Protein AF-A0A2L2YH23-F1 (afdb_monomer_lite)

Organism: Parasteatoda tepidariorum (NCBI:txid114398)

InterPro domains:
  IPR054751 NBAS subunit of NRZ tethering complex, C-terminal [PF22913] (303-422)

Secondary structure (DSSP, 8-state):
-HHHHHHHTT--HHHHHHHHHHHHHH-TTS-HHHHHHHHHHTTHHHHHGGGHHHHHHHIIIIIGGGS-TT-HHHHHHHHHHHHHTT----TTS--HHHHHHHHHHHHHH-TT--HHHHT-TTTHHHHHHHH--TTTHHHHHHHHTTS-SSSS----HHHHHHHHHHHHHHH-SSTTPPPP-SHHHHHHHHHHTHHHHTT--HHHHHHHHHHHHSSHHHHHH--HHHHHHHHHHHHHHHHHHHHHTTTSHHHHHHHHHHHHHHHHHHHHHHHTT-HHHHHHHH-S-HHHHHHHHHHHHTTT-HHHHHHHHHHHHHTS--HHHHHHHHHTS-GGG---HHHHHHHHHHHHHHHHHHHHHTT----HHHHHHHHHHHHHHHHTHHHH--HHHHHHHHHHHHH-TTS-HHHHHHHHHHHHHHHHHTT-

Structure (mmCIF, N/CA/C/O backbone):
data_AF-A0A2L2YH23-F1
#
_entry.id   AF-A0A2L2YH23-F1
#
loop_
_atom_site.group_PDB
_atom_site.id
_atom_site.type_symbol
_atom_site.label_atom_id
_atom_site.label_alt_id
_atom_site.label_comp_id
_atom_site.label_asym_id
_atom_site.label_entity_id
_atom_site.label_seq_id
_atom_site.pdbx_PDB_ins_code
_atom_site.Cartn_x
_atom_site.Cartn_y
_atom_site.Cartn_z
_atom_site.occupancy
_atom_site.B_iso_or_equiv
_atom_site.auth_seq_id
_atom_site.auth_comp_id
_atom_site.auth_asym_id
_atom_site.auth_atom_id
_atom_site.pdbx_PDB_model_num
ATOM 1 N N . SER A 1 1 ? 19.815 -26.575 -50.412 1.00 55.75 1 SER A N 1
ATOM 2 C CA . SER A 1 1 ? 19.886 -25.574 -49.323 1.00 55.75 1 SER A CA 1
ATOM 3 C C . SER A 1 1 ? 18.560 -25.583 -48.559 1.00 55.75 1 SER A C 1
ATOM 5 O O . SER A 1 1 ? 17.618 -26.185 -49.071 1.00 55.75 1 SER A O 1
ATOM 7 N N . PRO A 1 2 ? 18.435 -24.942 -47.380 1.00 59.66 2 PRO A N 1
ATOM 8 C CA . PRO A 1 2 ? 17.155 -24.827 -46.663 1.00 59.66 2 PRO A CA 1
ATOM 9 C C . PRO A 1 2 ? 16.022 -24.259 -47.536 1.00 59.66 2 PRO A C 1
ATOM 11 O O . PRO A 1 2 ? 14.883 -24.690 -47.435 1.00 59.66 2 PRO A O 1
ATOM 14 N N . ILE A 1 3 ? 16.367 -23.374 -48.477 1.00 62.69 3 ILE A N 1
ATOM 15 C CA . ILE A 1 3 ? 15.453 -22.778 -49.466 1.00 62.69 3 ILE A CA 1
ATOM 16 C C . ILE A 1 3 ? 14.919 -23.838 -50.447 1.00 62.69 3 ILE A C 1
ATOM 18 O O . ILE A 1 3 ? 13.737 -23.856 -50.770 1.00 62.69 3 ILE A O 1
ATOM 22 N N . THR A 1 4 ? 15.774 -24.763 -50.895 1.00 63.06 4 THR A N 1
ATOM 23 C CA . THR A 1 4 ? 15.372 -25.875 -51.776 1.00 63.06 4 THR A CA 1
ATOM 24 C C . THR A 1 4 ? 14.424 -26.847 -51.067 1.00 63.06 4 THR A C 1
ATOM 26 O O . THR A 1 4 ? 13.533 -27.400 -51.700 1.00 63.06 4 THR A O 1
ATOM 29 N N . LEU A 1 5 ? 14.605 -27.032 -49.755 1.00 59.19 5 LEU A N 1
ATOM 30 C CA . LEU A 1 5 ? 13.769 -27.903 -48.930 1.00 59.19 5 LEU A CA 1
ATOM 31 C C . LEU A 1 5 ? 12.417 -27.246 -48.604 1.00 59.19 5 LEU A C 1
ATOM 33 O O . LEU A 1 5 ? 11.388 -27.898 -48.715 1.00 59.19 5 LEU A O 1
ATOM 37 N N . ALA A 1 6 ? 12.393 -25.947 -48.287 1.00 61.84 6 ALA A N 1
ATOM 38 C CA . ALA A 1 6 ? 11.156 -25.195 -48.051 1.00 61.84 6 ALA A CA 1
ATOM 39 C C . ALA A 1 6 ? 10.236 -25.183 -49.284 1.00 61.84 6 ALA A C 1
ATOM 41 O O . ALA A 1 6 ? 9.039 -25.434 -49.158 1.00 61.84 6 ALA A O 1
ATOM 42 N N . ASN A 1 7 ? 10.812 -25.013 -50.481 1.00 61.38 7 ASN A N 1
ATOM 43 C CA . ASN A 1 7 ? 10.075 -25.111 -51.744 1.00 61.38 7 ASN A CA 1
ATOM 44 C C . ASN A 1 7 ? 9.488 -26.512 -51.985 1.00 61.38 7 ASN A C 1
ATOM 46 O O . ASN A 1 7 ? 8.429 -26.630 -52.592 1.00 61.38 7 ASN A O 1
ATOM 50 N N . HIS A 1 8 ? 10.155 -27.563 -51.500 1.00 64.19 8 HIS A N 1
ATOM 51 C CA . HIS A 1 8 ? 9.689 -28.947 -51.609 1.00 64.19 8 HIS A CA 1
ATOM 52 C C . HIS A 1 8 ? 8.526 -29.264 -50.648 1.00 64.19 8 HIS A C 1
ATOM 54 O O . HIS A 1 8 ? 7.735 -30.158 -50.929 1.00 64.19 8 HIS A O 1
ATOM 60 N N . TYR A 1 9 ? 8.394 -28.523 -49.541 1.00 66.19 9 TYR A N 1
ATOM 61 C CA . TYR A 1 9 ? 7.322 -28.687 -48.545 1.00 66.19 9 TYR A CA 1
ATOM 62 C C . TYR A 1 9 ? 6.260 -27.573 -48.579 1.00 66.19 9 TYR A C 1
ATOM 64 O O . TYR A 1 9 ? 5.443 -27.490 -47.667 1.00 66.19 9 TYR A O 1
ATOM 72 N N . HIS A 1 10 ? 6.258 -26.716 -49.607 1.00 72.00 10 HIS A N 1
ATOM 73 C CA . HIS A 1 10 ? 5.342 -25.570 -49.740 1.00 72.00 10 HIS A CA 1
ATOM 74 C C . HIS A 1 10 ? 5.349 -24.595 -48.544 1.00 72.00 10 HIS A C 1
ATOM 76 O O . HIS A 1 10 ? 4.360 -23.908 -48.293 1.00 72.00 10 HIS A O 1
ATOM 82 N N . ILE A 1 11 ? 6.462 -24.507 -47.809 1.00 73.50 11 ILE A N 1
ATOM 83 C CA . ILE A 1 11 ? 6.613 -23.556 -46.701 1.00 73.50 11 ILE A CA 1
ATOM 84 C C . ILE A 1 11 ? 6.900 -22.179 -47.293 1.00 73.50 11 ILE A C 1
ATOM 86 O O . ILE A 1 11 ? 7.760 -22.049 -48.170 1.00 73.50 11 ILE A O 1
ATOM 90 N N . SER A 1 12 ? 6.202 -21.145 -46.815 1.00 85.06 12 SER A N 1
ATOM 91 C CA . SER A 1 12 ? 6.453 -19.790 -47.295 1.00 85.06 12 SER A CA 1
ATOM 92 C C . SER A 1 12 ? 7.895 -19.385 -46.972 1.00 85.06 12 SER A C 1
ATOM 94 O O . SER A 1 12 ? 8.425 -19.638 -45.887 1.00 85.06 12 SER A O 1
ATOM 96 N N . LEU A 1 13 ? 8.565 -18.754 -47.936 1.00 87.25 13 LEU A N 1
ATOM 97 C CA . LEU A 1 13 ? 9.939 -18.300 -47.736 1.00 87.25 13 LEU A CA 1
ATOM 98 C C . LEU A 1 13 ? 10.022 -17.268 -46.592 1.00 87.25 13 LEU A C 1
ATOM 100 O O . LEU A 1 13 ? 11.030 -17.207 -45.889 1.00 87.25 13 LEU A O 1
ATOM 104 N N . TRP A 1 14 ? 8.940 -16.513 -46.376 1.00 92.88 14 TRP A N 1
ATOM 105 C CA . TRP A 1 14 ? 8.784 -15.595 -45.252 1.00 92.88 14 TRP A CA 1
ATOM 106 C C . TRP A 1 14 ? 8.813 -16.336 -43.906 1.00 92.88 14 TRP A C 1
ATOM 108 O O . TRP A 1 14 ? 9.613 -15.980 -43.041 1.00 92.88 14 TRP A O 1
ATOM 118 N N . ASP A 1 15 ? 8.048 -17.423 -43.756 1.00 90.75 15 ASP A N 1
ATOM 119 C CA . ASP A 1 15 ? 8.022 -18.229 -42.524 1.00 90.75 15 ASP A CA 1
ATOM 120 C C . ASP A 1 15 ? 9.380 -18.861 -42.228 1.00 90.75 15 ASP A C 1
ATOM 122 O O . ASP A 1 15 ? 9.801 -18.923 -41.070 1.00 90.75 15 ASP A O 1
ATOM 126 N N . LEU A 1 16 ? 10.104 -19.286 -43.268 1.00 90.94 16 LEU A N 1
ATOM 127 C CA . LEU A 1 16 ? 11.467 -19.793 -43.124 1.00 90.94 16 LEU A CA 1
ATOM 128 C C . LEU A 1 16 ? 12.409 -18.710 -42.573 1.00 90.94 16 LEU A C 1
ATOM 130 O O . LEU A 1 16 ? 13.179 -18.984 -41.650 1.00 90.94 16 LEU A O 1
ATOM 134 N N . TYR A 1 17 ? 12.353 -17.485 -43.110 1.00 92.19 17 TYR A N 1
ATOM 135 C CA . TYR A 1 17 ? 13.161 -16.368 -42.609 1.00 92.19 17 TYR A CA 1
ATOM 136 C C . TYR A 1 17 ? 12.769 -15.958 -41.190 1.00 92.19 17 TYR A C 1
ATOM 138 O O . TYR A 1 17 ? 13.654 -15.697 -40.375 1.00 92.19 17 TYR A O 1
ATOM 146 N N . MET A 1 18 ? 11.474 -15.953 -40.875 1.00 94.81 18 MET A N 1
ATOM 147 C CA . MET A 1 18 ? 10.975 -15.590 -39.552 1.00 94.81 18 MET A CA 1
ATOM 148 C C . MET A 1 18 ? 11.397 -16.627 -38.509 1.00 94.81 18 MET A C 1
ATOM 150 O O . MET A 1 18 ? 11.926 -16.272 -37.463 1.00 94.81 18 MET A O 1
ATOM 154 N N . THR A 1 19 ? 11.247 -17.916 -38.822 1.00 92.38 19 THR A N 1
ATOM 155 C CA . THR A 1 19 ? 11.686 -19.019 -37.950 1.00 92.38 19 THR A CA 1
ATOM 156 C C . THR A 1 19 ? 13.202 -19.008 -37.762 1.00 92.38 19 THR A C 1
ATOM 158 O O . THR A 1 19 ? 13.698 -19.259 -36.666 1.00 92.38 19 THR A O 1
ATOM 161 N N . HIS A 1 20 ? 13.965 -18.674 -38.810 1.00 91.81 20 HIS A N 1
ATOM 162 C CA . HIS A 1 20 ? 15.407 -18.498 -38.674 1.00 91.81 20 HIS A CA 1
ATOM 163 C C . HIS A 1 20 ? 15.746 -17.354 -37.713 1.00 91.81 20 HIS A C 1
ATOM 165 O O . HIS A 1 20 ? 16.605 -17.530 -36.854 1.00 91.81 20 HIS A O 1
ATOM 171 N N . LEU A 1 21 ? 15.067 -16.209 -37.822 1.00 94.06 21 LEU A N 1
ATOM 172 C CA . LEU A 1 21 ? 15.267 -15.085 -36.911 1.00 94.06 21 LEU A CA 1
ATOM 173 C C . LEU A 1 21 ? 14.927 -15.460 -35.461 1.00 94.06 21 LEU A C 1
ATOM 175 O O . LEU A 1 21 ? 15.723 -15.178 -34.572 1.00 94.06 21 LEU A O 1
ATOM 179 N N . GLU A 1 22 ? 13.802 -16.141 -35.228 1.00 94.38 22 GLU A N 1
ATOM 180 C CA . GLU A 1 22 ? 13.420 -16.654 -33.902 1.00 94.38 22 GLU A CA 1
ATOM 181 C C . GLU A 1 22 ? 14.516 -17.533 -33.299 1.00 94.38 22 GLU A C 1
ATOM 183 O O . GLU A 1 22 ? 14.941 -17.303 -32.167 1.00 94.38 22 GLU A O 1
ATOM 188 N N . TYR A 1 23 ? 15.041 -18.466 -34.096 1.00 91.62 23 TYR A N 1
ATOM 189 C CA . TYR A 1 23 ? 16.148 -19.327 -33.696 1.00 91.62 23 TYR A CA 1
ATOM 190 C C . TYR A 1 23 ? 17.410 -18.533 -33.321 1.00 91.62 23 TYR A C 1
ATOM 192 O O . TYR A 1 23 ? 18.059 -18.823 -32.316 1.00 91.62 23 TYR A O 1
ATOM 200 N N . LEU A 1 24 ? 17.763 -17.495 -34.092 1.00 91.81 24 LEU A N 1
ATOM 201 C CA . LEU A 1 24 ? 18.929 -16.657 -33.787 1.00 91.81 24 LEU A CA 1
ATOM 202 C C . LEU A 1 24 ? 18.802 -15.929 -32.441 1.00 91.81 24 LEU A C 1
ATOM 204 O O . LEU A 1 24 ? 19.815 -15.709 -31.778 1.00 91.81 24 LEU A O 1
ATOM 208 N N . PHE A 1 25 ? 17.585 -15.557 -32.039 1.00 92.44 25 PHE A N 1
ATOM 209 C CA . PHE A 1 25 ? 17.337 -14.933 -30.741 1.00 92.44 25 PHE A CA 1
ATOM 210 C C . PHE A 1 25 ? 17.337 -15.947 -29.591 1.00 92.44 25 PHE A C 1
ATOM 212 O O . PHE A 1 25 ? 17.934 -15.656 -28.549 1.00 92.44 25 PHE A O 1
ATOM 219 N N . SER A 1 26 ? 16.720 -17.121 -29.781 1.00 87.56 26 SER A N 1
ATOM 220 C CA . SER A 1 26 ? 16.581 -18.154 -28.742 1.00 87.56 26 SER A CA 1
ATOM 221 C C . SER A 1 26 ? 17.892 -18.854 -28.385 1.00 87.56 26 SER A C 1
ATOM 223 O O . SER A 1 26 ? 18.057 -19.328 -27.264 1.00 87.56 26 SER A O 1
ATOM 225 N N . GLU A 1 27 ? 18.838 -18.929 -29.320 1.00 86.69 27 GLU A N 1
ATOM 226 C CA . GLU A 1 27 ? 20.134 -19.557 -29.076 1.00 86.69 27 GLU A CA 1
ATOM 227 C C . GLU A 1 27 ? 21.010 -18.700 -28.150 1.00 86.69 27 GLU A C 1
ATOM 229 O O . GLU A 1 27 ? 21.469 -17.605 -28.498 1.00 86.69 27 GLU A O 1
ATOM 234 N N . SER A 1 28 ? 21.289 -19.223 -26.955 1.00 70.12 28 SER A N 1
ATOM 235 C CA . SER A 1 28 ? 22.122 -18.562 -25.943 1.00 70.12 28 SER A CA 1
ATOM 236 C C . SER A 1 28 ? 23.587 -18.426 -26.370 1.00 70.12 28 SER A C 1
ATOM 238 O O . SER A 1 28 ? 24.256 -17.481 -25.960 1.00 70.12 28 SER A O 1
ATOM 240 N N . SER A 1 29 ? 24.083 -19.313 -27.242 1.00 77.00 29 SER A N 1
ATOM 241 C CA . SER A 1 29 ? 25.444 -19.237 -27.792 1.00 77.00 29 SER A CA 1
ATOM 242 C C . SER A 1 29 ? 25.615 -18.182 -28.887 1.00 77.00 29 SER A C 1
ATOM 244 O O . SER A 1 29 ? 26.744 -17.859 -29.258 1.00 77.00 29 SER A O 1
ATOM 246 N N . VAL A 1 30 ? 24.520 -17.659 -29.449 1.00 80.44 30 VAL A N 1
ATOM 247 C CA . VAL A 1 30 ? 24.585 -16.601 -30.462 1.00 80.44 30 VAL A CA 1
ATOM 248 C C . VAL A 1 30 ? 24.743 -15.262 -29.750 1.00 80.44 30 VAL A C 1
ATOM 250 O O . VAL A 1 30 ? 23.816 -14.773 -29.102 1.00 80.44 30 VAL A O 1
ATOM 253 N N . SER A 1 31 ? 25.929 -14.664 -29.882 1.00 85.88 31 SER A N 1
ATOM 254 C CA . SER A 1 31 ? 26.184 -13.310 -29.391 1.00 85.88 31 SER A CA 1
ATOM 255 C C . SER A 1 31 ? 25.384 -12.280 -30.188 1.00 85.88 31 SER A C 1
ATOM 257 O O . SER A 1 31 ? 25.049 -12.493 -31.356 1.00 85.88 31 SER A O 1
ATOM 259 N N . SER A 1 32 ? 25.120 -11.124 -29.582 1.00 84.81 32 SER A N 1
ATOM 260 C CA . SER A 1 32 ? 24.430 -10.016 -30.251 1.00 84.81 32 SER A CA 1
ATOM 261 C C . SER A 1 32 ? 25.140 -9.545 -31.524 1.00 84.81 32 SER A C 1
ATOM 263 O O . SER A 1 32 ? 24.483 -9.230 -32.510 1.00 84.81 32 SER A O 1
ATOM 265 N N . ALA A 1 33 ? 26.476 -9.568 -31.552 1.00 86.50 33 ALA A N 1
ATOM 266 C CA . ALA A 1 33 ? 27.253 -9.226 -32.743 1.00 86.50 33 ALA A CA 1
ATOM 267 C C . ALA A 1 33 ? 26.988 -10.202 -33.903 1.00 86.50 33 ALA A C 1
ATOM 269 O O . ALA A 1 33 ? 26.757 -9.771 -35.030 1.00 86.50 33 ALA A O 1
ATOM 270 N N . VAL A 1 34 ? 26.960 -11.510 -33.619 1.00 89.44 34 VAL A N 1
ATOM 271 C CA . VAL A 1 34 ? 26.659 -12.546 -34.622 1.00 89.44 34 VAL A CA 1
ATOM 272 C C . VAL A 1 34 ? 25.198 -12.470 -35.065 1.00 89.44 34 VAL A C 1
ATOM 274 O O . VAL A 1 34 ? 24.899 -12.684 -36.239 1.00 89.44 34 VAL A O 1
ATOM 277 N N . LEU A 1 35 ? 24.281 -12.155 -34.147 1.00 91.44 35 LEU A N 1
ATOM 278 C CA . LEU A 1 35 ? 22.876 -11.911 -34.464 1.00 91.44 35 LEU A CA 1
ATOM 279 C C . LEU A 1 35 ? 22.739 -10.772 -35.486 1.00 91.44 35 LEU A C 1
ATOM 281 O O . LEU A 1 35 ? 22.145 -10.981 -36.543 1.00 91.44 35 LEU A O 1
ATOM 285 N N . THR A 1 36 ? 23.326 -9.605 -35.207 1.00 89.31 36 THR A N 1
ATOM 286 C CA . THR A 1 36 ? 23.268 -8.434 -36.096 1.00 89.31 36 THR A CA 1
ATOM 287 C C . THR A 1 36 ? 23.934 -8.714 -37.444 1.00 89.31 36 THR A C 1
ATOM 289 O O . THR A 1 36 ? 23.322 -8.467 -38.482 1.00 89.31 36 THR A O 1
ATOM 292 N N . GLU A 1 37 ? 25.118 -9.342 -37.453 1.00 92.31 37 GLU A N 1
ATOM 293 C CA . GLU A 1 37 ? 25.806 -9.750 -38.689 1.00 92.31 37 GLU A CA 1
ATOM 294 C C . GLU A 1 37 ? 24.915 -10.649 -39.560 1.00 92.31 37 GLU A C 1
ATOM 296 O O . GLU A 1 37 ? 24.815 -10.460 -40.772 1.00 92.31 37 GLU A O 1
ATOM 301 N N . ARG A 1 38 ? 24.232 -11.633 -38.960 1.00 90.31 38 ARG A N 1
ATOM 302 C CA . ARG A 1 38 ? 23.352 -12.550 -39.699 1.00 90.31 38 ARG A CA 1
ATOM 303 C C . ARG A 1 38 ? 22.094 -11.856 -40.212 1.00 90.31 38 ARG A C 1
ATOM 305 O O . ARG A 1 38 ? 21.685 -12.141 -41.340 1.00 90.31 38 ARG A O 1
ATOM 312 N N . ILE A 1 39 ? 21.503 -10.946 -39.435 1.00 91.62 39 ILE A N 1
ATOM 313 C CA . ILE A 1 39 ? 20.358 -10.135 -39.875 1.00 91.62 39 ILE A CA 1
ATOM 314 C C . ILE A 1 39 ? 20.728 -9.336 -41.130 1.00 91.62 39 ILE A C 1
ATOM 316 O O . ILE A 1 39 ? 19.986 -9.381 -42.116 1.00 91.62 39 ILE A O 1
ATOM 320 N N . GLU A 1 40 ? 21.889 -8.679 -41.126 1.00 91.19 40 GLU A N 1
ATOM 321 C CA . GLU A 1 40 ? 22.391 -7.892 -42.256 1.00 91.19 40 GLU A CA 1
ATOM 322 C C . GLU A 1 40 ? 22.765 -8.775 -43.452 1.00 91.19 40 GLU A C 1
ATOM 324 O O . GLU A 1 40 ? 22.262 -8.578 -44.561 1.00 91.19 40 GLU A O 1
ATOM 329 N N . ARG A 1 41 ? 23.589 -9.809 -43.234 1.00 91.25 41 ARG A N 1
ATOM 330 C CA . ARG A 1 41 ? 24.086 -10.710 -44.286 1.00 91.25 41 ARG A CA 1
ATOM 331 C C . ARG A 1 41 ? 22.960 -11.380 -45.067 1.00 91.25 41 ARG A C 1
ATOM 333 O O . ARG A 1 41 ? 23.071 -11.551 -46.281 1.00 91.25 41 ARG A O 1
ATOM 340 N N . PHE A 1 42 ? 21.891 -11.792 -44.386 1.00 89.38 42 PHE A N 1
ATOM 341 C CA . PHE A 1 42 ? 20.746 -12.437 -45.029 1.00 89.38 42 PHE A CA 1
ATOM 342 C C . PHE A 1 42 ? 19.636 -11.464 -45.435 1.00 89.38 42 PHE A C 1
ATOM 344 O O . PHE A 1 42 ? 18.666 -11.912 -46.063 1.00 89.38 42 PHE A O 1
ATOM 351 N N . LYS A 1 43 ? 19.792 -10.164 -45.133 1.00 90.38 43 LYS A N 1
ATOM 352 C CA . LYS A 1 43 ? 18.793 -9.109 -45.350 1.00 90.38 43 LYS A CA 1
ATOM 353 C C . LYS A 1 43 ? 17.439 -9.483 -44.740 1.00 90.38 43 LYS A C 1
ATOM 355 O O . LYS A 1 43 ? 16.404 -9.366 -45.393 1.00 90.38 43 LYS A O 1
ATOM 360 N N . LEU A 1 44 ? 17.456 -10.020 -43.514 1.00 91.06 44 LEU A N 1
ATOM 361 C CA . LEU A 1 44 ? 16.251 -10.567 -42.876 1.00 91.06 44 LEU A CA 1
ATOM 362 C C . LEU A 1 44 ? 15.192 -9.483 -42.668 1.00 91.06 44 LEU A C 1
ATOM 364 O O . LEU A 1 44 ? 14.037 -9.731 -42.990 1.00 91.06 44 LEU A O 1
ATOM 368 N N . SER A 1 45 ? 15.585 -8.284 -42.221 1.00 88.69 45 SER A N 1
ATOM 369 C CA . SER A 1 45 ? 14.647 -7.164 -42.038 1.00 88.69 45 SER A CA 1
ATOM 370 C C . SER A 1 45 ? 13.948 -6.796 -43.357 1.00 88.69 45 SER A C 1
ATOM 372 O O . SER A 1 45 ? 12.725 -6.868 -43.434 1.00 88.69 45 SER A O 1
ATOM 374 N N . GLU A 1 46 ? 14.704 -6.555 -44.441 1.00 91.88 46 GLU A N 1
ATOM 375 C CA . GLU A 1 46 ? 14.141 -6.229 -45.768 1.00 91.88 46 GLU A CA 1
ATOM 376 C C . GLU A 1 46 ? 13.103 -7.264 -46.239 1.00 91.88 46 GLU A C 1
ATOM 378 O O . GLU A 1 46 ? 12.057 -6.908 -46.775 1.00 91.88 46 GLU A O 1
ATOM 383 N N . LYS A 1 47 ? 13.387 -8.554 -46.028 1.00 92.00 47 LYS A N 1
ATOM 384 C CA . LYS A 1 47 ? 12.531 -9.662 -46.477 1.00 92.00 47 LYS A CA 1
ATOM 385 C C . LYS A 1 47 ? 11.301 -9.868 -45.600 1.00 92.00 47 LYS A C 1
ATOM 387 O O . LYS A 1 47 ? 10.255 -10.257 -46.109 1.00 92.00 47 LYS A O 1
ATOM 392 N N . LEU A 1 48 ? 11.425 -9.648 -44.292 1.00 94.50 48 LEU A N 1
ATOM 393 C CA . LEU A 1 48 ? 10.327 -9.845 -43.346 1.00 94.50 48 LEU A CA 1
ATOM 394 C C . LEU A 1 48 ? 9.322 -8.689 -43.378 1.00 94.50 48 LEU A C 1
ATOM 396 O O . LEU A 1 48 ? 8.136 -8.907 -43.126 1.00 94.50 48 LEU A O 1
ATOM 400 N N . MET A 1 49 ? 9.762 -7.494 -43.782 1.00 93.12 49 MET A N 1
ATOM 401 C CA . MET A 1 49 ? 8.910 -6.310 -43.916 1.00 93.12 49 MET A CA 1
ATOM 402 C C . MET A 1 49 ? 7.799 -6.437 -44.971 1.00 93.12 49 MET A C 1
ATOM 404 O O . MET A 1 49 ? 6.818 -5.697 -44.887 1.00 93.12 49 MET A O 1
ATOM 408 N N . ASP A 1 50 ? 7.883 -7.403 -45.895 1.00 91.94 50 ASP A N 1
ATOM 409 C CA . ASP A 1 50 ? 6.801 -7.732 -46.842 1.00 91.94 50 ASP A CA 1
ATOM 410 C C . ASP A 1 50 ? 5.478 -8.061 -46.119 1.00 91.94 50 ASP A C 1
ATOM 412 O O . ASP A 1 50 ? 4.398 -7.672 -46.560 1.00 91.94 50 ASP A O 1
ATOM 416 N N . GLN A 1 51 ? 5.562 -8.679 -44.932 1.00 93.38 51 GLN A N 1
ATOM 417 C CA . GLN A 1 51 ? 4.422 -8.914 -44.038 1.00 93.38 51 GLN A CA 1
ATOM 418 C C . GLN A 1 51 ? 4.611 -8.207 -42.692 1.00 93.38 51 GLN A C 1
ATOM 420 O O . GLN A 1 51 ? 4.558 -8.820 -41.625 1.00 93.38 51 GLN A O 1
ATOM 425 N N . LYS A 1 52 ? 4.792 -6.883 -42.743 1.00 93.50 52 LYS A N 1
ATOM 426 C CA . LYS A 1 52 ? 5.033 -5.991 -41.594 1.00 93.50 52 LYS A CA 1
ATOM 427 C C . LYS A 1 52 ? 4.231 -6.324 -40.321 1.00 93.50 52 LYS A C 1
ATOM 429 O O . LYS A 1 52 ? 4.812 -6.453 -39.250 1.00 93.50 52 LYS A O 1
ATOM 434 N N . LYS A 1 53 ? 2.906 -6.500 -40.421 1.00 93.62 53 LYS A N 1
ATOM 435 C CA . LYS A 1 53 ? 2.052 -6.805 -39.252 1.00 93.62 53 LYS A CA 1
ATOM 436 C C . LYS A 1 53 ? 2.344 -8.181 -38.646 1.00 93.62 53 LYS A C 1
ATOM 438 O O . LYS A 1 53 ? 2.400 -8.313 -37.430 1.00 93.62 53 LYS A O 1
ATOM 443 N N . ALA A 1 54 ? 2.528 -9.203 -39.483 1.00 94.44 54 ALA A N 1
ATOM 444 C CA . ALA A 1 54 ? 2.859 -10.549 -39.015 1.00 94.44 54 ALA A CA 1
ATOM 445 C C . ALA A 1 54 ? 4.257 -10.583 -38.382 1.00 94.44 54 ALA A C 1
ATOM 447 O O . ALA A 1 54 ? 4.463 -11.259 -37.374 1.00 94.44 54 ALA A O 1
ATOM 448 N N . PHE A 1 55 ? 5.195 -9.807 -38.938 1.00 95.69 55 PHE A N 1
ATOM 449 C CA . PHE A 1 55 ? 6.535 -9.651 -38.387 1.00 95.69 55 PHE A CA 1
ATOM 450 C C . PHE A 1 55 ? 6.497 -9.029 -36.986 1.00 95.69 55 PHE A C 1
ATOM 452 O O . PHE A 1 55 ? 7.051 -9.605 -36.051 1.00 95.69 55 PHE A O 1
ATOM 459 N N . GLU A 1 56 ? 5.771 -7.918 -36.821 1.00 95.69 56 GLU A N 1
ATOM 460 C CA . GLU A 1 56 ? 5.581 -7.264 -35.523 1.00 95.69 56 GLU A CA 1
ATOM 461 C C . GLU A 1 56 ? 5.005 -8.231 -34.476 1.00 95.69 56 GLU A C 1
ATOM 463 O O . GLU A 1 56 ? 5.552 -8.366 -33.382 1.00 95.69 56 GLU A O 1
ATOM 468 N N . VAL A 1 57 ? 3.934 -8.954 -34.821 1.00 95.06 57 VAL A N 1
ATOM 469 C CA . VAL A 1 57 ? 3.288 -9.915 -33.912 1.00 95.06 57 VAL A CA 1
ATOM 470 C C . VAL A 1 57 ? 4.261 -11.011 -33.473 1.00 95.06 57 VAL A C 1
ATOM 472 O O . VAL A 1 57 ? 4.328 -11.338 -32.289 1.00 95.06 57 VAL A O 1
ATOM 475 N N . ARG A 1 58 ? 5.053 -11.569 -34.396 1.00 95.69 58 ARG A N 1
ATOM 476 C CA . ARG A 1 58 ? 6.029 -12.624 -34.072 1.00 95.69 58 ARG A CA 1
ATOM 477 C C . ARG A 1 58 ? 7.192 -12.081 -33.233 1.00 95.69 58 ARG A C 1
ATOM 479 O O . ARG A 1 58 ? 7.635 -12.756 -32.305 1.00 95.69 58 ARG A O 1
ATOM 486 N N . LEU A 1 59 ? 7.641 -10.847 -33.482 1.00 96.38 59 LEU A N 1
ATOM 487 C CA . LEU A 1 59 ? 8.630 -10.176 -32.630 1.00 96.38 59 LEU A CA 1
ATOM 488 C C . LEU A 1 59 ? 8.127 -10.036 -31.185 1.00 96.38 59 LEU A C 1
ATOM 490 O O . LEU A 1 59 ? 8.862 -10.368 -30.257 1.00 96.38 59 LEU A O 1
ATOM 494 N N . ARG A 1 60 ? 6.875 -9.601 -30.990 1.00 95.12 60 ARG A N 1
ATOM 495 C CA . ARG A 1 60 ? 6.283 -9.402 -29.654 1.00 95.12 60 ARG A CA 1
ATOM 496 C C . ARG A 1 60 ? 5.981 -10.707 -28.922 1.00 95.12 60 ARG A C 1
ATOM 498 O O . ARG A 1 60 ? 6.249 -10.795 -27.730 1.00 95.12 60 ARG A O 1
ATOM 505 N N . ASN A 1 61 ? 5.459 -11.713 -29.620 1.00 95.25 61 ASN A N 1
ATOM 506 C CA . ASN A 1 61 ? 4.925 -12.915 -28.970 1.00 95.25 61 ASN A CA 1
ATOM 507 C C . ASN A 1 61 ? 5.941 -14.053 -28.856 1.00 95.25 61 ASN A C 1
ATOM 509 O O . ASN A 1 61 ? 5.838 -14.868 -27.943 1.00 95.25 61 ASN A O 1
ATOM 513 N N . ASN A 1 62 ? 6.925 -14.115 -29.758 1.00 94.56 62 ASN A N 1
ATOM 514 C CA . ASN A 1 62 ? 7.826 -15.264 -29.843 1.00 94.56 62 ASN A CA 1
ATOM 515 C C . ASN A 1 62 ? 9.280 -14.898 -29.549 1.00 94.56 62 ASN A C 1
ATOM 517 O O . ASN A 1 62 ? 9.986 -15.674 -28.911 1.00 94.56 62 ASN A O 1
ATOM 521 N N . ILE A 1 63 ? 9.735 -13.723 -29.999 1.00 95.50 63 ILE A N 1
ATOM 522 C CA . ILE A 1 63 ? 11.122 -13.285 -29.796 1.00 95.50 63 ILE A CA 1
ATOM 523 C C . ILE A 1 63 ? 11.270 -12.578 -28.454 1.00 95.50 63 ILE A C 1
ATOM 525 O O . ILE A 1 63 ? 12.009 -13.061 -27.596 1.00 95.50 63 ILE A O 1
ATOM 529 N N . TYR A 1 64 ? 10.561 -11.463 -28.250 1.00 95.31 64 TYR A N 1
ATOM 530 C CA . TYR A 1 64 ? 10.716 -10.629 -27.061 1.00 95.31 64 TYR A CA 1
ATOM 531 C C . TYR A 1 64 ? 10.628 -11.432 -25.757 1.00 95.31 64 TYR A C 1
ATOM 533 O O . TYR A 1 64 ? 11.550 -11.281 -24.955 1.00 95.31 64 TYR A O 1
ATOM 541 N N . PRO A 1 65 ? 9.648 -12.335 -25.527 1.00 94.56 65 PRO A N 1
ATOM 542 C CA . PRO A 1 65 ? 9.519 -13.057 -24.261 1.00 94.56 65 PRO A CA 1
ATOM 543 C C . PRO A 1 65 ? 10.726 -13.949 -23.947 1.00 94.56 65 PRO A C 1
ATOM 545 O O . PRO A 1 65 ? 11.104 -14.047 -22.782 1.00 94.56 65 PRO A O 1
ATOM 548 N N . GLY A 1 66 ? 11.388 -14.501 -24.970 1.00 92.62 66 GLY A N 1
ATOM 549 C CA . GLY A 1 66 ? 12.548 -15.385 -24.825 1.00 92.62 66 GLY A CA 1
ATOM 550 C C . GLY A 1 66 ? 13.887 -14.686 -24.557 1.00 92.62 66 GLY A C 1
ATOM 551 O O . GLY A 1 66 ? 14.850 -15.353 -24.192 1.00 92.62 66 GLY A O 1
ATOM 552 N N . ILE A 1 67 ? 13.980 -13.361 -24.721 1.00 94.62 67 ILE A N 1
ATOM 553 C CA . ILE A 1 67 ? 15.230 -12.620 -24.475 1.00 94.62 67 ILE A CA 1
ATOM 554 C C . ILE A 1 67 ? 15.466 -12.458 -22.964 1.00 94.62 67 ILE A C 1
ATOM 556 O O . ILE A 1 67 ? 14.569 -12.015 -22.245 1.00 94.62 67 ILE A O 1
ATOM 560 N N . ASP A 1 68 ? 16.668 -12.758 -22.468 1.00 92.81 68 ASP A N 1
ATOM 561 C CA . ASP A 1 68 ? 17.046 -12.453 -21.079 1.00 92.81 68 ASP A CA 1
ATOM 562 C C . ASP A 1 68 ? 16.979 -10.932 -20.838 1.00 92.81 68 ASP A C 1
ATOM 564 O O . ASP A 1 68 ? 17.509 -10.143 -21.620 1.00 92.81 68 ASP A O 1
ATOM 568 N N . GLY A 1 69 ? 16.344 -10.500 -19.746 1.00 93.88 69 GLY A N 1
ATOM 569 C CA . GLY A 1 69 ? 16.214 -9.082 -19.406 1.00 93.88 69 GLY A CA 1
ATOM 570 C C . GLY A 1 69 ? 17.550 -8.352 -19.197 1.00 93.88 69 GLY A C 1
ATOM 571 O O . GLY A 1 69 ? 17.594 -7.124 -19.288 1.00 93.88 69 GLY A O 1
ATOM 572 N N . LYS A 1 70 ? 18.641 -9.084 -18.948 1.00 93.56 70 LYS A N 1
ATOM 573 C CA . LYS A 1 70 ? 20.009 -8.555 -18.838 1.00 93.56 70 LYS A CA 1
ATOM 574 C C . LYS A 1 70 ? 20.742 -8.476 -20.176 1.00 93.56 70 LYS A C 1
ATOM 576 O O . LYS A 1 70 ? 21.751 -7.780 -20.267 1.00 93.56 70 LYS A O 1
ATOM 581 N N . ASP A 1 71 ? 20.257 -9.150 -21.219 1.00 92.56 71 ASP A N 1
ATOM 582 C CA . ASP A 1 71 ? 20.844 -9.079 -22.560 1.00 92.56 71 ASP A CA 1
ATOM 583 C C . ASP A 1 71 ? 20.359 -7.813 -23.281 1.00 92.56 71 ASP A C 1
ATOM 585 O O . ASP A 1 71 ? 19.502 -7.828 -24.170 1.00 92.56 71 ASP A O 1
ATOM 589 N N . HIS A 1 72 ? 20.902 -6.670 -22.855 1.00 93.06 72 HIS A N 1
ATOM 590 C CA . HIS A 1 72 ? 20.522 -5.356 -23.383 1.00 93.06 72 HIS A CA 1
ATOM 591 C C . HIS A 1 72 ? 20.788 -5.224 -24.878 1.00 93.06 72 HIS A C 1
ATOM 593 O O . HIS A 1 72 ? 20.097 -4.460 -25.549 1.00 93.06 72 HIS A O 1
ATOM 599 N N . GLU A 1 73 ? 21.768 -5.953 -25.407 1.00 92.31 73 GLU A N 1
ATOM 600 C CA . GLU A 1 73 ? 22.093 -5.920 -26.829 1.00 92.31 73 GLU A CA 1
ATOM 601 C C . GLU A 1 73 ? 21.011 -6.626 -27.649 1.00 92.31 73 GLU A C 1
ATOM 603 O O . GLU A 1 73 ? 20.461 -6.017 -28.567 1.00 92.31 73 GLU A O 1
ATOM 608 N N . LYS A 1 74 ? 20.620 -7.859 -27.285 1.00 94.12 74 LYS A N 1
ATOM 609 C CA . LYS A 1 74 ? 19.503 -8.545 -27.956 1.00 94.12 74 LYS A CA 1
ATOM 610 C C . LYS A 1 74 ? 18.195 -7.771 -27.803 1.00 94.12 74 LYS A C 1
ATOM 612 O O . LYS A 1 74 ? 17.461 -7.638 -28.781 1.00 94.12 74 LYS A O 1
ATOM 617 N N . LEU A 1 75 ? 17.916 -7.209 -26.623 1.00 95.62 75 LEU A N 1
ATOM 618 C CA . LEU A 1 75 ? 16.744 -6.347 -26.427 1.00 95.62 75 LEU A CA 1
ATOM 619 C C . LEU A 1 75 ? 16.776 -5.128 -27.360 1.00 95.62 75 LEU A C 1
ATOM 621 O O . LEU A 1 75 ? 15.780 -4.838 -28.018 1.00 95.62 75 LEU A O 1
ATOM 625 N N . THR A 1 76 ? 17.921 -4.450 -27.481 1.00 95.44 76 THR A N 1
ATOM 626 C CA . THR A 1 76 ? 18.083 -3.290 -28.376 1.00 95.44 76 THR A CA 1
ATOM 627 C C . THR A 1 76 ? 17.868 -3.670 -29.843 1.00 95.44 76 THR A C 1
ATOM 629 O O . THR A 1 76 ? 17.198 -2.933 -30.573 1.00 95.44 76 THR A O 1
ATOM 632 N N . THR A 1 77 ? 18.379 -4.824 -30.283 1.00 95.44 77 THR A N 1
ATOM 633 C CA . THR A 1 77 ? 18.137 -5.339 -31.639 1.00 95.44 77 THR A CA 1
ATOM 634 C C . THR A 1 77 ? 16.656 -5.652 -31.855 1.00 95.44 77 THR A C 1
ATOM 636 O O . THR A 1 77 ? 16.088 -5.222 -32.855 1.00 95.44 77 THR A O 1
ATOM 639 N N . CYS A 1 78 ? 15.998 -6.325 -30.905 1.00 96.50 78 CYS A N 1
ATOM 640 C CA . CYS A 1 78 ? 14.566 -6.629 -30.981 1.00 96.50 78 CYS A CA 1
ATOM 641 C C . CYS A 1 78 ? 13.713 -5.358 -31.097 1.00 96.50 78 CYS A C 1
ATOM 643 O O . CYS A 1 78 ? 12.860 -5.268 -31.978 1.00 96.50 78 CYS A O 1
ATOM 645 N N . PHE A 1 79 ? 13.966 -4.352 -30.255 1.00 97.00 79 PHE A N 1
ATOM 646 C CA . PHE A 1 79 ? 13.244 -3.082 -30.331 1.00 97.00 79 PHE A CA 1
ATOM 647 C C . PHE A 1 79 ? 13.552 -2.299 -31.609 1.00 97.00 79 PHE A C 1
ATOM 649 O O . PHE A 1 79 ? 12.673 -1.610 -32.102 1.00 97.00 79 PHE A O 1
ATOM 656 N N . SER A 1 80 ? 14.747 -2.431 -32.191 1.00 96.00 80 SER A N 1
ATOM 657 C CA . SER A 1 80 ? 15.045 -1.803 -33.489 1.00 96.00 80 SER A CA 1
ATOM 658 C C . SER A 1 80 ? 14.219 -2.424 -34.619 1.00 96.00 80 SER A C 1
ATOM 660 O O . SER A 1 80 ? 13.676 -1.702 -35.441 1.00 96.00 80 SER A O 1
ATOM 662 N N . LEU A 1 81 ? 14.038 -3.749 -34.614 1.00 95.62 81 LEU A N 1
ATOM 663 C CA . LEU A 1 81 ? 13.170 -4.423 -35.586 1.00 95.62 81 LEU A CA 1
ATOM 664 C C . LEU A 1 81 ? 11.684 -4.068 -35.390 1.00 95.62 81 LEU A C 1
ATOM 666 O O . LEU A 1 81 ? 10.942 -3.945 -36.362 1.00 95.62 81 LEU A O 1
ATOM 670 N N . LEU A 1 82 ? 11.239 -3.887 -34.141 1.00 96.50 82 LEU A N 1
ATOM 671 C CA . LEU A 1 82 ? 9.885 -3.403 -33.837 1.00 96.50 82 LEU A CA 1
ATOM 672 C C . LEU A 1 82 ? 9.686 -1.935 -34.255 1.00 96.50 82 LEU A C 1
ATOM 674 O O . LEU A 1 82 ? 8.621 -1.581 -34.756 1.00 96.50 82 LEU A O 1
ATOM 678 N N . GLU A 1 83 ? 10.708 -1.094 -34.089 1.00 95.62 83 GLU A N 1
ATOM 679 C CA . GLU A 1 83 ? 10.725 0.295 -34.565 1.00 95.62 83 GLU A CA 1
ATOM 680 C C . GLU A 1 83 ? 10.585 0.344 -36.096 1.00 95.62 83 GLU A C 1
ATOM 682 O O . GLU A 1 83 ? 9.716 1.052 -36.605 1.00 95.62 83 GLU A O 1
ATOM 687 N N . ASP A 1 84 ? 11.322 -0.502 -36.829 1.00 93.81 84 ASP A N 1
ATOM 688 C CA . ASP A 1 84 ? 11.186 -0.658 -38.289 1.00 93.81 84 ASP A CA 1
ATOM 689 C C . ASP A 1 84 ? 9.747 -1.059 -38.695 1.00 93.81 84 ASP A C 1
ATOM 691 O O . ASP A 1 84 ? 9.223 -0.632 -39.731 1.00 93.81 84 ASP A O 1
ATOM 695 N N . CYS A 1 85 ? 9.054 -1.823 -37.839 1.00 93.12 85 CYS A N 1
ATOM 696 C CA . CYS A 1 85 ? 7.644 -2.186 -37.997 1.00 93.12 85 CYS A CA 1
ATOM 697 C C . CYS A 1 85 ? 6.658 -1.038 -37.692 1.00 93.12 85 CYS A C 1
ATOM 699 O O . CYS A 1 85 ? 5.448 -1.245 -37.756 1.00 93.12 85 CYS A O 1
ATOM 701 N N . GLY A 1 86 ? 7.115 0.195 -37.476 1.00 89.62 86 GLY A N 1
ATOM 702 C CA . GLY A 1 86 ? 6.260 1.381 -37.350 1.00 89.62 86 GLY A CA 1
ATOM 703 C C . GLY A 1 86 ? 6.204 2.005 -35.961 1.00 89.62 86 GLY A C 1
ATOM 704 O O . GLY A 1 86 ? 5.376 2.888 -35.769 1.00 89.62 86 GLY A O 1
ATOM 705 N N . ASP A 1 87 ? 7.068 1.576 -35.037 1.00 89.69 87 ASP A N 1
ATOM 706 C CA . ASP A 1 87 ? 7.219 2.162 -33.695 1.00 89.69 87 ASP A CA 1
ATOM 707 C C . ASP A 1 87 ? 5.895 2.250 -32.906 1.00 89.69 87 ASP A C 1
ATOM 709 O O . ASP A 1 87 ? 5.623 3.213 -32.185 1.00 89.69 87 ASP A O 1
ATOM 713 N N . ASN A 1 88 ? 5.045 1.232 -33.075 1.00 90.38 88 ASN A N 1
ATOM 714 C CA . ASN A 1 88 ? 3.743 1.146 -32.419 1.00 90.38 88 ASN A CA 1
ATOM 715 C C . ASN A 1 88 ? 3.911 0.883 -30.917 1.00 90.38 88 ASN A C 1
ATOM 717 O O . ASN A 1 88 ? 4.740 0.059 -30.514 1.00 90.38 88 ASN A O 1
ATOM 721 N N . GLU A 1 89 ? 3.078 1.533 -30.106 1.00 90.06 89 GLU A N 1
ATOM 722 C CA . GLU A 1 89 ? 3.029 1.321 -28.658 1.00 90.06 89 GLU A CA 1
ATOM 723 C C . GLU A 1 89 ? 2.792 -0.151 -28.294 1.00 90.06 89 GLU A C 1
ATOM 725 O O . GLU A 1 89 ? 2.062 -0.875 -28.975 1.00 90.06 89 GLU A O 1
ATOM 730 N N . ASP A 1 90 ? 3.431 -0.593 -27.217 1.00 87.12 90 ASP A N 1
ATOM 731 C CA . ASP A 1 90 ? 3.176 -1.879 -26.582 1.00 87.12 90 ASP A CA 1
ATOM 732 C C . ASP A 1 90 ? 2.028 -1.805 -25.553 1.00 87.12 90 ASP A C 1
ATOM 734 O O . ASP A 1 90 ? 1.327 -0.795 -25.418 1.00 87.12 90 ASP A O 1
ATOM 738 N N . ASP A 1 91 ? 1.836 -2.892 -24.804 1.00 83.62 91 ASP A N 1
ATOM 739 C CA . ASP A 1 91 ? 0.823 -2.965 -23.747 1.00 83.62 91 ASP A CA 1
ATOM 740 C C . ASP A 1 91 ? 1.087 -1.960 -22.610 1.00 83.62 91 ASP A C 1
ATOM 742 O O . ASP A 1 91 ? 0.147 -1.510 -21.955 1.00 83.62 91 ASP A O 1
ATOM 746 N N . LEU A 1 92 ? 2.344 -1.533 -22.434 1.00 79.88 92 LEU A N 1
ATOM 747 C CA . LEU A 1 92 ? 2.768 -0.517 -21.467 1.00 79.88 92 LEU A CA 1
ATOM 748 C C . LEU A 1 92 ? 2.623 0.917 -22.008 1.00 79.88 92 LEU A C 1
ATOM 750 O O . LEU A 1 92 ? 3.014 1.863 -21.324 1.00 79.88 92 LEU A O 1
ATOM 754 N N . LYS A 1 93 ? 2.066 1.094 -23.216 1.00 85.94 93 LYS A N 1
ATOM 755 C CA . LYS A 1 93 ? 1.962 2.386 -23.922 1.00 85.94 93 LYS A CA 1
ATOM 756 C C . LYS A 1 93 ? 3.322 3.006 -24.245 1.00 85.94 93 LYS A C 1
ATOM 758 O O . LYS A 1 93 ? 3.477 4.226 -24.289 1.00 85.94 93 LYS A O 1
ATOM 763 N N . LEU A 1 94 ? 4.325 2.162 -24.478 1.00 87.19 94 LEU A N 1
ATOM 764 C CA . LEU A 1 94 ? 5.678 2.570 -24.822 1.00 87.19 94 LEU A CA 1
ATOM 765 C C . LEU A 1 94 ? 6.021 2.190 -26.256 1.00 87.19 94 LEU A C 1
ATOM 767 O O . LEU A 1 94 ? 5.781 1.075 -26.716 1.00 87.19 94 LEU A O 1
ATOM 771 N N . GLN A 1 95 ? 6.637 3.132 -26.964 1.00 91.88 95 GLN A N 1
ATOM 772 C CA . GLN A 1 95 ? 7.173 2.877 -28.293 1.00 91.88 95 GLN A CA 1
ATOM 773 C C . GLN A 1 95 ? 8.530 2.147 -28.205 1.00 91.88 95 GLN A C 1
ATOM 775 O O . GLN A 1 95 ? 9.327 2.430 -27.299 1.00 91.88 95 GLN A O 1
ATOM 780 N N . PRO A 1 96 ? 8.851 1.243 -29.146 1.00 94.31 96 PRO A N 1
ATOM 781 C CA . PRO A 1 96 ? 10.169 0.613 -29.258 1.00 94.31 96 PRO A CA 1
ATOM 782 C C . PRO A 1 96 ? 11.356 1.594 -29.198 1.00 94.31 96 PRO A C 1
ATOM 784 O O . PRO A 1 96 ? 12.354 1.321 -28.520 1.00 94.31 96 PRO A O 1
ATOM 787 N N . SER A 1 97 ? 11.244 2.766 -29.825 1.00 93.00 97 SER A N 1
ATOM 788 C CA . SER A 1 97 ? 12.247 3.838 -29.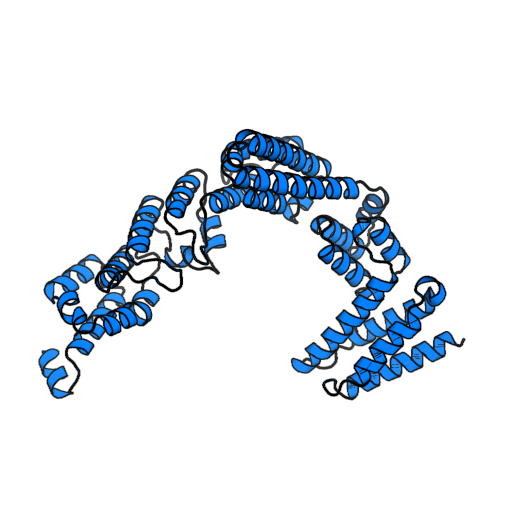771 1.00 93.00 97 SER A CA 1
ATOM 789 C C . SER A 1 97 ? 12.488 4.357 -28.341 1.00 93.00 97 SER A C 1
ATOM 791 O O . SER A 1 97 ? 13.636 4.583 -27.927 1.00 93.00 97 SER A O 1
ATOM 793 N N . VAL A 1 98 ? 11.426 4.464 -27.535 1.00 90.25 98 VAL A N 1
ATOM 794 C CA . VAL A 1 98 ? 11.490 4.829 -26.111 1.00 90.25 98 VAL A CA 1
ATOM 795 C C . VAL A 1 98 ? 12.178 3.726 -25.309 1.00 90.25 98 VAL A C 1
ATOM 797 O O . VAL A 1 98 ? 13.087 4.028 -24.529 1.00 90.25 98 VAL A O 1
ATOM 800 N N . HIS A 1 99 ? 11.843 2.452 -25.544 1.00 92.00 99 HIS A N 1
ATOM 801 C CA . HIS A 1 99 ? 12.522 1.325 -24.895 1.00 92.00 99 HIS A CA 1
ATOM 802 C C . HIS A 1 99 ? 14.029 1.315 -25.163 1.00 92.00 99 HIS A C 1
ATOM 804 O O . HIS A 1 99 ? 14.817 1.161 -24.228 1.00 92.00 99 HIS A O 1
ATOM 810 N N . LYS A 1 100 ? 14.459 1.551 -26.409 1.00 92.50 100 LYS A N 1
ATOM 811 C CA . LYS A 1 100 ? 15.887 1.652 -26.765 1.00 92.50 100 LYS A CA 1
ATOM 812 C C . LYS A 1 100 ? 16.594 2.759 -25.989 1.00 92.50 100 LYS A C 1
ATOM 814 O O . LYS A 1 100 ? 17.704 2.567 -25.486 1.00 92.50 100 LYS A O 1
ATOM 819 N N . ASN A 1 101 ? 15.957 3.922 -25.870 1.00 90.31 101 ASN A N 1
ATOM 820 C CA . ASN A 1 101 ? 16.513 5.044 -25.118 1.00 90.31 101 ASN A CA 1
ATOM 821 C C . ASN A 1 101 ? 16.623 4.719 -23.617 1.00 90.31 101 ASN A C 1
ATOM 823 O O . ASN A 1 101 ? 17.656 4.986 -22.999 1.00 90.31 101 ASN A O 1
ATOM 827 N N . LEU A 1 102 ? 15.590 4.099 -23.039 1.00 89.50 102 LEU A N 1
ATOM 828 C CA . LEU A 1 102 ? 15.587 3.655 -21.644 1.00 89.50 102 LEU A CA 1
ATOM 829 C C . LEU A 1 102 ? 16.677 2.612 -21.381 1.00 89.50 102 LEU A C 1
ATOM 831 O O . LEU A 1 102 ? 17.465 2.796 -20.456 1.00 89.50 102 LEU A O 1
ATOM 835 N N . LEU A 1 103 ? 16.790 1.580 -22.222 1.00 91.44 103 LEU A N 1
ATOM 836 C CA . LEU A 1 103 ? 17.850 0.569 -22.149 1.00 91.44 103 LEU A CA 1
ATOM 837 C C . LEU A 1 103 ? 19.235 1.210 -22.133 1.00 91.44 103 LEU A C 1
ATOM 839 O O . LEU A 1 103 ? 20.034 0.930 -21.244 1.00 91.44 103 LEU A O 1
ATOM 843 N N . LYS A 1 104 ? 19.505 2.137 -23.059 1.00 89.19 104 LYS A N 1
ATOM 844 C CA . LYS A 1 104 ? 20.785 2.854 -23.112 1.00 89.19 104 LYS A CA 1
ATOM 845 C C . LYS A 1 104 ? 21.065 3.631 -21.821 1.00 89.19 104 LYS A C 1
ATOM 847 O O . LYS A 1 104 ? 22.195 3.614 -21.332 1.00 89.19 104 LYS A O 1
ATOM 852 N N . LYS A 1 105 ? 20.056 4.310 -21.266 1.00 87.00 105 LYS A N 1
ATOM 853 C CA . LYS A 1 105 ? 20.187 5.091 -20.024 1.00 87.00 105 LYS A CA 1
ATOM 854 C C . LYS A 1 105 ? 20.413 4.200 -18.805 1.00 87.00 105 LYS A C 1
ATOM 856 O O . LYS A 1 105 ? 21.313 4.486 -18.021 1.00 87.00 105 LYS A O 1
ATOM 861 N N . PHE A 1 106 ? 19.649 3.120 -18.664 1.00 85.94 106 PHE A N 1
ATOM 862 C CA . PHE A 1 106 ? 19.799 2.185 -17.551 1.00 85.94 106 PHE A CA 1
ATOM 863 C C . PHE A 1 106 ? 21.110 1.406 -17.639 1.00 85.94 106 PHE A C 1
ATOM 865 O O . PHE A 1 106 ? 21.819 1.326 -16.643 1.00 85.94 106 PHE A O 1
ATOM 872 N N . LYS A 1 107 ? 21.512 0.945 -18.828 1.00 86.50 107 LYS A N 1
ATOM 873 C CA . LYS A 1 107 ? 22.816 0.301 -19.043 1.00 86.50 107 LYS A CA 1
ATOM 874 C C . LYS A 1 107 ? 23.982 1.197 -18.625 1.00 86.50 107 LYS A C 1
ATOM 876 O O . LYS A 1 107 ? 24.932 0.723 -18.009 1.00 86.50 107 LYS A O 1
ATOM 881 N N . ALA A 1 108 ? 23.904 2.492 -18.943 1.00 83.88 108 ALA A N 1
ATOM 882 C CA . ALA A 1 108 ? 24.904 3.474 -18.527 1.00 83.88 108 ALA A CA 1
ATOM 883 C C . ALA A 1 108 ? 24.908 3.713 -17.006 1.00 83.88 108 ALA A C 1
ATOM 885 O O . ALA A 1 108 ? 25.955 4.024 -16.447 1.00 83.88 108 ALA A O 1
ATOM 886 N N . ALA A 1 109 ? 23.757 3.561 -16.343 1.00 78.00 109 ALA A N 1
ATOM 887 C CA . ALA A 1 109 ? 23.638 3.639 -14.889 1.00 78.00 109 ALA A CA 1
ATOM 888 C C . ALA A 1 109 ? 24.240 2.408 -14.199 1.00 78.00 109 ALA A C 1
ATOM 890 O O . ALA A 1 109 ? 24.935 2.530 -13.193 1.00 78.00 109 ALA A O 1
ATOM 891 N N . MET A 1 110 ? 23.945 1.219 -14.730 1.00 83.94 110 MET A N 1
ATOM 892 C CA . MET A 1 110 ? 24.386 -0.060 -14.192 1.00 83.94 110 MET A CA 1
ATOM 893 C C . MET A 1 110 ? 24.273 -1.148 -15.269 1.00 83.94 110 MET A C 1
ATOM 895 O O . MET A 1 110 ? 23.194 -1.451 -15.778 1.00 83.94 110 MET A O 1
ATOM 899 N N . ALA A 1 111 ? 25.409 -1.768 -15.593 1.00 82.75 111 ALA A N 1
ATOM 900 C CA . ALA A 1 111 ? 25.546 -2.634 -16.766 1.00 82.75 111 ALA A CA 1
ATOM 901 C C . ALA A 1 111 ? 24.699 -3.922 -16.726 1.00 82.75 111 ALA A C 1
ATOM 903 O O . ALA A 1 111 ? 24.327 -4.423 -17.779 1.00 82.75 111 ALA A O 1
ATOM 904 N N . ASN A 1 112 ? 24.380 -4.441 -15.535 1.00 85.88 112 ASN A N 1
ATOM 905 C CA . ASN A 1 112 ? 23.742 -5.754 -15.350 1.00 85.88 112 ASN A CA 1
ATOM 906 C C . ASN A 1 112 ? 22.289 -5.670 -14.838 1.00 85.88 112 ASN A C 1
ATOM 908 O O . ASN A 1 112 ? 21.811 -6.603 -14.185 1.00 85.88 112 ASN A O 1
ATOM 912 N N . ILE A 1 113 ? 21.597 -4.553 -15.090 1.00 91.25 113 ILE A N 1
ATOM 913 C CA . ILE A 1 113 ? 20.170 -4.414 -14.760 1.00 91.25 113 ILE A CA 1
ATOM 914 C C . ILE A 1 113 ? 19.352 -5.395 -15.602 1.00 91.25 113 ILE A C 1
ATOM 916 O O . ILE A 1 113 ? 19.541 -5.502 -16.808 1.00 91.25 113 ILE A O 1
ATOM 920 N N . ASP A 1 114 ? 18.391 -6.063 -14.983 1.00 93.88 114 ASP A N 1
ATOM 921 C CA . ASP A 1 114 ? 17.344 -6.805 -15.673 1.00 93.88 114 ASP A CA 1
ATOM 922 C C . ASP A 1 114 ? 16.245 -5.826 -16.120 1.00 93.88 114 ASP A C 1
ATOM 924 O O . ASP A 1 114 ? 15.410 -5.384 -15.327 1.00 93.88 114 ASP A O 1
ATOM 928 N N . TYR A 1 115 ? 16.283 -5.428 -17.394 1.00 92.50 115 TYR A N 1
ATOM 929 C CA . TYR A 1 115 ? 15.359 -4.439 -17.945 1.00 92.50 115 TYR A CA 1
ATOM 930 C C . TYR A 1 115 ? 13.909 -4.924 -17.899 1.00 92.50 115 TYR A C 1
ATOM 932 O O . TYR A 1 115 ? 13.009 -4.143 -17.610 1.00 92.50 115 TYR A O 1
ATOM 940 N N . LYS A 1 116 ? 13.667 -6.218 -18.123 1.00 92.25 116 LYS A N 1
ATOM 941 C CA . LYS A 1 116 ? 12.311 -6.772 -18.095 1.00 92.25 116 LYS A CA 1
ATOM 942 C C . LYS A 1 116 ? 11.707 -6.716 -16.700 1.00 92.25 116 LYS A C 1
ATOM 944 O O . LYS A 1 116 ? 10.564 -6.296 -16.566 1.00 92.25 116 LYS A O 1
ATOM 949 N N . LYS A 1 117 ? 12.476 -7.057 -15.659 1.00 91.62 117 LYS A N 1
ATOM 950 C CA . LYS A 1 117 ? 12.014 -6.896 -14.268 1.00 91.62 117 LYS A CA 1
ATOM 951 C C . LYS A 1 117 ? 11.710 -5.447 -13.925 1.00 91.62 117 LYS A C 1
ATOM 953 O O . LYS A 1 117 ? 10.745 -5.190 -13.214 1.00 91.62 117 LYS A O 1
ATOM 958 N N . LEU A 1 118 ? 12.517 -4.516 -14.436 1.00 88.19 118 LEU A N 1
ATOM 959 C CA . LEU A 1 118 ? 12.311 -3.084 -14.239 1.00 88.19 118 LEU A CA 1
ATOM 960 C C . LEU A 1 118 ? 11.035 -2.569 -14.923 1.00 88.19 118 LEU A C 1
ATOM 962 O O . LEU A 1 118 ? 10.402 -1.663 -14.400 1.00 88.19 118 LEU A O 1
ATOM 966 N N . MET A 1 119 ? 10.648 -3.150 -16.058 1.00 86.12 119 MET A N 1
ATOM 967 C CA . MET A 1 119 ? 9.441 -2.764 -16.800 1.00 86.12 119 MET A CA 1
ATOM 968 C C . MET A 1 119 ? 8.197 -3.598 -16.435 1.00 86.12 119 MET A C 1
ATOM 970 O O . MET A 1 119 ? 7.153 -3.423 -17.053 1.00 86.12 119 MET A O 1
ATOM 974 N N . CYS A 1 120 ? 8.288 -4.506 -15.457 1.00 85.69 120 CYS A N 1
ATOM 975 C CA . CYS A 1 120 ? 7.195 -5.397 -15.059 1.00 85.69 120 CYS A CA 1
ATOM 976 C C . CYS A 1 120 ? 6.444 -4.860 -13.832 1.00 85.69 120 CYS A C 1
ATOM 978 O O . CYS A 1 120 ? 7.036 -4.714 -12.762 1.00 85.69 120 CYS A O 1
ATOM 980 N N . SER A 1 121 ? 5.138 -4.625 -13.958 1.00 79.38 121 SER A N 1
ATOM 981 C CA . SER A 1 121 ? 4.273 -4.081 -12.897 1.00 79.38 121 SER A CA 1
ATOM 982 C C . SER A 1 121 ? 4.431 -4.774 -11.540 1.00 79.38 121 SER A C 1
ATOM 984 O O . SER A 1 121 ? 4.541 -4.113 -10.511 1.00 79.38 121 SER A O 1
ATOM 986 N N . GLU A 1 122 ? 4.520 -6.102 -11.546 1.00 82.38 122 GLU A N 1
ATOM 987 C CA . GLU A 1 122 ? 4.542 -6.934 -10.341 1.00 82.38 122 GLU A CA 1
ATOM 988 C C . GLU A 1 122 ? 5.903 -6.939 -9.630 1.00 82.38 122 GLU A C 1
ATOM 990 O O . GLU A 1 122 ? 5.975 -7.003 -8.403 1.00 82.38 122 GLU A O 1
ATOM 995 N N . THR A 1 123 ? 7.008 -6.885 -10.383 1.00 84.69 123 THR A N 1
ATOM 996 C CA . THR A 1 123 ? 8.362 -7.080 -9.826 1.00 84.69 123 T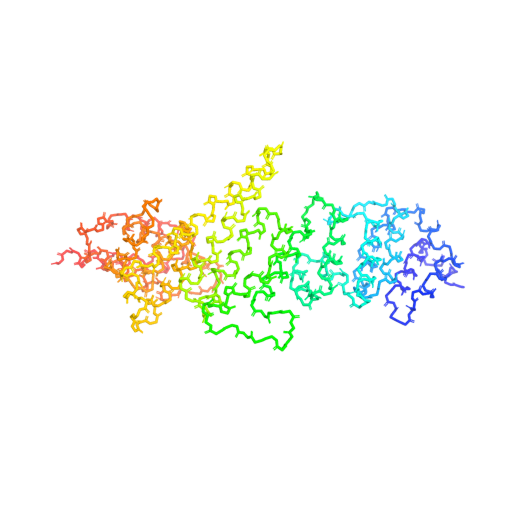HR A CA 1
ATOM 997 C C . THR A 1 123 ? 9.183 -5.810 -9.733 1.00 84.69 123 THR A C 1
ATOM 999 O O . THR A 1 123 ? 10.237 -5.791 -9.098 1.00 84.69 123 THR A O 1
ATOM 1002 N N . SER A 1 124 ? 8.757 -4.759 -10.416 1.00 84.56 124 SER A N 1
ATOM 1003 C CA . SER A 1 124 ? 9.596 -3.600 -10.656 1.00 84.56 124 SER A CA 1
ATOM 1004 C C . SER A 1 124 ? 9.954 -2.884 -9.348 1.00 84.56 124 SER A C 1
ATOM 1006 O O . SER A 1 124 ? 11.125 -2.579 -9.129 1.00 84.56 124 SER A O 1
ATOM 1008 N N . SER A 1 125 ? 8.986 -2.630 -8.453 1.00 82.81 125 SER A N 1
ATOM 1009 C CA . SER A 1 125 ? 9.210 -1.835 -7.229 1.00 82.81 125 SER A CA 1
ATOM 1010 C C . SER A 1 125 ? 10.227 -2.493 -6.291 1.00 82.81 125 SER A C 1
ATOM 1012 O O . SER A 1 125 ? 11.206 -1.868 -5.871 1.00 82.81 125 SER A O 1
ATOM 1014 N N . SER A 1 126 ? 10.057 -3.794 -6.039 1.00 86.69 126 SER A N 1
ATOM 1015 C CA . SER A 1 126 ? 10.984 -4.583 -5.223 1.00 86.69 126 SER A CA 1
ATOM 1016 C C . SER A 1 126 ? 12.358 -4.693 -5.884 1.00 86.69 126 SER A C 1
ATOM 1018 O O . SER A 1 126 ? 13.386 -4.591 -5.207 1.00 86.69 126 SER A O 1
ATOM 1020 N N . TYR A 1 127 ? 12.399 -4.823 -7.213 1.00 90.19 127 TYR A N 1
ATOM 1021 C CA . TYR A 1 127 ? 13.653 -4.845 -7.948 1.00 90.19 127 TYR A CA 1
ATOM 1022 C C . TYR A 1 127 ? 14.384 -3.501 -7.862 1.00 90.19 127 TYR A C 1
ATOM 1024 O O . TYR A 1 127 ? 15.555 -3.483 -7.489 1.00 90.19 127 TYR A O 1
ATOM 1032 N N . LEU A 1 128 ? 13.708 -2.372 -8.091 1.00 88.25 128 LEU A N 1
ATOM 1033 C CA . LEU A 1 128 ? 14.290 -1.038 -7.922 1.00 88.25 128 LEU A CA 1
ATOM 1034 C C . LEU A 1 128 ? 14.839 -0.822 -6.515 1.00 88.25 128 LEU A C 1
ATOM 1036 O O . LEU A 1 128 ? 15.975 -0.373 -6.382 1.00 88.25 128 LEU A O 1
ATOM 1040 N N . MET A 1 129 ? 14.095 -1.191 -5.471 1.00 87.44 129 MET A N 1
ATOM 1041 C CA . MET A 1 129 ? 14.550 -1.038 -4.084 1.00 87.44 129 MET A CA 1
ATOM 1042 C C . MET A 1 129 ? 15.902 -1.736 -3.831 1.00 87.44 129 MET A C 1
ATOM 1044 O O . MET A 1 129 ? 16.752 -1.225 -3.093 1.00 87.44 129 MET A O 1
ATOM 1048 N N . SER A 1 130 ? 16.142 -2.873 -4.498 1.00 89.56 130 SER A N 1
ATOM 1049 C CA . SER A 1 130 ? 17.418 -3.600 -4.427 1.00 89.56 130 SER A CA 1
ATOM 1050 C C . SER A 1 130 ? 18.577 -2.896 -5.151 1.00 89.56 130 SER A C 1
ATOM 1052 O O . SER A 1 130 ? 19.732 -3.062 -4.764 1.00 89.56 130 SER A O 1
ATOM 1054 N N . LEU A 1 131 ? 18.283 -2.082 -6.172 1.00 89.19 131 LEU A N 1
ATOM 1055 C CA . LEU A 1 131 ? 19.275 -1.389 -7.005 1.00 89.19 131 LEU A CA 1
ATOM 1056 C C . LEU A 1 131 ? 19.598 0.030 -6.512 1.00 89.19 131 LEU A C 1
ATOM 1058 O O . LEU A 1 131 ? 20.684 0.556 -6.788 1.00 89.19 131 LEU A O 1
ATOM 1062 N N . LEU A 1 132 ? 18.649 0.672 -5.827 1.00 90.38 132 LEU A N 1
ATOM 1063 C CA . LEU A 1 132 ? 18.773 2.055 -5.380 1.00 90.38 132 LEU A CA 1
ATOM 1064 C C . LEU A 1 132 ? 19.805 2.191 -4.254 1.00 90.38 132 LEU A C 1
ATOM 1066 O O . LEU A 1 132 ? 19.768 1.486 -3.237 1.00 90.38 132 LEU A O 1
ATOM 1070 N N . ASN A 1 133 ? 20.724 3.127 -4.474 1.00 88.81 133 ASN A N 1
ATOM 1071 C CA . ASN A 1 133 ? 21.723 3.616 -3.536 1.00 88.81 133 ASN A CA 1
ATOM 1072 C C . ASN A 1 133 ? 21.997 5.108 -3.809 1.00 88.81 133 ASN A C 1
ATOM 1074 O O . ASN A 1 133 ? 21.533 5.655 -4.814 1.00 88.81 133 ASN A O 1
ATOM 1078 N N . GLU A 1 134 ? 22.794 5.745 -2.950 1.00 88.19 134 GLU A N 1
ATOM 1079 C CA . GLU A 1 134 ? 23.133 7.173 -3.043 1.00 88.19 134 GLU A CA 1
ATOM 1080 C C . GLU A 1 134 ? 23.709 7.566 -4.420 1.00 88.19 134 GLU A C 1
ATOM 1082 O O . GLU A 1 134 ? 23.399 8.630 -4.954 1.00 88.19 134 GLU A O 1
ATOM 1087 N N . SER A 1 135 ? 24.485 6.678 -5.055 1.00 86.31 135 SER A N 1
ATOM 1088 C CA . SER A 1 135 ? 25.087 6.932 -6.372 1.00 86.31 135 SER A CA 1
ATOM 1089 C C . SER A 1 135 ? 24.147 6.670 -7.556 1.00 86.31 135 SER A C 1
ATOM 1091 O O . SER A 1 135 ? 24.318 7.267 -8.621 1.00 86.31 135 SER A O 1
ATOM 1093 N N . SER A 1 136 ? 23.144 5.799 -7.397 1.00 88.69 136 SER A N 1
ATOM 1094 C CA . SER A 1 136 ? 22.278 5.357 -8.498 1.00 88.69 136 SER A CA 1
ATOM 1095 C C . SER A 1 136 ? 20.936 6.093 -8.554 1.00 88.69 136 SER A C 1
ATOM 1097 O O . SER A 1 136 ? 20.399 6.280 -9.650 1.00 88.69 136 SER A O 1
ATOM 1099 N N . VAL A 1 137 ? 20.410 6.574 -7.420 1.00 91.75 137 VAL A N 1
ATOM 1100 C CA . VAL A 1 137 ? 19.050 7.139 -7.310 1.00 91.75 137 VAL A CA 1
ATOM 1101 C C . VAL A 1 137 ? 18.764 8.247 -8.325 1.00 91.75 137 VAL A C 1
ATOM 1103 O O . VAL A 1 137 ? 17.745 8.216 -9.016 1.00 91.75 137 VAL A O 1
ATOM 1106 N N . HIS A 1 138 ? 19.685 9.197 -8.504 1.00 91.69 138 HIS A N 1
ATOM 1107 C CA . HIS A 1 138 ? 19.497 10.293 -9.457 1.00 91.69 138 HIS A CA 1
ATOM 1108 C C . HIS A 1 138 ? 19.513 9.828 -10.913 1.00 91.69 138 HIS A C 1
ATOM 1110 O O . HIS A 1 138 ? 18.846 10.430 -11.755 1.00 91.69 138 HIS A O 1
ATOM 1116 N N . VAL A 1 139 ? 20.263 8.769 -11.221 1.00 88.50 139 VAL A N 1
ATOM 1117 C CA . VAL A 1 139 ? 20.342 8.230 -12.580 1.00 88.50 139 VAL A CA 1
ATOM 1118 C C . VAL A 1 139 ? 19.031 7.542 -12.941 1.00 88.50 139 VAL A C 1
ATOM 1120 O O . VAL A 1 139 ? 18.475 7.820 -14.004 1.00 88.50 139 VAL A O 1
ATOM 1123 N N . PHE A 1 140 ? 18.490 6.730 -12.029 1.00 89.25 140 PHE A N 1
ATOM 1124 C CA . PHE A 1 140 ? 17.175 6.109 -12.192 1.00 89.25 140 PHE A CA 1
ATOM 1125 C C . PHE A 1 140 ? 16.062 7.160 -12.283 1.00 89.25 140 PHE A C 1
ATOM 1127 O O . PHE A 1 140 ? 15.268 7.122 -13.221 1.00 89.25 140 PHE A O 1
ATOM 1134 N N . ALA A 1 141 ? 16.057 8.159 -11.396 1.00 91.69 141 ALA A N 1
ATOM 1135 C CA . ALA A 1 141 ? 15.084 9.250 -11.439 1.00 91.69 141 ALA A CA 1
ATOM 1136 C C . ALA A 1 141 ? 15.140 10.030 -12.766 1.00 91.69 141 ALA A C 1
ATOM 1138 O O . ALA A 1 141 ? 14.108 10.358 -13.345 1.00 91.69 141 ALA A O 1
ATOM 1139 N N . LYS A 1 142 ? 16.339 10.282 -13.309 1.00 90.19 142 LYS A N 1
ATOM 1140 C CA . LYS A 1 142 ? 16.511 10.930 -14.620 1.00 90.19 142 LYS A CA 1
ATOM 1141 C C . LYS A 1 142 ? 16.081 10.036 -15.787 1.00 90.19 142 LYS A C 1
ATOM 1143 O O . LYS A 1 142 ? 15.632 10.541 -16.813 1.00 90.19 142 LYS A O 1
ATOM 1148 N N . ALA A 1 143 ? 16.239 8.720 -15.676 1.00 85.12 143 ALA A N 1
ATOM 1149 C CA . ALA A 1 143 ? 15.759 7.794 -16.694 1.00 85.12 143 ALA A CA 1
ATOM 1150 C C . ALA A 1 143 ? 14.222 7.757 -16.726 1.00 85.12 143 ALA A C 1
ATOM 1152 O O . ALA A 1 143 ? 13.647 7.822 -17.816 1.00 85.12 143 ALA A O 1
ATOM 1153 N N . ALA A 1 144 ? 13.578 7.786 -15.555 1.00 86.81 144 ALA A N 1
ATOM 1154 C CA . ALA A 1 144 ? 12.123 7.789 -15.410 1.00 86.81 144 ALA A CA 1
ATOM 1155 C C . ALA A 1 144 ? 11.428 8.989 -16.075 1.00 86.81 144 ALA A C 1
ATOM 1157 O O . ALA A 1 144 ? 10.290 8.867 -16.503 1.00 86.81 144 ALA A O 1
ATOM 1158 N N . THR A 1 145 ? 12.112 10.123 -16.285 1.00 87.44 145 THR A N 1
ATOM 1159 C CA . THR A 1 145 ? 11.521 11.270 -17.010 1.00 87.44 145 THR A CA 1
ATOM 1160 C C . THR A 1 145 ? 11.149 10.965 -18.465 1.00 87.44 145 THR A C 1
ATOM 1162 O O . THR A 1 145 ? 10.499 11.786 -19.100 1.00 87.44 145 THR A O 1
ATOM 1165 N N . ASN A 1 146 ? 11.647 9.861 -19.031 1.00 79.50 146 ASN A N 1
ATOM 1166 C CA . ASN A 1 146 ? 11.385 9.464 -20.421 1.00 79.50 146 ASN A CA 1
ATOM 1167 C C . ASN A 1 146 ? 10.288 8.411 -20.526 1.00 79.50 146 ASN A C 1
ATOM 1169 O O . ASN A 1 146 ? 9.984 7.973 -21.630 1.00 79.50 146 ASN A O 1
ATOM 1173 N N . ILE A 1 147 ? 9.741 7.984 -19.390 1.00 79.19 147 ILE A N 1
ATOM 1174 C CA . ILE A 1 147 ? 8.580 7.117 -19.361 1.00 79.19 147 ILE A CA 1
ATOM 1175 C C . ILE A 1 147 ? 7.366 8.061 -19.457 1.00 79.19 147 ILE A C 1
ATOM 1177 O O . ILE A 1 147 ? 7.256 8.978 -18.636 1.00 79.19 147 ILE A O 1
ATOM 1181 N N . PRO A 1 148 ? 6.525 7.953 -20.503 1.00 69.00 148 PRO A N 1
ATOM 1182 C CA . PRO A 1 148 ? 5.349 8.798 -20.682 1.00 69.00 148 PRO A CA 1
ATOM 1183 C C . PRO A 1 148 ? 4.454 8.753 -19.448 1.00 69.00 148 PRO A C 1
ATOM 1185 O O . PRO A 1 148 ? 4.373 7.737 -18.784 1.00 69.00 148 PRO A O 1
ATOM 1188 N N . LYS A 1 149 ? 3.745 9.840 -19.146 1.00 67.25 149 LYS A N 1
ATOM 1189 C CA . LYS A 1 149 ? 2.790 9.875 -18.022 1.00 67.25 149 LYS A CA 1
ATOM 1190 C C . LYS A 1 149 ? 1.415 9.295 -18.373 1.00 67.25 149 LYS A C 1
ATOM 1192 O O . LYS A 1 149 ? 0.535 9.240 -17.524 1.00 67.25 149 LYS A O 1
ATOM 1197 N N . GLN A 1 150 ? 1.203 8.960 -19.645 1.00 52.22 150 GLN A N 1
ATOM 1198 C CA . GLN A 1 150 ? -0.060 8.464 -20.184 1.00 52.22 150 GLN A CA 1
ATOM 1199 C C . GLN A 1 150 ? 0.079 6.956 -20.394 1.00 52.22 150 GLN A C 1
ATOM 1201 O O . GLN A 1 150 ? 0.805 6.516 -21.276 1.00 52.22 150 GLN A O 1
ATOM 1206 N N . GLY A 1 151 ? -0.564 6.185 -19.522 1.00 51.69 151 GLY A N 1
ATOM 1207 C CA . GLY A 1 151 ? -0.419 4.734 -19.400 1.00 51.69 151 GLY A CA 1
ATOM 1208 C C . GLY A 1 151 ? -0.455 4.333 -17.925 1.00 51.69 151 GLY A C 1
ATOM 1209 O O . GLY A 1 151 ? -0.406 5.202 -17.053 1.00 51.69 151 GLY A O 1
ATOM 1210 N N . GLU A 1 152 ? -0.518 3.036 -17.627 1.00 53.19 152 GLU A N 1
ATOM 1211 C CA . GLU A 1 152 ? -0.306 2.493 -16.271 1.00 53.19 152 GLU A CA 1
ATOM 1212 C C . GLU A 1 152 ? 1.182 2.593 -15.886 1.00 53.19 152 GLU A C 1
ATOM 1214 O O . GLU A 1 152 ? 1.852 1.610 -15.594 1.00 53.19 152 GLU A O 1
ATOM 1219 N N . VAL A 1 153 ? 1.764 3.783 -16.005 1.00 51.56 153 VAL A N 1
ATOM 1220 C CA . VAL A 1 153 ? 3.210 3.971 -15.954 1.00 51.56 153 VAL A CA 1
ATOM 1221 C C . VAL A 1 153 ? 3.737 3.797 -14.533 1.00 51.56 153 VAL A C 1
ATOM 1223 O O . VAL A 1 153 ? 3.267 4.426 -13.590 1.00 51.56 153 VAL A O 1
ATOM 1226 N N . PHE A 1 154 ? 4.764 2.953 -14.419 1.00 63.25 154 PHE A N 1
ATOM 1227 C CA . PHE A 1 154 ? 5.248 2.376 -13.164 1.00 63.25 154 PHE A CA 1
ATOM 1228 C C . PHE A 1 154 ? 6.155 3.290 -12.328 1.00 63.25 154 PHE A C 1
ATOM 1230 O O . PHE A 1 154 ? 6.265 3.064 -11.125 1.00 63.25 154 PHE A O 1
ATOM 1237 N N . TYR A 1 155 ? 6.793 4.314 -12.926 1.00 75.19 155 TYR A N 1
ATOM 1238 C CA . TYR A 1 155 ? 7.746 5.193 -12.228 1.00 75.19 155 TYR A CA 1
ATOM 1239 C C . TYR A 1 155 ? 7.766 6.631 -12.718 1.00 75.19 155 TYR A C 1
ATOM 1241 O O . TYR A 1 155 ? 8.162 6.911 -13.849 1.00 75.19 155 TYR A O 1
ATOM 1249 N N . GLU A 1 156 ? 7.520 7.557 -11.801 1.00 86.19 156 GLU A N 1
ATOM 1250 C CA . GLU A 1 156 ? 7.961 8.938 -11.920 1.00 86.19 156 GLU A CA 1
ATOM 1251 C C . GLU A 1 156 ? 9.261 9.173 -11.128 1.00 86.19 156 GLU A C 1
ATOM 1253 O O . GLU A 1 156 ? 9.563 8.451 -10.170 1.00 86.19 156 GLU A O 1
ATOM 1258 N N . PRO A 1 157 ? 10.037 10.225 -11.467 1.00 91.88 157 PRO A N 1
ATOM 1259 C CA . PRO A 1 157 ? 11.217 10.605 -10.689 1.00 91.88 157 PRO A CA 1
ATOM 1260 C C . PRO A 1 157 ? 10.923 10.743 -9.189 1.00 91.88 157 PRO A C 1
ATOM 1262 O O . PRO A 1 157 ? 11.736 10.343 -8.360 1.00 91.88 157 PRO A O 1
ATOM 1265 N N . SER A 1 158 ? 9.748 11.278 -8.849 1.00 93.94 158 SER A N 1
ATOM 1266 C CA . SER A 1 158 ? 9.302 11.462 -7.469 1.00 93.94 158 SER A CA 1
ATOM 1267 C C . SER A 1 158 ? 9.108 10.129 -6.732 1.00 93.94 158 SER A C 1
ATOM 1269 O O . SER A 1 158 ? 9.606 9.990 -5.615 1.00 93.94 158 SER A O 1
ATOM 1271 N N . ASN A 1 159 ? 8.524 9.107 -7.371 1.00 91.12 159 ASN A N 1
ATOM 1272 C CA . ASN A 1 159 ? 8.366 7.786 -6.751 1.00 91.12 159 ASN A CA 1
ATOM 1273 C C . ASN A 1 159 ? 9.729 7.139 -6.453 1.00 91.12 159 ASN A C 1
ATOM 1275 O O . ASN A 1 159 ? 9.921 6.545 -5.395 1.00 91.12 159 ASN A O 1
ATOM 1279 N N . ILE A 1 160 ? 10.705 7.294 -7.358 1.00 93.00 160 ILE A N 1
ATOM 1280 C CA . ILE A 1 160 ? 12.068 6.765 -7.173 1.00 93.00 160 ILE A CA 1
ATOM 1281 C C . ILE A 1 160 ? 12.757 7.433 -5.982 1.00 93.00 160 ILE A C 1
ATOM 1283 O O . ILE A 1 160 ? 13.366 6.749 -5.157 1.00 93.00 160 ILE A O 1
ATOM 1287 N N . TYR A 1 161 ? 12.642 8.760 -5.869 1.00 95.62 161 TYR A N 1
ATOM 1288 C CA . TYR A 1 161 ? 13.143 9.469 -4.696 1.00 95.62 161 TYR A CA 1
ATOM 1289 C C . TYR A 1 161 ? 12.421 9.020 -3.427 1.00 95.62 161 TYR A C 1
ATOM 1291 O O . TYR A 1 161 ? 13.085 8.823 -2.417 1.00 95.62 161 TYR A O 1
ATOM 1299 N N . CYS A 1 162 ? 11.106 8.798 -3.467 1.00 95.50 162 CYS A N 1
ATOM 1300 C CA . CYS A 1 162 ? 10.337 8.340 -2.312 1.00 95.50 162 CYS A CA 1
ATOM 1301 C C . CYS A 1 162 ? 10.834 6.977 -1.808 1.00 95.50 162 CYS A C 1
ATOM 1303 O O . CYS A 1 162 ? 11.215 6.868 -0.643 1.00 95.50 162 CYS A O 1
ATOM 1305 N N . LEU A 1 163 ? 10.946 5.982 -2.698 1.00 92.94 163 LEU A N 1
ATOM 1306 C CA . LEU A 1 163 ? 11.457 4.645 -2.367 1.00 92.94 163 LEU A CA 1
ATOM 1307 C C . LEU A 1 163 ? 12.862 4.701 -1.757 1.00 92.94 163 LEU A C 1
ATOM 1309 O O . LEU A 1 163 ? 13.112 4.104 -0.710 1.00 92.94 163 LEU A O 1
ATOM 1313 N N . TRP A 1 164 ? 13.775 5.459 -2.376 1.00 94.38 164 TRP A N 1
ATOM 1314 C CA . TRP A 1 164 ? 15.119 5.634 -1.827 1.00 94.38 164 TRP A CA 1
ATOM 1315 C C . TRP A 1 164 ? 15.096 6.327 -0.460 1.00 94.38 164 TRP A C 1
ATOM 1317 O O . TRP A 1 164 ? 15.783 5.881 0.449 1.00 94.38 164 TRP A O 1
ATOM 1327 N N . THR A 1 165 ? 14.283 7.370 -0.283 1.00 95.56 165 THR A N 1
ATOM 1328 C CA . THR A 1 165 ? 14.213 8.119 0.984 1.00 95.56 165 THR A CA 1
ATOM 1329 C C . THR A 1 165 ? 13.682 7.246 2.122 1.00 95.56 165 THR A C 1
ATOM 1331 O O . THR A 1 165 ? 14.184 7.321 3.239 1.00 95.56 165 THR A O 1
ATOM 1334 N N . GLN A 1 166 ? 12.694 6.385 1.853 1.00 95.12 166 GLN A N 1
ATOM 1335 C CA . GLN A 1 166 ? 12.192 5.412 2.831 1.00 95.12 166 GLN A CA 1
ATOM 1336 C C . GLN A 1 166 ? 13.294 4.429 3.254 1.00 95.12 166 GLN A C 1
ATOM 1338 O O . GLN A 1 166 ? 13.481 4.173 4.446 1.00 95.12 166 GLN A O 1
ATOM 1343 N N . LYS A 1 167 ? 14.057 3.915 2.281 1.00 92.62 167 LYS A N 1
ATOM 1344 C CA . LYS A 1 167 ? 15.201 3.033 2.529 1.00 92.62 167 LYS A CA 1
ATOM 1345 C C . LYS A 1 167 ? 16.290 3.739 3.332 1.00 92.62 167 LYS A C 1
ATOM 1347 O O . LYS A 1 167 ? 16.702 3.232 4.369 1.00 92.62 167 LYS A O 1
ATOM 1352 N N . GLU A 1 168 ? 16.704 4.928 2.903 1.00 93.06 168 GLU A N 1
ATOM 1353 C CA . GLU A 1 168 ? 17.723 5.740 3.570 1.00 93.06 168 GLU A CA 1
ATOM 1354 C C . GLU A 1 168 ? 17.321 6.068 5.013 1.00 93.06 168 GLU A C 1
ATOM 1356 O O . GLU A 1 168 ? 18.147 5.976 5.921 1.00 93.06 168 GLU A O 1
ATOM 1361 N N . PHE A 1 169 ? 16.047 6.390 5.251 1.00 95.38 169 PHE A N 1
ATOM 1362 C CA . PHE A 1 169 ? 15.545 6.680 6.588 1.00 95.38 169 PHE A CA 1
ATOM 1363 C C . PHE A 1 169 ? 15.785 5.503 7.543 1.00 95.38 169 PHE A C 1
ATOM 1365 O O . PHE A 1 169 ? 16.415 5.673 8.588 1.00 95.38 169 PHE A O 1
ATOM 1372 N N . PHE A 1 170 ? 15.364 4.293 7.177 1.00 93.69 170 PHE A N 1
ATOM 1373 C CA . PHE A 1 170 ? 15.490 3.141 8.068 1.00 93.69 170 PHE A CA 1
ATOM 1374 C C . PHE A 1 170 ? 16.879 2.486 8.062 1.00 93.69 170 PHE A C 1
ATOM 1376 O O . PHE A 1 170 ? 17.386 2.118 9.120 1.00 93.69 170 PHE A O 1
ATOM 1383 N N . GLU A 1 171 ? 17.491 2.318 6.892 1.00 90.75 171 GLU A N 1
ATOM 1384 C CA . GLU A 1 171 ? 18.724 1.537 6.702 1.00 90.75 171 GLU A CA 1
ATOM 1385 C C . GLU A 1 171 ? 19.985 2.412 6.692 1.00 90.75 171 GLU A C 1
ATOM 1387 O O . GLU A 1 171 ? 21.079 1.930 6.977 1.00 90.75 171 GLU A O 1
ATOM 1392 N N . GLY A 1 172 ? 19.844 3.709 6.416 1.00 87.88 172 GLY A N 1
ATOM 1393 C CA . GLY A 1 172 ? 20.965 4.609 6.167 1.00 87.88 172 GLY A CA 1
ATOM 1394 C C . GLY A 1 172 ? 21.476 4.550 4.726 1.00 87.88 172 GLY A C 1
ATOM 1395 O O . GLY A 1 172 ? 20.930 3.863 3.865 1.00 87.88 172 GLY A O 1
ATOM 1396 N N . ASN A 1 173 ? 22.548 5.294 4.455 1.00 80.62 173 ASN A N 1
ATOM 1397 C CA . ASN A 1 173 ? 23.153 5.395 3.122 1.00 80.62 173 ASN A CA 1
ATOM 1398 C C . ASN A 1 173 ? 24.253 4.350 2.860 1.00 80.62 173 ASN A C 1
ATOM 1400 O O . ASN A 1 173 ? 24.728 4.205 1.735 1.00 80.62 173 ASN A O 1
ATOM 1404 N N . SER A 1 174 ? 24.658 3.609 3.891 1.00 76.94 174 SER A N 1
ATOM 1405 C CA . SER A 1 174 ? 25.667 2.552 3.808 1.00 76.94 174 SER A CA 1
ATOM 1406 C C . SER A 1 174 ? 25.312 1.372 4.711 1.00 76.94 174 SER A C 1
ATOM 1408 O O . SER A 1 174 ? 24.654 1.544 5.736 1.00 76.94 174 SER A O 1
ATOM 1410 N N . SER A 1 175 ? 25.814 0.181 4.383 1.00 69.69 175 SER A N 1
ATOM 1411 C CA . SER A 1 175 ? 25.591 -1.045 5.167 1.00 69.69 175 SER A CA 1
ATOM 1412 C C . SER A 1 175 ? 26.198 -1.012 6.575 1.00 69.69 175 SER A C 1
ATOM 1414 O O . SER A 1 175 ? 25.931 -1.901 7.376 1.00 69.69 175 SER A O 1
ATOM 1416 N N . THR A 1 176 ? 27.039 -0.021 6.880 1.00 73.88 176 THR A N 1
ATOM 1417 C CA . THR A 1 176 ? 27.641 0.193 8.204 1.00 73.88 176 THR A CA 1
ATOM 1418 C C . THR A 1 176 ? 26.926 1.280 9.005 1.00 73.88 176 THR A C 1
ATOM 1420 O O . THR A 1 176 ? 27.328 1.574 10.133 1.00 73.88 176 THR A O 1
ATOM 1423 N N . THR A 1 177 ? 25.874 1.891 8.449 1.00 83.19 177 THR A N 1
ATOM 1424 C CA . THR A 1 177 ? 25.127 2.940 9.142 1.00 83.19 177 THR A CA 1
ATOM 1425 C C . THR A 1 177 ? 24.418 2.343 10.351 1.00 83.19 177 THR A C 1
ATOM 1427 O O . THR A 1 177 ? 23.599 1.436 10.227 1.00 83.19 177 THR A O 1
ATOM 1430 N N . LYS A 1 178 ? 24.712 2.868 11.543 1.00 87.50 178 LYS A N 1
ATOM 1431 C CA . LYS A 1 178 ? 24.043 2.443 12.775 1.00 87.50 178 LYS A CA 1
ATOM 1432 C C . LYS A 1 178 ? 22.546 2.776 12.698 1.00 87.50 178 LYS A C 1
ATOM 1434 O O . LYS A 1 178 ? 22.176 3.892 12.315 1.00 87.50 178 LYS A O 1
ATOM 1439 N N . VAL A 1 179 ? 21.693 1.835 13.100 1.00 88.69 179 VAL A N 1
ATOM 1440 C CA . VAL A 1 179 ? 20.262 2.102 13.307 1.00 88.69 179 VAL A CA 1
ATOM 1441 C C . VAL A 1 179 ? 20.114 3.087 14.476 1.00 88.69 179 VAL A C 1
ATOM 1443 O O . VAL A 1 179 ? 20.729 2.862 15.526 1.00 88.69 179 VAL A O 1
ATOM 1446 N N . PRO A 1 180 ? 19.368 4.193 14.311 1.00 93.31 180 PRO A N 1
ATOM 1447 C CA . PRO A 1 180 ? 19.139 5.138 15.394 1.00 93.31 180 PRO A CA 1
ATOM 1448 C C . PRO A 1 180 ? 18.497 4.459 16.611 1.00 93.31 180 PRO A C 1
ATOM 1450 O O . PRO A 1 180 ? 17.655 3.579 16.479 1.00 93.31 180 PRO A O 1
ATOM 1453 N N . SER A 1 181 ? 18.911 4.876 17.802 1.00 91.00 181 SER A N 1
ATOM 1454 C CA . SER A 1 181 ? 18.558 4.245 19.081 1.00 91.00 181 SER A CA 1
ATOM 1455 C C . SER A 1 181 ? 17.735 5.140 20.009 1.00 91.00 181 SER A C 1
ATOM 1457 O O . SER A 1 181 ? 17.278 4.696 21.056 1.00 91.00 181 SER A O 1
ATOM 1459 N N . ASN A 1 182 ? 17.566 6.413 19.657 1.00 93.19 182 ASN A N 1
ATOM 1460 C CA . ASN A 1 182 ? 16.798 7.383 20.430 1.00 93.19 182 ASN A CA 1
ATOM 1461 C C . ASN A 1 182 ? 16.198 8.454 19.508 1.00 93.19 182 ASN A C 1
ATOM 1463 O O . ASN A 1 182 ? 16.622 8.603 18.356 1.00 93.19 182 ASN A O 1
ATOM 1467 N N . LYS A 1 183 ? 15.248 9.235 20.038 1.00 94.38 183 LYS A N 1
ATOM 1468 C CA . LYS A 1 183 ? 14.562 10.320 19.319 1.00 94.38 183 LYS A CA 1
ATOM 1469 C C . LYS A 1 183 ? 15.530 11.259 18.591 1.00 94.38 183 LYS A C 1
ATOM 1471 O O . LYS A 1 183 ? 15.332 11.559 17.418 1.00 94.38 183 LYS A O 1
ATOM 1476 N N . THR A 1 184 ? 16.602 11.712 19.242 1.00 95.31 184 THR A N 1
ATOM 1477 C CA . THR A 1 184 ? 17.555 12.662 18.640 1.00 95.31 184 THR A CA 1
ATOM 1478 C C . THR A 1 184 ? 18.247 12.078 17.408 1.00 95.31 184 THR A C 1
ATOM 1480 O O . THR A 1 184 ? 18.368 12.764 16.391 1.00 95.31 184 THR A O 1
ATOM 1483 N N . GLU A 1 185 ? 18.674 10.814 17.473 1.00 95.69 185 GLU A N 1
ATOM 1484 C CA . GLU A 1 185 ? 19.294 10.118 16.340 1.00 95.69 185 GLU A CA 1
ATOM 1485 C C . GLU A 1 185 ? 18.294 9.916 15.186 1.00 95.69 185 GLU A C 1
ATOM 1487 O O . GLU A 1 185 ? 18.654 10.134 14.028 1.00 95.69 185 GLU A O 1
ATOM 1492 N N . TRP A 1 186 ? 17.030 9.582 15.479 1.00 96.44 186 TRP A N 1
ATOM 1493 C CA . TRP A 1 186 ? 15.970 9.462 14.466 1.00 96.44 186 TRP A CA 1
ATOM 1494 C C . TRP A 1 186 ? 15.640 10.797 13.794 1.00 96.44 186 TRP A C 1
ATOM 1496 O O . TRP A 1 186 ? 15.518 10.870 12.572 1.00 96.44 186 TRP A O 1
ATOM 1506 N N . ILE A 1 187 ? 15.574 11.889 14.557 1.00 96.44 187 ILE A N 1
ATOM 1507 C CA . ILE A 1 187 ? 15.371 13.231 13.999 1.00 96.44 187 ILE A CA 1
ATOM 1508 C C . ILE A 1 187 ? 16.572 13.665 13.147 1.00 96.44 187 ILE A C 1
ATOM 1510 O O . ILE A 1 187 ? 16.393 14.316 12.116 1.00 96.44 187 ILE A O 1
ATOM 1514 N N . LEU A 1 188 ? 17.801 13.308 13.534 1.00 94.75 188 LEU A N 1
ATOM 1515 C CA . LEU A 1 188 ? 18.986 13.557 12.710 1.00 94.75 188 LEU A CA 1
ATOM 1516 C C . LEU A 1 188 ? 18.939 12.753 11.402 1.00 94.75 188 LEU A C 1
ATOM 1518 O O . LEU A 1 188 ? 19.241 13.301 10.343 1.00 94.75 188 LEU A O 1
ATOM 1522 N N . ARG A 1 189 ? 18.504 11.490 11.465 1.00 95.00 189 ARG A N 1
ATOM 1523 C CA . ARG A 1 189 ? 18.282 10.638 10.291 1.00 95.00 189 ARG A CA 1
ATOM 1524 C C . ARG A 1 189 ? 17.216 11.207 9.357 1.00 95.00 189 ARG A C 1
ATOM 1526 O O . ARG A 1 189 ? 17.435 11.294 8.156 1.00 95.00 189 ARG A O 1
ATOM 1533 N N . PHE A 1 190 ? 16.096 11.679 9.895 1.00 96.69 190 PHE A N 1
ATOM 1534 C CA . PHE A 1 190 ? 15.088 12.380 9.100 1.00 96.69 190 PHE A CA 1
ATOM 1535 C C . PHE A 1 190 ? 15.676 13.614 8.394 1.00 96.69 190 PHE A C 1
ATOM 1537 O O . PHE A 1 190 ? 15.392 13.865 7.225 1.00 96.69 190 PHE A O 1
ATOM 1544 N N . LYS A 1 191 ? 16.541 14.380 9.071 1.00 94.75 191 LYS A N 1
ATOM 1545 C CA . LYS A 1 191 ? 17.187 15.555 8.469 1.00 94.75 191 LYS A CA 1
ATOM 1546 C C . LYS A 1 191 ? 18.141 15.200 7.325 1.00 94.75 191 LYS A C 1
ATOM 1548 O O . LYS A 1 191 ? 18.238 16.000 6.395 1.00 94.75 191 LYS A O 1
ATOM 1553 N N . SER A 1 192 ? 18.810 14.042 7.349 1.00 92.75 192 SER A N 1
ATOM 1554 C CA . SER A 1 192 ? 19.670 13.622 6.225 1.00 92.75 192 SER A CA 1
ATOM 1555 C C . SER A 1 192 ? 18.866 13.393 4.944 1.00 92.75 192 SER A C 1
ATOM 1557 O O . SER A 1 192 ? 19.323 13.751 3.864 1.00 92.75 192 SER A O 1
ATOM 1559 N N . CYS A 1 193 ? 17.611 12.957 5.080 1.00 94.94 193 CYS A N 1
ATOM 1560 C CA . CYS A 1 193 ? 16.680 12.738 3.973 1.00 94.94 193 CYS A CA 1
ATOM 1561 C C . CYS A 1 193 ? 16.235 14.039 3.266 1.00 94.94 193 CYS A C 1
ATOM 1563 O O . CYS A 1 193 ? 15.515 13.992 2.266 1.00 94.94 193 CYS A O 1
ATOM 1565 N N . SER A 1 194 ? 16.617 15.221 3.772 1.00 91.94 194 SER A N 1
ATOM 1566 C CA . SER A 1 194 ? 16.077 16.502 3.308 1.00 91.94 194 SER A CA 1
ATOM 1567 C C . SER A 1 194 ? 16.298 16.766 1.816 1.00 91.94 194 SER A C 1
ATOM 1569 O O . SER A 1 194 ? 15.416 17.372 1.213 1.00 91.94 194 SER A O 1
ATOM 1571 N N . ASP A 1 195 ? 17.424 16.375 1.203 1.00 92.31 195 ASP A N 1
ATOM 1572 C CA . ASP A 1 195 ? 17.628 16.631 -0.239 1.00 92.31 195 ASP A CA 1
ATOM 1573 C C . ASP A 1 195 ? 16.603 15.868 -1.087 1.00 92.31 195 ASP A C 1
ATOM 1575 O O . ASP A 1 195 ? 15.969 16.450 -1.969 1.00 92.31 195 ASP A O 1
ATOM 1579 N N . MET A 1 196 ? 16.379 14.592 -0.770 1.00 94.00 196 MET A N 1
ATOM 1580 C CA . MET A 1 196 ? 15.440 13.744 -1.504 1.00 94.00 196 MET A CA 1
ATOM 1581 C C . MET A 1 196 ? 13.992 14.162 -1.255 1.00 94.00 196 MET A C 1
ATOM 1583 O O . MET A 1 196 ? 13.222 14.290 -2.206 1.00 94.00 196 MET A O 1
ATOM 1587 N N . LEU A 1 197 ? 13.641 14.507 -0.009 1.00 94.81 197 LEU A N 1
ATOM 1588 C CA . LEU A 1 197 ? 12.314 15.028 0.339 1.00 94.81 197 LEU A CA 1
ATOM 1589 C C . LEU A 1 197 ? 11.952 16.298 -0.443 1.00 94.81 197 LEU A C 1
ATOM 1591 O O . LEU A 1 197 ? 10.797 16.497 -0.816 1.00 94.81 197 LEU A O 1
ATOM 1595 N N . GLN A 1 198 ? 12.929 17.158 -0.751 1.00 95.25 198 GLN A N 1
ATOM 1596 C CA . GLN A 1 198 ? 12.691 18.351 -1.571 1.00 95.25 198 GLN A CA 1
ATOM 1597 C C . GLN A 1 198 ? 12.360 18.028 -3.037 1.00 95.25 198 GLN A C 1
ATOM 1599 O O . GLN A 1 198 ? 11.926 18.932 -3.756 1.00 95.25 198 GLN A O 1
ATOM 1604 N N . ARG A 1 199 ? 12.547 16.789 -3.497 1.00 95.81 199 ARG A N 1
ATOM 1605 C CA . ARG A 1 199 ? 12.308 16.357 -4.885 1.00 95.81 199 ARG A CA 1
ATOM 1606 C C . ARG A 1 199 ? 10.976 15.632 -5.070 1.00 95.81 199 ARG A C 1
ATOM 1608 O O . ARG A 1 199 ? 10.617 15.345 -6.210 1.00 95.81 199 ARG A O 1
ATOM 1615 N N . LEU A 1 200 ? 10.261 15.365 -3.980 1.00 96.50 200 LEU A N 1
ATOM 1616 C CA . LEU A 1 200 ? 8.976 14.678 -4.009 1.00 96.50 200 LEU A CA 1
ATOM 1617 C C . LEU A 1 200 ? 7.842 15.607 -4.464 1.00 96.50 200 LEU A C 1
ATOM 1619 O O . LEU A 1 200 ? 7.859 16.817 -4.209 1.00 96.50 200 LEU A O 1
ATOM 1623 N N . ASN A 1 201 ? 6.857 15.019 -5.136 1.00 95.00 201 ASN A N 1
ATOM 1624 C CA . ASN A 1 201 ? 5.542 15.596 -5.389 1.00 95.00 201 ASN A CA 1
ATOM 1625 C C . ASN A 1 201 ? 4.648 15.449 -4.128 1.00 95.00 201 ASN A C 1
ATOM 1627 O O . ASN A 1 201 ? 5.023 14.743 -3.187 1.00 95.00 201 ASN A O 1
ATOM 1631 N N . PRO A 1 202 ? 3.480 16.114 -4.073 1.00 96.81 202 PRO A N 1
ATOM 1632 C CA . PRO A 1 202 ? 2.610 16.083 -2.896 1.00 96.81 202 PRO A CA 1
ATOM 1633 C C . PRO A 1 202 ? 2.189 14.668 -2.470 1.00 96.81 202 PRO A C 1
ATOM 1635 O O . PRO A 1 202 ? 2.292 14.329 -1.292 1.00 96.81 202 PRO A O 1
ATOM 1638 N N . SER A 1 203 ? 1.771 13.825 -3.419 1.00 95.62 203 SER A N 1
ATOM 1639 C CA . SER A 1 203 ? 1.324 12.452 -3.147 1.00 95.62 203 SER A CA 1
ATOM 1640 C C . SER A 1 203 ? 2.442 11.565 -2.597 1.00 95.62 203 SER A C 1
ATOM 1642 O O . SER A 1 203 ? 2.232 10.834 -1.632 1.00 95.62 203 SER A O 1
ATOM 1644 N N . ASP A 1 204 ? 3.652 11.665 -3.144 1.00 95.94 204 ASP A N 1
ATOM 1645 C CA . ASP A 1 204 ? 4.799 10.873 -2.701 1.00 95.94 204 ASP A CA 1
ATOM 1646 C C . ASP A 1 204 ? 5.316 11.312 -1.329 1.00 95.94 204 ASP A C 1
ATOM 1648 O O . ASP A 1 204 ? 5.859 10.488 -0.598 1.00 95.94 204 ASP A O 1
ATOM 1652 N N . VAL A 1 205 ? 5.123 12.577 -0.933 1.00 98.12 205 VAL A N 1
ATOM 1653 C CA . VAL A 1 205 ? 5.397 13.006 0.449 1.00 98.12 205 VAL A CA 1
ATOM 1654 C C . VAL A 1 205 ? 4.449 12.321 1.433 1.00 98.12 205 VAL A C 1
ATOM 1656 O O . VAL A 1 205 ? 4.894 11.894 2.499 1.00 98.12 205 VAL A O 1
ATOM 1659 N N . ILE A 1 206 ? 3.165 12.185 1.088 1.00 98.06 206 ILE A N 1
ATOM 1660 C CA . ILE A 1 206 ? 2.197 11.461 1.926 1.00 98.06 206 ILE A CA 1
ATOM 1661 C C . ILE A 1 206 ? 2.604 9.987 2.028 1.00 98.06 206 ILE A C 1
ATOM 1663 O O . ILE A 1 206 ? 2.664 9.461 3.136 1.00 98.06 206 ILE A O 1
ATOM 1667 N N . LEU A 1 207 ? 2.959 9.347 0.904 1.00 96.44 207 LEU A N 1
ATOM 1668 C CA . LEU A 1 207 ? 3.442 7.959 0.884 1.00 96.44 207 LEU A CA 1
ATOM 1669 C C . LEU A 1 207 ? 4.728 7.768 1.697 1.00 96.44 207 LEU A C 1
ATOM 1671 O O . LEU A 1 207 ? 4.875 6.766 2.393 1.00 96.44 207 LEU A O 1
ATOM 1675 N N . PHE A 1 208 ? 5.656 8.727 1.643 1.00 97.81 208 PHE A N 1
ATOM 1676 C CA . PHE A 1 208 ? 6.846 8.718 2.489 1.00 97.81 208 PHE A CA 1
ATOM 1677 C C . PHE A 1 208 ? 6.465 8.726 3.971 1.00 97.81 208 PHE A C 1
ATOM 1679 O O . PHE A 1 208 ? 6.932 7.866 4.714 1.00 97.81 208 PHE A O 1
ATOM 1686 N N . VAL A 1 209 ? 5.606 9.663 4.395 1.00 98.25 209 VAL A N 1
ATOM 1687 C CA . VAL A 1 209 ? 5.162 9.754 5.794 1.00 98.25 209 VAL A CA 1
ATOM 1688 C C . VAL A 1 209 ? 4.454 8.477 6.222 1.00 98.25 209 VAL A C 1
ATOM 1690 O O . VAL A 1 209 ? 4.743 7.972 7.300 1.00 98.25 209 VAL A O 1
ATOM 1693 N N . ASP A 1 210 ? 3.587 7.926 5.377 1.00 96.94 210 ASP A N 1
ATOM 1694 C CA . ASP A 1 210 ? 2.898 6.669 5.654 1.00 96.94 210 ASP A CA 1
ATOM 1695 C C . ASP A 1 210 ? 3.885 5.536 5.963 1.00 96.94 210 ASP A C 1
ATOM 1697 O O . ASP A 1 210 ? 3.845 4.931 7.033 1.00 96.94 210 ASP A O 1
ATOM 1701 N N . ALA A 1 211 ? 4.861 5.332 5.076 1.00 96.44 211 ALA A N 1
ATOM 1702 C CA . ALA A 1 211 ? 5.850 4.271 5.213 1.00 96.44 211 ALA A CA 1
ATOM 1703 C C . ALA A 1 211 ? 6.772 4.440 6.433 1.00 96.44 211 ALA A C 1
ATOM 1705 O O . ALA A 1 211 ? 7.163 3.444 7.047 1.00 96.44 211 ALA A O 1
ATOM 1706 N N . VAL A 1 212 ? 7.149 5.674 6.789 1.00 96.94 212 VAL A N 1
ATOM 1707 C CA . VAL A 1 212 ? 8.123 5.914 7.871 1.00 96.94 212 VAL A CA 1
ATOM 1708 C C . VAL A 1 212 ? 7.497 6.190 9.236 1.00 96.94 212 VAL A C 1
ATOM 1710 O O . VAL A 1 212 ? 8.207 6.092 10.230 1.00 96.94 212 VAL A O 1
ATOM 1713 N N . ILE A 1 213 ? 6.204 6.521 9.309 1.00 98.06 213 ILE A N 1
ATOM 1714 C CA . ILE A 1 213 ? 5.505 6.854 10.564 1.00 98.06 213 ILE A CA 1
ATOM 1715 C C . ILE A 1 213 ? 4.468 5.801 10.956 1.00 98.06 213 ILE A C 1
ATOM 1717 O O . ILE A 1 213 ? 4.318 5.521 12.147 1.00 98.06 213 ILE A O 1
ATOM 1721 N N . PHE A 1 214 ? 3.781 5.207 9.980 1.00 97.38 214 PHE A N 1
ATOM 1722 C CA . PHE A 1 214 ? 2.646 4.304 10.187 1.00 97.38 214 PHE A CA 1
ATOM 1723 C C . PHE A 1 214 ? 2.921 2.914 9.605 1.00 97.38 214 PHE A C 1
ATOM 1725 O O . PHE A 1 214 ? 2.077 2.305 8.951 1.00 97.38 214 PHE A O 1
ATOM 1732 N N . SER A 1 215 ? 4.129 2.409 9.850 1.00 96.44 215 SER A N 1
ATOM 1733 C CA . SER A 1 215 ? 4.525 1.031 9.562 1.00 96.44 215 SER A CA 1
ATOM 1734 C C . SER A 1 215 ? 4.921 0.313 10.844 1.00 96.44 215 SER A C 1
ATOM 1736 O O . SER A 1 215 ? 5.335 0.944 11.816 1.00 96.44 215 SER A O 1
ATOM 1738 N N . GLU A 1 216 ? 4.862 -1.018 10.845 1.00 95.38 216 GLU A N 1
ATOM 1739 C CA . GLU A 1 216 ? 5.320 -1.823 11.988 1.00 95.38 216 GLU A CA 1
ATOM 1740 C C . GLU A 1 216 ? 6.759 -1.470 12.380 1.00 95.38 216 GLU A C 1
ATOM 1742 O O . GLU A 1 216 ? 7.055 -1.234 13.548 1.00 95.38 216 GLU A O 1
ATOM 1747 N N . LYS A 1 217 ? 7.625 -1.297 11.374 1.00 94.75 217 LYS A N 1
ATOM 1748 C CA . LYS A 1 217 ? 9.011 -0.872 11.567 1.00 94.75 217 LYS A CA 1
ATOM 1749 C C . LYS A 1 217 ? 9.105 0.485 12.268 1.00 94.75 217 LYS A C 1
ATOM 1751 O O . LYS A 1 217 ? 10.003 0.679 13.081 1.00 94.75 217 LYS A O 1
ATOM 1756 N N . ALA A 1 218 ? 8.205 1.427 11.985 1.00 96.25 218 ALA A N 1
ATOM 1757 C CA . ALA A 1 218 ? 8.164 2.705 12.689 1.00 96.25 218 ALA A CA 1
ATOM 1758 C C . ALA A 1 218 ? 7.766 2.530 14.163 1.00 96.25 218 ALA A C 1
ATOM 1760 O O . ALA A 1 218 ? 8.438 3.082 15.031 1.00 96.25 218 ALA A O 1
ATOM 1761 N N . LEU A 1 219 ? 6.728 1.733 14.441 1.00 94.69 219 LEU A N 1
ATOM 1762 C CA . LEU A 1 219 ? 6.235 1.458 15.798 1.00 94.69 219 LEU A CA 1
ATOM 1763 C C . LEU A 1 219 ? 7.278 0.742 16.670 1.00 94.69 219 LEU A C 1
ATOM 1765 O O . LEU A 1 219 ? 7.386 1.024 17.858 1.00 94.69 219 LEU A O 1
ATOM 1769 N N . GLU A 1 220 ? 8.067 -0.158 16.085 1.00 93.12 220 GLU A N 1
ATOM 1770 C CA . GLU A 1 220 ? 9.127 -0.889 16.791 1.00 93.12 220 GLU A CA 1
ATOM 1771 C C . GLU A 1 220 ? 10.337 -0.016 17.141 1.00 93.12 220 GLU A C 1
ATOM 1773 O O . GLU A 1 220 ? 11.044 -0.289 18.110 1.00 93.12 220 GLU A O 1
ATOM 1778 N N . ASN A 1 221 ? 10.612 1.012 16.333 1.00 93.88 221 ASN A N 1
ATOM 1779 C CA . ASN A 1 221 ? 11.868 1.758 16.404 1.00 93.88 221 ASN A CA 1
ATOM 1780 C C . ASN A 1 221 ? 11.723 3.184 16.951 1.00 93.88 221 ASN A C 1
ATOM 1782 O O . ASN A 1 221 ? 12.725 3.771 17.369 1.00 93.88 221 ASN A O 1
ATOM 1786 N N . MET A 1 222 ? 10.521 3.766 16.924 1.00 95.62 222 MET A N 1
ATOM 1787 C CA . MET A 1 222 ? 10.277 5.158 17.299 1.00 95.62 222 MET A CA 1
ATOM 1788 C C . MET A 1 222 ? 9.088 5.304 18.244 1.00 95.62 222 MET A C 1
ATOM 1790 O O . MET A 1 222 ? 8.000 4.786 17.999 1.00 95.62 222 MET A O 1
ATOM 1794 N N . ASP A 1 223 ? 9.279 6.113 19.283 1.00 94.25 223 ASP A N 1
ATOM 1795 C CA . ASP A 1 223 ? 8.190 6.546 20.151 1.00 94.25 223 ASP A CA 1
ATOM 1796 C C . ASP A 1 223 ? 7.237 7.534 19.444 1.00 94.25 223 ASP A C 1
ATOM 1798 O O . ASP A 1 223 ? 7.493 8.053 18.349 1.00 94.25 223 ASP A O 1
ATOM 1802 N N . LEU A 1 224 ? 6.086 7.765 20.078 1.00 95.25 224 LEU A N 1
ATOM 1803 C CA . LEU A 1 224 ? 5.023 8.618 19.549 1.00 95.25 224 LEU A CA 1
ATOM 1804 C C . LEU A 1 224 ? 5.475 10.076 19.360 1.00 95.25 224 LEU A C 1
ATOM 1806 O O . LEU A 1 224 ? 5.132 10.714 18.365 1.00 95.25 224 LEU A O 1
ATOM 1810 N N . ASP A 1 225 ? 6.291 10.579 20.281 1.00 95.94 225 ASP A N 1
ATOM 1811 C CA . ASP A 1 225 ? 6.801 11.949 20.282 1.00 95.94 225 ASP A CA 1
ATOM 1812 C C . ASP A 1 225 ? 7.778 12.193 19.113 1.00 95.94 225 ASP A C 1
ATOM 1814 O O . ASP A 1 225 ? 7.668 13.177 18.377 1.00 95.94 225 ASP A O 1
ATOM 1818 N N . CYS A 1 226 ? 8.682 11.248 18.846 1.00 97.62 226 CYS A N 1
ATOM 1819 C CA . CYS A 1 226 ? 9.552 11.257 17.673 1.00 97.62 226 CYS A CA 1
ATOM 1820 C C . CYS A 1 226 ? 8.748 11.260 16.368 1.00 97.62 226 CYS A C 1
ATOM 1822 O O . CYS A 1 226 ? 8.995 12.088 15.485 1.00 97.62 226 CYS A O 1
ATOM 1824 N N . ARG A 1 227 ? 7.755 10.370 16.255 1.00 98.06 227 ARG A N 1
ATOM 1825 C CA . ARG A 1 227 ? 6.869 10.286 15.084 1.00 98.06 227 ARG A CA 1
ATOM 1826 C C . ARG A 1 227 ? 6.107 11.595 14.848 1.00 98.06 227 ARG A C 1
ATOM 1828 O O . ARG A 1 227 ? 6.102 12.117 13.732 1.00 98.06 227 ARG A O 1
ATOM 1835 N N . SER A 1 228 ? 5.550 12.170 15.912 1.00 98.19 228 SER A N 1
ATOM 1836 C CA . SER A 1 228 ? 4.850 13.462 15.926 1.00 98.19 228 SER A CA 1
ATOM 1837 C C . SER A 1 228 ? 5.747 14.608 15.435 1.00 98.19 228 SER A C 1
ATOM 1839 O O . SER A 1 228 ? 5.356 15.409 14.582 1.00 98.19 228 SER A O 1
ATOM 1841 N N . ASP A 1 229 ? 6.997 14.666 15.892 1.00 98.25 229 ASP A N 1
ATOM 1842 C CA . ASP A 1 229 ? 7.940 15.709 15.481 1.00 98.25 229 ASP A CA 1
ATOM 1843 C C . ASP A 1 229 ? 8.378 15.609 14.016 1.00 98.25 229 ASP A C 1
ATOM 1845 O O . ASP A 1 229 ? 8.613 16.640 13.371 1.00 98.25 229 ASP A O 1
ATOM 1849 N N . ILE A 1 230 ? 8.476 14.397 13.465 1.00 98.38 230 ILE A N 1
ATOM 1850 C CA . ILE A 1 230 ? 8.746 14.202 12.036 1.00 98.38 230 ILE A CA 1
ATOM 1851 C C . ILE A 1 230 ? 7.558 14.705 11.209 1.00 98.38 230 ILE A C 1
ATOM 1853 O O . ILE A 1 230 ? 7.752 15.523 10.305 1.00 98.38 230 ILE A O 1
ATOM 1857 N N . VAL A 1 231 ? 6.325 14.307 11.546 1.00 98.56 231 VAL A N 1
ATOM 1858 C CA . VAL A 1 231 ? 5.118 14.742 10.816 1.00 98.56 231 VAL A CA 1
ATOM 1859 C C . VAL A 1 231 ? 4.982 16.268 10.828 1.00 98.56 231 VAL A C 1
ATOM 1861 O O . VAL A 1 231 ? 4.802 16.875 9.768 1.00 98.56 231 VAL A O 1
ATOM 1864 N N . LYS A 1 232 ? 5.180 16.932 11.977 1.00 98.62 232 LYS A N 1
ATOM 1865 C CA . LYS A 1 232 ? 5.186 18.408 12.068 1.00 98.62 232 LYS A CA 1
ATOM 1866 C C . LYS A 1 232 ? 6.216 19.056 11.135 1.00 98.62 232 LYS A C 1
ATOM 1868 O O . LYS A 1 232 ? 5.927 20.084 10.510 1.00 98.62 232 LYS A O 1
ATOM 1873 N N . GLN A 1 233 ? 7.415 18.481 11.021 1.00 98.31 233 GLN A N 1
ATOM 1874 C CA . GLN A 1 233 ? 8.449 18.987 10.112 1.00 98.31 233 GLN A CA 1
ATOM 1875 C C . GLN A 1 233 ? 8.057 18.811 8.640 1.00 98.31 233 GLN A C 1
ATOM 1877 O O . GLN A 1 233 ? 8.250 19.740 7.850 1.00 98.31 233 GLN A O 1
ATOM 1882 N N . VAL A 1 234 ? 7.450 17.680 8.273 1.00 98.44 234 VAL A N 1
ATOM 1883 C CA . VAL A 1 234 ? 6.958 17.450 6.905 1.00 98.44 234 VAL A CA 1
ATOM 1884 C C . VAL A 1 234 ? 5.796 18.391 6.563 1.00 98.44 234 VAL A C 1
ATOM 1886 O O . VAL A 1 234 ? 5.792 18.985 5.483 1.00 98.44 234 VAL A O 1
ATOM 1889 N N . ILE A 1 235 ? 4.864 18.638 7.491 1.00 98.69 235 ILE A N 1
ATOM 1890 C CA . ILE A 1 235 ? 3.800 19.646 7.322 1.00 98.69 235 ILE A CA 1
ATOM 1891 C C . ILE A 1 235 ? 4.408 21.023 7.025 1.00 98.69 235 ILE A C 1
ATOM 1893 O O . ILE A 1 235 ? 3.964 21.726 6.112 1.00 98.69 235 ILE A O 1
ATOM 1897 N N . LYS A 1 236 ? 5.451 21.423 7.767 1.00 98.25 236 LYS A N 1
ATOM 1898 C CA . LYS A 1 236 ? 6.153 22.695 7.537 1.00 98.25 236 LYS A CA 1
ATOM 1899 C C . LYS A 1 236 ? 6.794 22.749 6.146 1.00 98.25 236 LYS A C 1
ATOM 1901 O O . LYS A 1 236 ? 6.697 23.785 5.484 1.00 98.25 236 LYS A O 1
ATOM 1906 N N . LEU A 1 237 ? 7.404 21.652 5.690 1.00 97.56 237 LEU A N 1
ATOM 1907 C CA . LEU A 1 237 ? 7.948 21.528 4.334 1.00 97.56 237 LEU A CA 1
ATOM 1908 C C . LEU A 1 237 ? 6.850 21.718 3.278 1.00 97.56 237 LEU A C 1
ATOM 1910 O O . LEU A 1 237 ? 7.023 22.531 2.368 1.00 97.56 237 LEU A O 1
ATOM 1914 N N . CYS A 1 238 ? 5.705 21.047 3.423 1.00 97.94 238 CYS A N 1
ATOM 1915 C CA . CYS A 1 238 ? 4.593 21.139 2.470 1.00 97.94 238 CYS A CA 1
ATOM 1916 C C . CYS A 1 238 ? 3.996 22.553 2.409 1.00 97.94 238 CYS A C 1
ATOM 1918 O O . CYS A 1 238 ? 3.762 23.085 1.324 1.00 97.94 238 CYS A O 1
ATOM 1920 N N . ARG A 1 239 ? 3.845 23.232 3.556 1.00 97.81 239 ARG A N 1
ATOM 1921 C CA . ARG A 1 239 ? 3.407 24.642 3.607 1.00 97.81 239 ARG A CA 1
ATOM 1922 C C . ARG A 1 239 ? 4.378 25.579 2.884 1.00 97.81 239 ARG A C 1
ATOM 1924 O O . ARG A 1 239 ? 3.949 26.495 2.175 1.00 97.81 239 ARG A O 1
ATOM 1931 N N . ALA A 1 240 ? 5.684 25.349 3.036 1.00 96.81 240 ALA A N 1
ATOM 1932 C CA . ALA A 1 240 ? 6.706 26.111 2.322 1.00 96.81 240 ALA A CA 1
ATOM 1933 C C . ALA A 1 240 ? 6.652 25.854 0.804 1.00 96.81 240 ALA A C 1
ATOM 1935 O O . ALA A 1 240 ? 6.765 26.799 0.021 1.00 96.81 240 ALA A O 1
ATOM 1936 N N . LYS A 1 241 ? 6.418 24.603 0.382 1.00 95.94 241 LYS A N 1
ATOM 1937 C CA . LYS A 1 241 ? 6.231 24.221 -1.027 1.00 95.94 241 LYS A CA 1
ATOM 1938 C C . LYS A 1 241 ? 4.993 24.867 -1.644 1.00 95.94 241 LYS A C 1
ATOM 1940 O O . LYS A 1 241 ? 5.130 25.532 -2.668 1.00 95.94 241 LYS A O 1
ATOM 1945 N N . SER A 1 242 ? 3.838 24.770 -0.988 1.00 94.81 242 SER A N 1
ATOM 1946 C CA . SER A 1 242 ? 2.607 25.462 -1.398 1.00 94.81 242 SER A CA 1
ATOM 1947 C C . SER A 1 242 ? 2.862 26.963 -1.590 1.00 94.81 242 SER A C 1
ATOM 1949 O O . SER A 1 242 ? 2.634 27.519 -2.664 1.00 94.81 242 SER A O 1
ATOM 1951 N N . SER A 1 243 ? 3.501 27.607 -0.606 1.00 94.75 243 SER A N 1
ATOM 1952 C CA . SER A 1 243 ? 3.826 29.038 -0.675 1.00 94.75 243 SER A CA 1
ATOM 1953 C C . SER A 1 243 ? 4.770 29.408 -1.825 1.00 94.75 243 SER A C 1
ATOM 1955 O O . SER A 1 243 ? 4.651 30.499 -2.383 1.00 94.75 243 SER A O 1
ATOM 1957 N N . LYS A 1 244 ? 5.699 28.518 -2.193 1.00 94.50 244 LYS A N 1
ATOM 1958 C CA . LYS A 1 244 ? 6.625 28.706 -3.319 1.00 94.50 244 LYS A CA 1
ATOM 1959 C C . LYS A 1 244 ? 5.928 28.571 -4.678 1.00 94.50 244 LYS A C 1
ATOM 1961 O O . LYS A 1 244 ? 6.364 29.194 -5.641 1.00 94.50 244 LYS A O 1
ATOM 1966 N N . HIS A 1 245 ? 4.855 27.785 -4.753 1.00 91.56 245 HIS A N 1
ATOM 1967 C CA . HIS A 1 245 ? 4.128 27.480 -5.985 1.00 91.56 245 HIS A CA 1
ATOM 1968 C C . HIS A 1 245 ? 2.822 28.272 -6.154 1.00 91.56 245 HIS A C 1
ATOM 1970 O O . HIS A 1 245 ? 2.029 27.922 -7.016 1.00 91.56 245 HIS A O 1
ATOM 1976 N N . LYS A 1 246 ? 2.625 29.385 -5.429 1.00 88.06 246 LYS A N 1
ATOM 1977 C CA . LYS A 1 246 ? 1.413 30.233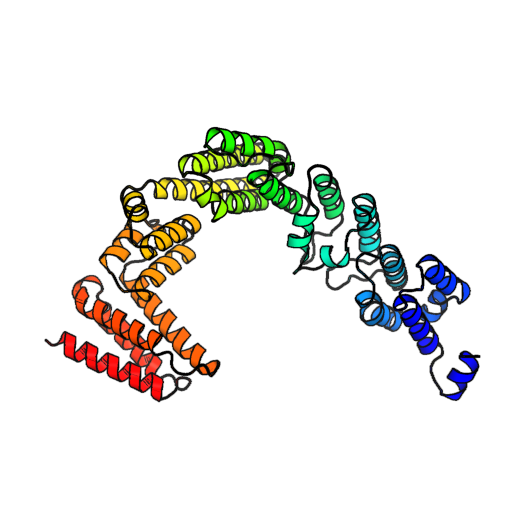 -5.510 1.00 88.06 246 LYS A CA 1
ATOM 1978 C C . LYS A 1 246 ? 0.992 30.649 -6.928 1.00 88.06 246 LYS A C 1
ATOM 1980 O O . LYS A 1 246 ? -0.185 30.898 -7.155 1.00 88.06 246 LYS A O 1
ATOM 1985 N N . SER A 1 247 ? 1.932 30.758 -7.869 1.00 91.75 247 SER A N 1
ATOM 1986 C CA . SER A 1 247 ? 1.637 31.078 -9.274 1.00 91.75 247 SER A CA 1
ATOM 1987 C C . SER A 1 247 ? 1.064 29.897 -10.068 1.00 91.75 247 SER A C 1
ATOM 1989 O O . SER A 1 247 ? 0.361 30.114 -11.049 1.00 91.75 247 SER A O 1
ATOM 1991 N N . ASN A 1 248 ? 1.338 28.658 -9.653 1.00 94.25 248 ASN A N 1
ATOM 1992 C CA . ASN A 1 248 ? 0.727 27.448 -10.190 1.00 94.25 248 ASN A CA 1
ATOM 1993 C C . ASN A 1 248 ? -0.365 26.981 -9.220 1.00 94.25 248 ASN A C 1
ATOM 1995 O O . ASN A 1 248 ? -0.103 26.204 -8.305 1.00 94.25 248 ASN A O 1
ATOM 1999 N N . VAL A 1 249 ? -1.584 27.483 -9.427 1.00 92.62 249 VAL A N 1
ATOM 2000 C CA . VAL A 1 249 ? -2.730 27.251 -8.532 1.00 92.62 249 VAL A CA 1
ATOM 2001 C C . VAL A 1 249 ? -3.002 25.761 -8.325 1.00 92.62 249 VAL A C 1
ATOM 2003 O O . VAL A 1 249 ? -3.205 25.347 -7.190 1.00 92.62 249 VAL A O 1
ATOM 2006 N N . LEU A 1 250 ? -2.944 24.951 -9.389 1.00 94.19 250 LEU A N 1
ATOM 2007 C CA . LEU A 1 250 ? -3.189 23.508 -9.305 1.00 94.19 250 LEU A CA 1
ATOM 2008 C C . LEU A 1 250 ? -2.174 22.829 -8.381 1.00 94.19 250 LEU A C 1
ATOM 2010 O O 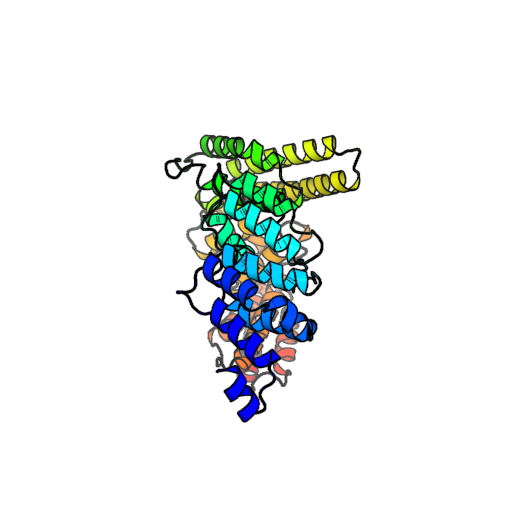. LEU A 1 250 ? -2.558 22.244 -7.376 1.00 94.19 250 LEU A O 1
ATOM 2014 N N . LEU A 1 251 ? -0.880 23.001 -8.655 1.00 93.81 251 LEU A N 1
ATOM 2015 C CA . LEU A 1 251 ? 0.177 22.398 -7.840 1.00 93.81 251 LEU A CA 1
ATOM 2016 C C . LEU A 1 251 ? 0.182 22.950 -6.404 1.00 93.81 251 LEU A C 1
ATOM 2018 O O . LEU A 1 251 ? 0.461 22.227 -5.452 1.00 93.81 251 LEU A O 1
ATOM 2022 N N . SER A 1 252 ? -0.119 24.240 -6.224 1.00 95.25 252 SER A N 1
ATOM 2023 C CA . SER A 1 252 ? -0.255 24.841 -4.894 1.00 95.25 252 SER A CA 1
ATOM 2024 C C . SER A 1 252 ? -1.395 24.206 -4.097 1.00 95.25 252 SER A C 1
ATOM 2026 O O . SER A 1 252 ? -1.234 24.010 -2.892 1.00 95.25 252 SER A O 1
ATOM 2028 N N . ASN A 1 253 ? -2.519 23.895 -4.748 1.00 96.06 253 ASN A N 1
ATOM 2029 C CA . ASN A 1 253 ? -3.651 23.219 -4.123 1.00 96.06 253 ASN A CA 1
ATOM 2030 C C . ASN A 1 253 ? -3.294 21.779 -3.753 1.00 96.06 253 ASN A C 1
ATOM 2032 O O . ASN A 1 253 ? -3.508 21.410 -2.608 1.00 96.06 253 ASN A O 1
ATOM 2036 N N . GLU A 1 254 ? -2.624 21.027 -4.630 1.00 97.31 254 GLU A N 1
ATOM 2037 C CA . GLU A 1 254 ? -2.162 19.667 -4.305 1.00 97.31 254 GLU A CA 1
ATOM 2038 C C . GLU A 1 254 ? -1.240 19.650 -3.067 1.00 97.31 254 GLU A C 1
ATOM 2040 O O . GLU A 1 254 ? -1.354 18.785 -2.198 1.00 97.31 254 GLU A O 1
ATOM 2045 N N . TRP A 1 255 ? -0.348 20.641 -2.923 1.00 98.06 255 TRP A N 1
ATOM 2046 C CA . TRP A 1 255 ? 0.458 20.795 -1.703 1.00 98.06 255 TRP A CA 1
ATOM 2047 C C . TRP A 1 255 ? -0.379 21.156 -0.470 1.00 98.06 255 TRP A C 1
ATOM 2049 O O . TRP A 1 255 ? -0.031 20.741 0.636 1.00 98.06 255 TRP A O 1
ATOM 2059 N N . ASN A 1 256 ? -1.451 21.937 -0.624 1.00 97.75 256 ASN A N 1
ATOM 2060 C CA . ASN A 1 256 ? -2.372 22.237 0.473 1.00 97.75 256 ASN A CA 1
ATOM 2061 C C . ASN A 1 256 ? -3.170 20.994 0.889 1.00 97.75 256 ASN A C 1
ATOM 2063 O O . ASN A 1 256 ? -3.299 20.747 2.085 1.00 97.75 256 ASN A O 1
ATOM 2067 N N . ASP A 1 257 ? -3.619 20.178 -0.061 1.00 98.19 257 ASP A N 1
ATOM 2068 C CA . ASP A 1 257 ? -4.322 18.920 0.208 1.00 98.19 257 ASP A CA 1
ATOM 2069 C C . ASP A 1 257 ? -3.411 17.929 0.949 1.00 98.19 257 ASP A C 1
ATOM 2071 O O . ASP A 1 257 ? -3.823 17.282 1.919 1.00 98.19 257 ASP A O 1
ATOM 2075 N N . ALA A 1 258 ? -2.124 17.887 0.585 1.00 98.31 258 ALA A N 1
ATOM 2076 C CA . ALA A 1 258 ? -1.121 17.147 1.346 1.00 98.31 258 ALA A CA 1
ATOM 2077 C C . ALA A 1 258 ? -0.953 17.690 2.774 1.00 98.31 258 ALA A C 1
ATOM 2079 O O . ALA A 1 258 ? -0.861 16.909 3.718 1.00 98.31 258 ALA A O 1
ATOM 2080 N N . VAL A 1 259 ? -0.971 19.014 2.977 1.00 98.62 259 VAL A N 1
ATOM 2081 C CA . VAL A 1 259 ? -0.959 19.609 4.328 1.00 98.62 259 VAL A CA 1
ATOM 2082 C C . VAL A 1 259 ? -2.192 19.196 5.130 1.00 98.62 259 VAL A C 1
ATOM 2084 O O . VAL A 1 259 ? -2.042 18.880 6.310 1.00 98.62 259 VAL A O 1
ATOM 2087 N N . VAL A 1 260 ? -3.383 19.187 4.527 1.00 98.38 260 VAL A N 1
ATOM 2088 C CA . VAL A 1 260 ? -4.626 18.756 5.189 1.00 98.38 260 VAL A CA 1
ATOM 2089 C C . VAL A 1 260 ? -4.512 17.296 5.628 1.00 98.38 260 VAL A C 1
ATOM 2091 O O . VAL A 1 260 ? -4.707 16.997 6.805 1.00 98.38 260 VAL A O 1
ATOM 2094 N N . THR A 1 261 ? -4.086 16.415 4.721 1.00 98.06 261 THR A N 1
ATOM 2095 C CA . THR A 1 261 ? -3.890 14.982 4.999 1.00 98.06 261 THR A CA 1
ATOM 2096 C C . THR A 1 261 ? -2.853 14.747 6.098 1.00 98.06 261 THR A C 1
ATOM 2098 O O . THR A 1 261 ? -3.085 14.018 7.053 1.00 98.06 261 THR A O 1
ATOM 2101 N N . LEU A 1 262 ? -1.698 15.406 6.032 1.00 98.50 262 LEU A N 1
ATOM 2102 C CA . LEU A 1 262 ? -0.674 15.256 7.066 1.00 98.50 262 LEU A CA 1
ATOM 2103 C C . LEU A 1 262 ? -1.106 15.849 8.413 1.00 98.50 262 LEU A C 1
ATOM 2105 O O . LEU A 1 262 ? -0.673 15.383 9.464 1.00 98.50 262 LEU A O 1
ATOM 2109 N N . THR A 1 263 ? -1.967 16.869 8.402 1.00 98.50 263 THR A N 1
ATOM 2110 C CA . THR A 1 263 ? -2.539 17.421 9.635 1.00 98.50 263 THR A CA 1
ATOM 2111 C C . THR A 1 263 ? -3.493 16.418 10.282 1.00 98.50 263 THR A C 1
ATOM 2113 O O . THR A 1 263 ? -3.457 16.280 11.500 1.00 98.50 263 THR A O 1
ATOM 2116 N N . SER A 1 264 ? -4.274 15.660 9.503 1.00 97.50 264 SER A N 1
ATOM 2117 C CA . SER A 1 264 ? -5.103 14.586 10.065 1.00 97.50 264 SER A CA 1
ATOM 2118 C C . SER A 1 264 ? -4.249 13.456 10.653 1.00 97.50 264 SER A C 1
ATOM 2120 O O . SER A 1 264 ? -4.554 12.970 11.742 1.00 97.50 264 SER A O 1
ATOM 2122 N N . TYR A 1 265 ? -3.117 13.118 10.022 1.00 98.25 265 TYR A N 1
ATOM 2123 C CA . TYR A 1 265 ? -2.132 12.185 10.589 1.00 98.25 265 TYR A CA 1
ATOM 2124 C C . TYR A 1 265 ? -1.553 12.707 11.907 1.00 98.25 265 TYR A C 1
ATOM 2126 O O . TYR A 1 265 ? -1.438 11.961 12.877 1.00 98.25 265 TYR A O 1
ATOM 2134 N N . GLN A 1 266 ? -1.244 14.002 11.983 1.00 98.38 266 GLN A N 1
ATOM 2135 C CA . GLN A 1 266 ? -0.787 14.626 13.221 1.00 98.38 266 GLN A CA 1
ATOM 2136 C C . GLN A 1 266 ? -1.852 14.570 14.326 1.00 98.38 266 GLN A C 1
ATOM 2138 O O . GLN A 1 266 ? -1.519 14.274 15.472 1.00 98.38 266 GLN A O 1
ATOM 2143 N N . SER A 1 267 ? -3.118 14.840 13.998 1.00 97.38 267 SER A N 1
ATOM 2144 C CA . SER A 1 267 ? -4.233 14.725 14.946 1.00 97.38 267 SER A CA 1
ATOM 2145 C C . SER A 1 267 ? -4.448 13.286 15.409 1.00 97.38 267 SER A C 1
ATOM 2147 O O . SER A 1 267 ? -4.780 13.066 16.569 1.00 97.38 267 SER A O 1
ATOM 2149 N N . HIS A 1 268 ? -4.215 12.300 14.541 1.00 97.81 268 HIS A N 1
ATOM 2150 C CA . HIS A 1 268 ? -4.225 10.898 14.940 1.00 97.81 268 HIS A CA 1
ATOM 2151 C C . HIS A 1 268 ? -3.122 10.585 15.957 1.00 97.81 268 HIS A C 1
ATOM 2153 O O . HIS A 1 268 ? -3.420 10.013 17.000 1.00 97.81 268 HIS A O 1
ATOM 2159 N N . LEU A 1 269 ? -1.880 11.016 15.706 1.00 97.94 269 LEU A N 1
ATOM 2160 C CA . LEU A 1 269 ? -0.777 10.816 16.654 1.00 97.94 269 LEU A CA 1
ATOM 2161 C C . LEU A 1 269 ? -1.060 11.476 18.011 1.00 97.94 269 LEU A C 1
ATOM 2163 O O . LEU A 1 269 ? -0.778 10.881 19.040 1.00 97.94 269 LEU A O 1
ATOM 2167 N N . GLN A 1 270 ? -1.673 12.663 18.026 1.00 96.50 270 GLN A N 1
ATOM 2168 C CA . GLN A 1 270 ? -2.119 13.301 19.273 1.00 96.50 270 GLN A CA 1
ATOM 2169 C C . GLN A 1 270 ? -3.181 12.473 19.997 1.00 96.50 270 GLN A C 1
ATOM 2171 O O . GLN A 1 270 ? -3.195 12.416 21.218 1.00 96.50 270 GLN A O 1
ATOM 2176 N N . ARG A 1 271 ? -4.063 11.797 19.258 1.00 95.38 271 ARG A N 1
ATOM 2177 C CA . ARG A 1 271 ? -5.074 10.932 19.865 1.00 95.38 271 ARG A CA 1
ATOM 2178 C C . ARG A 1 271 ? -4.469 9.706 20.536 1.00 95.38 271 ARG A C 1
ATOM 2180 O O . ARG A 1 271 ? -4.991 9.260 21.543 1.00 95.38 271 ARG A O 1
ATOM 2187 N N . LEU A 1 272 ? -3.350 9.195 20.028 1.00 95.88 272 LEU A N 1
ATOM 2188 C CA . LEU A 1 272 ? -2.621 8.086 20.652 1.00 95.88 272 LEU A CA 1
ATOM 2189 C C . LEU A 1 272 ? -1.993 8.447 22.012 1.00 95.88 272 LEU A C 1
ATOM 2191 O O . LEU A 1 272 ? -1.501 7.540 22.688 1.00 95.88 272 LEU A O 1
ATOM 2195 N N . GLU A 1 273 ? -1.984 9.735 22.381 1.00 94.25 273 GLU A N 1
ATOM 2196 C CA . GLU A 1 273 ? -1.596 10.238 23.707 1.00 94.25 273 GLU A CA 1
ATOM 2197 C C . GLU A 1 273 ? -2.751 10.167 24.723 1.00 94.25 273 GLU A C 1
ATOM 2199 O O . GLU A 1 273 ? -2.525 10.437 25.902 1.00 94.25 273 GLU A O 1
ATOM 2204 N N . ASP A 1 274 ? -3.969 9.807 24.294 1.00 93.69 274 ASP A N 1
ATOM 2205 C CA . ASP A 1 274 ? -5.113 9.610 25.186 1.00 93.69 274 ASP A CA 1
ATOM 2206 C C . ASP A 1 274 ? -4.787 8.579 26.275 1.00 93.69 274 ASP A C 1
ATOM 2208 O O . ASP A 1 274 ? -4.273 7.492 25.992 1.00 93.69 274 ASP A O 1
ATOM 2212 N N . GLU A 1 275 ? -5.091 8.922 27.529 1.00 93.88 275 GLU A N 1
ATOM 2213 C CA . GLU A 1 275 ? -4.726 8.106 28.689 1.00 93.88 275 GLU A CA 1
ATOM 2214 C C . GLU A 1 275 ? -5.324 6.695 28.604 1.00 93.88 275 GLU A C 1
ATOM 2216 O O . GLU A 1 275 ? -4.660 5.720 28.957 1.00 93.88 275 GLU A O 1
ATOM 2221 N N . THR A 1 276 ? -6.530 6.569 28.050 1.00 94.19 276 THR A N 1
ATOM 2222 C CA . THR A 1 276 ? -7.212 5.288 27.846 1.00 94.19 276 THR A CA 1
ATOM 2223 C C . THR A 1 276 ? -6.420 4.393 26.897 1.00 94.19 276 THR A C 1
ATOM 2225 O O . THR A 1 276 ? -6.157 3.230 27.202 1.00 94.19 276 THR A O 1
ATOM 2228 N N . LEU A 1 277 ? -5.965 4.935 25.761 1.00 93.94 277 LEU A N 1
ATOM 2229 C CA . LEU A 1 277 ? -5.150 4.188 24.796 1.00 93.94 277 LEU A CA 1
ATOM 2230 C C . LEU A 1 277 ? -3.769 3.836 25.352 1.00 93.94 277 LEU A C 1
ATOM 2232 O O . LEU A 1 277 ? -3.236 2.771 25.036 1.00 93.94 277 LEU A O 1
ATOM 2236 N N . VAL A 1 278 ? -3.186 4.710 26.175 1.00 93.25 278 VAL A N 1
ATOM 2237 C CA . VAL A 1 278 ? -1.927 4.418 26.871 1.00 93.25 278 VAL A CA 1
ATOM 2238 C C . VAL A 1 278 ? -2.115 3.236 27.821 1.00 93.25 278 VAL A C 1
ATOM 2240 O O . VAL A 1 278 ? -1.333 2.291 27.763 1.00 93.25 278 VAL A O 1
ATOM 2243 N N . GLN A 1 279 ? -3.174 3.234 28.633 1.00 93.19 279 GLN A N 1
ATOM 2244 C CA . GLN A 1 279 ? -3.479 2.127 29.544 1.00 93.19 279 GLN A CA 1
ATOM 2245 C C . GLN A 1 279 ? -3.721 0.810 28.791 1.00 93.19 279 GLN A C 1
ATOM 2247 O O . GLN A 1 279 ? -3.154 -0.216 29.168 1.00 93.19 279 GLN A O 1
ATOM 2252 N N . LEU A 1 280 ? -4.486 0.842 27.692 1.00 93.88 280 LEU A N 1
ATOM 2253 C CA . LEU A 1 280 ? -4.743 -0.336 26.854 1.00 93.88 280 LEU A CA 1
ATOM 2254 C C . LEU A 1 280 ? -3.457 -0.921 26.246 1.00 93.88 280 LEU A C 1
ATOM 2256 O O . LEU A 1 280 ? -3.302 -2.140 26.172 1.00 93.88 280 LEU A O 1
ATOM 2260 N N . ARG A 1 281 ? -2.497 -0.076 25.853 1.00 91.56 281 ARG A N 1
ATOM 2261 C CA . ARG A 1 281 ? -1.214 -0.522 25.283 1.00 91.56 281 ARG A CA 1
ATOM 2262 C C . ARG A 1 281 ? -0.338 -1.261 26.301 1.00 91.56 281 ARG A C 1
ATOM 2264 O O . ARG A 1 281 ? 0.412 -2.166 25.929 1.00 91.56 281 ARG A O 1
ATOM 2271 N N . GLU A 1 282 ? -0.460 -0.898 27.575 1.00 91.06 282 GLU A N 1
ATOM 2272 C CA . GLU A 1 282 ? 0.255 -1.530 28.688 1.00 91.06 282 GLU A CA 1
ATOM 2273 C C . GLU A 1 282 ? -0.437 -2.809 29.203 1.00 91.06 282 GLU A C 1
ATOM 2275 O O . GLU A 1 282 ? 0.163 -3.563 29.975 1.00 91.06 282 GLU A O 1
ATOM 2280 N N . CYS A 1 283 ? -1.667 -3.114 28.762 1.00 90.56 283 CYS A N 1
ATOM 2281 C CA . CYS A 1 283 ? -2.362 -4.350 29.130 1.00 90.56 283 CYS A CA 1
ATOM 2282 C C . CYS A 1 283 ? -1.561 -5.596 28.726 1.00 90.56 283 CYS A C 1
ATOM 2284 O O . CYS A 1 283 ? -0.961 -5.649 27.659 1.00 90.56 283 CYS A O 1
ATOM 2286 N N . PHE A 1 284 ? -1.586 -6.649 29.549 1.00 88.50 284 PHE A N 1
ATOM 2287 C CA . PHE A 1 284 ? -0.868 -7.898 29.249 1.00 88.50 284 PHE A CA 1
ATOM 2288 C C . PHE A 1 284 ? -1.507 -8.728 28.132 1.00 88.50 284 PHE A C 1
ATOM 2290 O O . PHE A 1 284 ? -0.821 -9.579 27.565 1.00 88.50 284 PHE A O 1
ATOM 2297 N N . ASP A 1 285 ? -2.784 -8.495 27.823 1.00 93.38 285 ASP A N 1
ATOM 2298 C CA . ASP A 1 285 ? -3.509 -9.251 26.806 1.00 93.38 285 ASP A CA 1
ATOM 2299 C C . ASP A 1 285 ? -2.926 -8.984 25.401 1.00 93.38 285 ASP A C 1
ATOM 2301 O O . ASP A 1 285 ? -2.980 -7.846 24.916 1.00 93.38 285 ASP A O 1
ATOM 2305 N N . PRO A 1 286 ? -2.383 -10.012 24.717 1.00 93.31 286 PRO A N 1
ATOM 2306 C CA . PRO A 1 286 ? -1.856 -9.869 23.365 1.00 93.31 286 PRO A CA 1
ATOM 2307 C C . PRO A 1 286 ? -2.881 -9.348 22.348 1.00 93.31 286 PRO A C 1
ATOM 2309 O O . PRO A 1 286 ? -2.484 -8.636 21.426 1.00 93.31 286 PRO A O 1
ATOM 2312 N N . LYS A 1 287 ? -4.175 -9.663 22.511 1.00 93.62 287 LYS A N 1
ATOM 2313 C CA . LYS A 1 287 ? -5.237 -9.188 21.612 1.00 93.62 287 LYS A CA 1
ATOM 2314 C C . LYS A 1 287 ? -5.415 -7.683 21.720 1.00 93.62 287 LYS A C 1
ATOM 2316 O O . LYS A 1 287 ? -5.381 -6.989 20.710 1.00 93.62 287 LYS A O 1
ATOM 2321 N N . ILE A 1 288 ? -5.500 -7.165 22.947 1.00 95.12 288 ILE A N 1
ATOM 2322 C CA . ILE A 1 288 ? -5.639 -5.724 23.195 1.00 95.12 288 ILE A CA 1
ATOM 2323 C C . ILE A 1 288 ? -4.421 -4.972 22.651 1.00 95.12 288 ILE A C 1
ATOM 2325 O O . ILE A 1 288 ? -4.577 -3.958 21.971 1.00 95.12 288 ILE A O 1
ATOM 2329 N N . LYS A 1 289 ? -3.205 -5.503 22.850 1.00 93.62 289 LYS A N 1
ATOM 2330 C CA . LYS A 1 289 ? -1.996 -4.923 22.242 1.00 93.62 289 LYS A CA 1
ATOM 2331 C C . LYS A 1 289 ? -2.074 -4.883 20.718 1.00 93.62 289 LYS A C 1
ATOM 2333 O O . LYS A 1 289 ? -1.662 -3.889 20.119 1.00 93.62 289 LYS A O 1
ATOM 2338 N N . ASN A 1 290 ? -2.601 -5.938 20.097 1.00 95.38 290 ASN A N 1
ATOM 2339 C CA . ASN A 1 290 ? -2.805 -5.974 18.655 1.00 95.38 290 ASN A CA 1
ATOM 2340 C C . ASN A 1 290 ? -3.844 -4.934 18.208 1.00 95.38 290 ASN A C 1
ATOM 2342 O O . ASN A 1 290 ? -3.577 -4.189 17.273 1.00 95.38 290 ASN A O 1
ATOM 2346 N N . TYR A 1 291 ? -4.963 -4.787 18.920 1.00 97.06 291 TYR A N 1
ATOM 2347 C CA . TYR A 1 291 ? -5.953 -3.744 18.633 1.00 97.06 291 TYR A CA 1
ATOM 2348 C C . TYR A 1 291 ? -5.367 -2.336 18.748 1.00 97.06 291 TYR A C 1
ATOM 2350 O O . TYR A 1 291 ? -5.605 -1.501 17.881 1.00 97.06 291 TYR A O 1
ATOM 2358 N N . CYS A 1 292 ? -4.541 -2.064 19.763 1.00 96.38 292 CYS A N 1
ATOM 2359 C CA . CYS A 1 292 ? -3.832 -0.788 19.875 1.00 96.38 292 CYS A CA 1
ATOM 2360 C C . CYS A 1 292 ? -2.865 -0.552 18.705 1.00 96.38 292 CYS A C 1
ATOM 2362 O O . CYS A 1 292 ? -2.741 0.580 18.237 1.00 96.38 292 CYS A O 1
ATOM 2364 N N . LYS A 1 293 ? -2.180 -1.602 18.234 1.00 96.19 293 LYS A N 1
ATOM 2365 C CA . LYS A 1 293 ? -1.298 -1.537 17.061 1.00 96.19 293 LYS A CA 1
ATOM 2366 C C . LYS A 1 293 ? -2.096 -1.240 15.789 1.00 96.19 293 LYS A C 1
ATOM 2368 O O . LYS A 1 293 ? -1.741 -0.314 15.067 1.00 96.19 293 LYS A O 1
ATOM 2373 N N . GLU A 1 294 ? -3.185 -1.961 15.540 1.00 97.38 294 GLU A N 1
ATOM 2374 C CA . GLU A 1 294 ? -4.074 -1.718 14.396 1.00 97.38 294 GLU A CA 1
ATOM 2375 C C . GLU A 1 294 ? -4.710 -0.323 14.456 1.00 97.38 294 GLU A C 1
ATOM 2377 O O . GLU A 1 294 ? -4.797 0.369 13.440 1.00 97.38 294 GLU A O 1
ATOM 2382 N N . PHE A 1 295 ? -5.072 0.148 15.653 1.00 97.62 295 PHE A N 1
ATOM 2383 C CA . PHE A 1 295 ? -5.568 1.506 15.858 1.00 97.62 295 PHE A CA 1
ATOM 2384 C C . PHE A 1 295 ? -4.522 2.552 15.449 1.00 97.62 295 PHE A C 1
ATOM 2386 O O . PHE A 1 295 ? -4.864 3.491 14.736 1.00 97.62 295 PHE A O 1
ATOM 2393 N N . ASP A 1 296 ? -3.254 2.391 15.836 1.00 97.44 296 ASP A N 1
ATOM 2394 C CA . ASP A 1 296 ? -2.145 3.275 15.431 1.00 97.44 296 ASP A CA 1
ATOM 2395 C C . ASP A 1 296 ? -1.914 3.237 13.901 1.00 97.44 296 ASP A C 1
ATOM 2397 O O . ASP A 1 296 ? -1.886 4.262 13.216 1.00 97.44 296 ASP A O 1
ATOM 2401 N N . LEU A 1 297 ? -1.879 2.040 13.310 1.00 97.62 297 LEU A N 1
ATOM 2402 C CA . LEU A 1 297 ? -1.712 1.852 11.859 1.00 97.62 297 LEU A CA 1
ATOM 2403 C C . LEU A 1 297 ? -2.939 2.296 11.032 1.00 97.62 297 LEU A C 1
ATOM 2405 O O . LEU A 1 297 ? -2.866 2.438 9.799 1.00 97.62 297 LEU A O 1
ATOM 2409 N N . SER A 1 298 ? -4.079 2.543 11.687 1.00 97.06 298 SER A N 1
ATOM 2410 C CA . SER A 1 298 ? -5.300 3.019 11.036 1.00 97.06 298 SER A CA 1
ATOM 2411 C C . SER A 1 298 ? -5.155 4.440 10.498 1.00 97.06 298 SER A C 1
ATOM 2413 O O . SER A 1 298 ? -5.807 4.779 9.509 1.00 97.06 298 SER A O 1
ATOM 2415 N N . LYS A 1 299 ? -4.317 5.280 11.128 1.00 95.75 299 LYS A N 1
ATOM 2416 C CA . LYS A 1 299 ? -4.213 6.721 10.838 1.00 95.75 299 LYS A CA 1
ATOM 2417 C C . LYS A 1 299 ? -5.548 7.460 10.959 1.00 95.75 299 LYS A C 1
ATOM 2419 O O . LYS A 1 299 ? -5.755 8.478 10.303 1.00 95.75 299 LYS A O 1
ATOM 2424 N N . SER A 1 300 ? -6.468 6.956 11.782 1.00 94.69 300 SER A N 1
A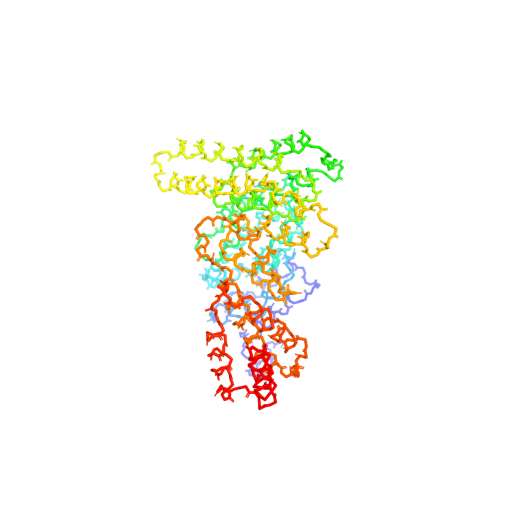TOM 2425 C CA . SER A 1 300 ? -7.867 7.411 11.837 1.00 94.69 300 SER A CA 1
ATOM 2426 C C . SER A 1 300 ? -8.650 7.255 10.533 1.00 94.69 300 SER A C 1
ATOM 2428 O O . SER A 1 300 ? -9.640 7.954 10.333 1.00 94.69 300 SER A O 1
ATOM 2430 N N . ALA A 1 301 ? -8.219 6.380 9.623 1.00 95.62 301 ALA A N 1
ATOM 2431 C CA . ALA A 1 301 ? -9.019 6.064 8.452 1.00 95.62 301 ALA A CA 1
ATOM 2432 C C . ALA A 1 301 ? -10.303 5.359 8.908 1.00 95.62 301 ALA A C 1
ATOM 2434 O O . ALA A 1 301 ? -10.230 4.298 9.528 1.00 95.62 301 ALA A O 1
ATOM 2435 N N . ILE A 1 302 ? -11.458 5.957 8.599 1.00 95.69 302 ILE A N 1
ATOM 2436 C CA . ILE A 1 302 ? -12.779 5.503 9.063 1.00 95.69 302 ILE A CA 1
ATOM 2437 C C . ILE A 1 302 ? -12.973 4.012 8.784 1.00 95.69 302 ILE A C 1
ATOM 2439 O O . ILE A 1 302 ? -13.262 3.260 9.703 1.00 95.69 302 ILE A O 1
ATOM 2443 N N . ASN A 1 303 ? -12.710 3.565 7.556 1.00 95.88 303 ASN A N 1
ATOM 2444 C CA . ASN A 1 303 ? -12.858 2.162 7.173 1.00 95.88 303 ASN A CA 1
ATOM 2445 C C . ASN A 1 303 ? -11.973 1.220 8.007 1.00 95.88 303 ASN A C 1
ATOM 2447 O O . ASN A 1 303 ? -12.445 0.188 8.460 1.00 95.88 303 ASN A O 1
ATOM 2451 N N . LYS A 1 304 ? -10.715 1.593 8.275 1.00 97.19 304 LYS A N 1
ATOM 2452 C CA . LYS A 1 304 ? -9.811 0.769 9.090 1.00 97.19 304 LYS A CA 1
ATOM 2453 C C . LYS A 1 304 ? -10.232 0.721 10.559 1.00 97.19 304 LYS A C 1
ATOM 2455 O O . LYS A 1 304 ? -10.067 -0.305 11.207 1.00 97.19 304 LYS A O 1
ATOM 2460 N N . LEU A 1 305 ? -10.753 1.827 11.093 1.00 97.62 305 LEU A N 1
ATOM 2461 C CA . LEU A 1 305 ? -11.289 1.862 12.454 1.00 97.62 305 LEU A CA 1
ATOM 2462 C C . LEU A 1 305 ? -12.556 1.012 12.570 1.00 97.62 305 LEU A C 1
ATOM 2464 O O . LEU A 1 305 ? -12.691 0.255 13.520 1.00 97.62 305 LEU A O 1
ATOM 2468 N N . GLN A 1 306 ? -13.450 1.094 11.588 1.00 97.50 306 GLN A N 1
ATOM 2469 C CA . GLN A 1 306 ? -14.645 0.254 11.499 1.00 97.50 306 GLN A CA 1
ATOM 2470 C C . GLN A 1 306 ? -14.282 -1.235 11.403 1.00 97.50 306 GLN A C 1
ATOM 2472 O O . GLN A 1 306 ? -14.855 -2.054 12.123 1.00 97.50 306 GLN A O 1
ATOM 2477 N N . ASP A 1 307 ? -13.278 -1.579 10.589 1.00 97.25 307 ASP A N 1
ATOM 2478 C CA . ASP A 1 307 ? -12.736 -2.938 10.501 1.00 97.25 307 ASP A CA 1
ATOM 2479 C C . ASP A 1 307 ? -12.198 -3.415 11.860 1.00 97.25 307 ASP A C 1
ATOM 2481 O O . ASP A 1 307 ? -12.528 -4.520 12.286 1.00 97.25 307 ASP A O 1
ATOM 2485 N N . LEU A 1 308 ? -11.434 -2.573 12.567 1.00 97.69 308 LEU A N 1
ATOM 2486 C CA . LEU A 1 308 ? -10.919 -2.867 13.908 1.00 97.69 308 LEU A CA 1
ATOM 2487 C C . LEU A 1 308 ? -12.045 -3.084 14.929 1.00 97.69 308 LEU A C 1
ATOM 2489 O O . LEU A 1 308 ? -12.033 -4.079 15.646 1.00 97.69 308 LEU A O 1
ATOM 2493 N N . LEU A 1 309 ? -13.020 -2.174 14.998 1.00 98.06 309 LEU A N 1
ATOM 2494 C CA . LEU A 1 309 ? -14.155 -2.269 15.925 1.00 98.06 309 LEU A CA 1
ATOM 2495 C C . LEU A 1 309 ? -14.979 -3.536 15.666 1.00 98.06 309 LEU A C 1
ATOM 2497 O O . LEU A 1 309 ? -15.400 -4.211 16.602 1.00 98.06 309 LEU A O 1
ATOM 2501 N N . THR A 1 310 ? -15.156 -3.892 14.394 1.00 98.00 310 THR A N 1
ATOM 2502 C CA . THR A 1 310 ? -15.801 -5.145 13.989 1.00 98.00 310 THR A CA 1
ATOM 2503 C C . THR A 1 310 ? -14.985 -6.360 14.434 1.00 98.00 310 THR A C 1
ATOM 2505 O O . THR A 1 310 ? -15.548 -7.346 14.904 1.00 98.00 310 THR A O 1
ATOM 2508 N N . GLU A 1 311 ? -13.657 -6.304 14.310 1.00 96.88 311 GLU A N 1
ATOM 2509 C CA . GLU A 1 311 ? -12.770 -7.400 14.707 1.00 96.88 311 GLU A CA 1
ATOM 2510 C C . GLU A 1 311 ? -12.783 -7.642 16.222 1.00 96.88 311 GLU A C 1
ATOM 2512 O O . GLU A 1 311 ? -12.821 -8.795 16.648 1.00 96.88 311 GLU A O 1
ATOM 2517 N N . ILE A 1 312 ? -12.872 -6.576 17.030 1.00 96.62 312 ILE A N 1
ATOM 2518 C CA . ILE A 1 312 ? -13.047 -6.677 18.489 1.00 96.62 312 ILE A CA 1
ATOM 2519 C C . ILE A 1 312 ? -14.270 -7.543 18.825 1.00 96.62 312 ILE A C 1
ATOM 2521 O O . ILE A 1 312 ? -14.177 -8.430 19.671 1.00 96.62 312 ILE A O 1
ATOM 2525 N N . VAL A 1 313 ? -15.395 -7.340 18.129 1.00 97.38 313 VAL A N 1
ATOM 2526 C CA . VAL A 1 313 ? -16.615 -8.142 18.327 1.00 97.38 313 VAL A CA 1
ATOM 2527 C C . VAL A 1 313 ? -16.429 -9.586 17.842 1.00 97.38 313 VAL A C 1
ATOM 2529 O O . VAL A 1 313 ? -16.865 -10.526 18.506 1.00 97.38 313 VAL A O 1
ATOM 2532 N N . LEU A 1 314 ? -15.774 -9.791 16.696 1.00 95.62 314 LEU A N 1
ATOM 2533 C CA . LEU A 1 314 ? -15.594 -11.120 16.094 1.00 95.62 314 LEU A CA 1
ATOM 2534 C C . LEU A 1 314 ? -14.669 -12.043 16.899 1.00 95.62 314 LEU A C 1
ATOM 2536 O O . LEU A 1 314 ? -14.913 -13.251 16.963 1.00 95.62 314 LEU A O 1
ATOM 2540 N N . GLU A 1 315 ? -13.615 -11.503 17.508 1.00 92.94 315 GLU A N 1
ATOM 2541 C CA . GLU A 1 315 ? -12.631 -12.283 18.268 1.00 92.94 315 GLU A CA 1
ATOM 2542 C C . GLU A 1 315 ? -13.075 -12.632 19.699 1.00 92.94 315 GLU A C 1
ATOM 2544 O O . GLU A 1 315 ? -12.402 -13.417 20.386 1.00 92.94 315 GLU A O 1
ATOM 2549 N N . GLY A 1 316 ? -14.185 -12.050 20.152 1.00 89.50 316 GLY A N 1
ATOM 2550 C CA . GLY A 1 316 ? -14.739 -12.223 21.488 1.00 89.50 316 GLY A CA 1
ATOM 2551 C C . GLY A 1 316 ? -15.523 -10.980 21.906 1.00 89.50 316 GLY A C 1
ATOM 2552 O O . GLY A 1 316 ? -14.884 -10.019 22.327 1.00 89.50 316 GLY A O 1
ATOM 2553 N N . PRO A 1 317 ? -16.866 -10.998 21.820 1.00 89.12 317 PRO A N 1
ATOM 2554 C CA . PRO A 1 317 ? -17.700 -9.858 22.184 1.00 89.12 317 PRO A CA 1
ATOM 2555 C C . PRO A 1 317 ? -17.409 -9.370 23.607 1.00 89.12 317 PRO A C 1
ATOM 2557 O O . PRO A 1 317 ? -17.510 -10.131 24.570 1.00 89.12 317 PRO A O 1
ATOM 2560 N N . ASP A 1 318 ? -17.021 -8.102 23.709 1.00 93.31 318 ASP A N 1
ATOM 2561 C CA . ASP A 1 318 ? -16.833 -7.368 24.956 1.00 93.31 318 ASP A CA 1
ATOM 2562 C C . ASP A 1 318 ? -17.294 -5.929 24.711 1.00 93.31 318 ASP A C 1
ATOM 2564 O O . ASP A 1 318 ? -16.601 -5.121 24.081 1.00 93.31 318 ASP A O 1
ATOM 2568 N N . LEU A 1 319 ? -18.515 -5.631 25.158 1.00 95.81 319 LEU A N 1
ATOM 2569 C CA . LEU A 1 319 ? -19.142 -4.334 24.944 1.00 95.81 319 LEU A CA 1
ATOM 2570 C C . LEU A 1 319 ? -18.356 -3.180 25.590 1.00 95.81 319 LEU A C 1
ATOM 2572 O O . LEU A 1 319 ? -18.268 -2.101 25.002 1.00 95.81 319 LEU A O 1
ATOM 2576 N N . GLU A 1 320 ? -17.753 -3.388 26.760 1.00 95.31 320 GLU A N 1
ATOM 2577 C CA . GLU A 1 320 ? -16.995 -2.338 27.448 1.00 95.31 320 GLU A CA 1
ATOM 2578 C C . GLU A 1 320 ? -15.683 -2.044 26.723 1.00 95.31 320 GLU A C 1
ATOM 2580 O O . GLU A 1 320 ? -15.336 -0.878 26.506 1.00 95.31 320 GLU A O 1
ATOM 2585 N N . LEU A 1 321 ? -14.981 -3.083 26.261 1.00 95.50 321 LEU A N 1
ATOM 2586 C CA . LEU A 1 321 ? -13.781 -2.905 25.448 1.00 95.50 321 LEU A CA 1
ATOM 2587 C C . LEU A 1 321 ? -14.105 -2.181 24.135 1.00 95.50 321 LEU A C 1
ATOM 2589 O O . LEU A 1 321 ? -13.401 -1.242 23.755 1.00 95.50 321 LEU A O 1
ATOM 2593 N N . LEU A 1 322 ? -15.196 -2.574 23.470 1.00 97.38 322 LEU A N 1
ATOM 2594 C CA . LEU A 1 322 ? -15.665 -1.932 22.244 1.00 97.38 322 LEU A CA 1
ATOM 2595 C C . LEU A 1 322 ? -15.953 -0.441 22.463 1.00 97.38 322 LEU A C 1
ATOM 2597 O O . LEU A 1 322 ? -15.437 0.396 21.720 1.00 97.38 322 LEU A O 1
ATOM 2601 N N . LYS A 1 323 ? -16.727 -0.092 23.498 1.00 96.75 323 LYS A N 1
ATOM 2602 C CA . LYS A 1 323 ? -17.009 1.309 23.855 1.00 96.75 323 LYS A CA 1
ATOM 2603 C C . LYS A 1 323 ? -15.744 2.086 24.168 1.00 96.75 323 LYS A C 1
ATOM 2605 O O . LYS A 1 323 ? -15.636 3.246 23.779 1.00 96.75 323 LYS A O 1
ATOM 2610 N N . THR A 1 324 ? -14.789 1.454 24.845 1.00 96.06 324 THR A N 1
ATOM 2611 C CA . THR A 1 324 ? -13.507 2.074 25.173 1.00 96.06 324 THR A CA 1
ATOM 2612 C C . THR A 1 324 ? -12.785 2.492 23.891 1.00 96.06 324 THR A C 1
ATOM 2614 O O . THR A 1 324 ? -12.482 3.671 23.725 1.00 96.06 324 THR A O 1
ATOM 2617 N N . PHE A 1 325 ? -12.608 1.585 22.924 1.00 96.38 325 PHE A N 1
ATOM 2618 C CA . PHE A 1 325 ? -11.993 1.927 21.634 1.00 96.38 325 PHE A CA 1
ATOM 2619 C C . PHE A 1 325 ? -12.812 2.940 20.823 1.00 96.38 325 PHE A C 1
ATOM 2621 O O . PHE A 1 325 ? -12.242 3.836 20.197 1.00 96.38 325 PHE A O 1
ATOM 2628 N N . LEU A 1 326 ? -14.141 2.831 20.851 1.00 96.38 326 LEU A N 1
ATOM 2629 C CA . LEU A 1 326 ? -15.047 3.751 20.164 1.00 96.38 326 LEU A CA 1
ATOM 2630 C C . LEU A 1 326 ? -14.955 5.177 20.735 1.00 96.38 326 LEU A C 1
ATOM 2632 O O . LEU A 1 326 ? -14.932 6.141 19.975 1.00 96.38 326 LEU A O 1
ATOM 2636 N N . SER A 1 327 ? -14.795 5.319 22.055 1.00 95.31 327 SER A N 1
ATOM 2637 C CA . SER A 1 327 ? -14.575 6.609 22.731 1.00 95.31 327 SER A CA 1
ATOM 2638 C C . SER A 1 327 ? -13.268 7.285 22.311 1.00 95.31 327 SER A C 1
ATOM 2640 O O . SER A 1 327 ? -13.178 8.512 22.268 1.00 95.31 327 SER A O 1
ATOM 2642 N N . CYS A 1 328 ? -12.275 6.482 21.926 1.00 95.50 328 CYS A N 1
ATOM 2643 C CA . CYS A 1 328 ? -11.008 6.957 21.397 1.00 95.50 328 CYS A CA 1
ATOM 2644 C C . CYS A 1 328 ? -11.071 7.238 19.891 1.00 95.50 328 CYS A C 1
ATOM 2646 O O . CYS A 1 328 ? -10.070 7.666 19.327 1.00 95.50 328 CYS A O 1
ATOM 2648 N N . CYS A 1 329 ? -12.177 6.980 19.191 1.00 95.88 329 CYS A N 1
ATOM 2649 C CA . CYS A 1 329 ? -12.275 7.238 17.757 1.00 95.88 329 CYS A CA 1
ATOM 2650 C C . CYS A 1 329 ? -12.552 8.725 17.451 1.00 95.88 329 CYS A C 1
ATOM 2652 O O . CYS A 1 329 ? -13.037 9.479 18.295 1.00 95.88 329 CYS A O 1
ATOM 2654 N N . PRO A 1 330 ? -12.240 9.193 16.229 1.00 93.69 330 PRO A N 1
ATOM 2655 C CA . PRO A 1 330 ? -12.742 10.470 15.731 1.00 93.69 330 PRO A CA 1
ATOM 2656 C C . PRO A 1 330 ? -14.278 10.531 15.757 1.00 93.69 330 PRO A C 1
ATOM 2658 O O . PRO A 1 330 ? -14.939 9.544 15.445 1.00 93.69 330 PRO A O 1
ATOM 2661 N N . ALA A 1 331 ? -14.851 11.701 16.049 1.00 89.12 331 ALA A N 1
ATOM 2662 C CA . ALA A 1 331 ? -16.307 11.879 16.112 1.00 89.12 331 ALA A CA 1
ATOM 2663 C C . ALA A 1 331 ? -17.025 11.630 14.767 1.00 89.12 331 ALA A C 1
ATOM 2665 O O . ALA A 1 331 ? -18.208 11.307 14.744 1.00 89.12 331 ALA A O 1
ATOM 2666 N N . ASP A 1 332 ? -16.320 11.772 13.645 1.00 91.81 332 ASP A N 1
ATOM 2667 C CA . ASP A 1 332 ? -16.830 11.546 12.292 1.00 91.81 332 ASP A CA 1
ATOM 2668 C C . ASP A 1 332 ? -16.869 10.066 11.879 1.00 91.81 332 ASP A C 1
ATOM 2670 O O . ASP A 1 332 ? -17.331 9.767 10.780 1.00 91.81 332 ASP A O 1
ATOM 2674 N N . ILE A 1 333 ? -16.459 9.130 12.750 1.00 94.00 333 ILE A N 1
ATOM 2675 C CA . ILE A 1 333 ? -16.650 7.693 12.498 1.00 94.00 333 ILE A CA 1
ATOM 2676 C C . ILE A 1 333 ? -18.135 7.323 12.377 1.00 94.00 333 ILE A C 1
ATOM 2678 O O . ILE A 1 333 ? -18.477 6.399 11.641 1.00 94.00 333 ILE A O 1
ATOM 2682 N N . GLY A 1 334 ? -19.008 8.061 13.076 1.00 92.62 334 GLY A N 1
ATOM 2683 C CA . GLY A 1 334 ? -20.461 7.912 12.996 1.00 92.62 334 GLY A CA 1
ATOM 2684 C C . GLY A 1 334 ? -20.977 6.521 13.371 1.00 92.62 334 GLY A C 1
ATOM 2685 O O . GLY A 1 334 ? -22.039 6.144 12.891 1.00 92.62 334 GLY A O 1
ATOM 2686 N N . TRP A 1 335 ? -20.210 5.760 14.156 1.00 95.88 335 TRP A N 1
ATOM 2687 C CA . TRP A 1 335 ? -20.574 4.434 14.647 1.00 95.88 335 TRP A CA 1
ATOM 2688 C C . TRP A 1 335 ? -20.909 4.487 16.130 1.00 95.88 335 TRP A C 1
ATOM 2690 O O . TRP A 1 335 ? -20.223 5.149 16.909 1.00 95.88 335 TRP A O 1
ATOM 2700 N N . GLU A 1 336 ? -21.921 3.721 16.502 1.00 95.94 336 GLU A N 1
ATOM 2701 C CA . GLU A 1 336 ? -22.240 3.307 17.860 1.00 95.94 336 GLU A CA 1
ATOM 2702 C C . GLU A 1 336 ? -21.854 1.827 18.050 1.00 95.94 336 GLU A C 1
ATOM 2704 O O . GLU A 1 336 ? -21.592 1.121 17.070 1.00 95.94 336 GLU A O 1
ATOM 2709 N N . PRO A 1 337 ? -21.819 1.301 19.292 1.00 96.81 337 PRO A N 1
ATOM 2710 C CA . PRO A 1 337 ? -21.528 -0.113 19.520 1.00 96.81 337 PRO A CA 1
ATOM 2711 C C . PRO A 1 337 ? -22.407 -1.050 18.677 1.00 96.81 337 PRO A C 1
ATOM 2713 O O . PRO A 1 337 ? -21.902 -2.004 18.090 1.00 96.81 337 PRO A O 1
ATOM 2716 N N . ALA A 1 338 ? -23.697 -0.728 18.542 1.00 97.12 338 ALA A N 1
ATOM 2717 C CA . ALA A 1 338 ? -24.657 -1.468 17.730 1.00 97.12 338 ALA A CA 1
ATOM 2718 C C . ALA A 1 338 ? -24.198 -1.689 16.276 1.00 97.12 338 ALA A C 1
ATOM 2720 O O . ALA A 1 338 ? -24.368 -2.788 15.741 1.00 97.12 338 ALA A O 1
ATOM 2721 N N . ASP A 1 339 ? -23.572 -0.687 15.652 1.00 97.62 339 ASP A N 1
ATOM 2722 C CA . ASP A 1 339 ? -23.116 -0.767 14.262 1.00 97.62 339 ASP A CA 1
ATOM 2723 C C . ASP A 1 339 ? -22.007 -1.810 14.089 1.00 97.62 339 ASP A C 1
ATOM 2725 O O . ASP A 1 339 ? -22.042 -2.599 13.143 1.00 97.62 339 ASP A O 1
ATOM 2729 N N . ALA A 1 340 ? -21.068 -1.885 15.038 1.00 97.62 340 ALA A N 1
ATOM 2730 C CA . ALA A 1 340 ? -19.996 -2.880 15.011 1.00 97.62 340 ALA A CA 1
ATOM 2731 C C . ALA A 1 340 ? -20.538 -4.311 15.165 1.00 97.62 340 ALA A C 1
ATOM 2733 O O . ALA A 1 340 ? -20.073 -5.226 14.485 1.00 97.62 340 ALA A O 1
ATOM 2734 N N . TYR A 1 341 ? -21.560 -4.508 16.005 1.00 97.81 341 TYR A N 1
ATOM 2735 C CA . TYR A 1 341 ? -22.242 -5.800 16.143 1.00 97.81 341 TYR A CA 1
ATOM 2736 C C . TYR A 1 341 ? -22.978 -6.206 14.861 1.00 97.81 341 TYR A C 1
ATOM 2738 O O . TYR A 1 341 ? -22.862 -7.349 14.413 1.00 97.81 341 TYR A O 1
ATOM 2746 N N . ILE A 1 342 ? -23.708 -5.274 14.243 1.00 97.38 342 ILE A N 1
ATOM 2747 C CA . ILE A 1 342 ? -24.397 -5.505 12.967 1.00 97.38 342 ILE A CA 1
ATOM 2748 C C . ILE A 1 342 ? -23.381 -5.851 11.872 1.00 97.38 342 ILE A C 1
ATOM 2750 O O . ILE A 1 342 ? -23.575 -6.827 11.141 1.00 97.38 342 ILE A O 1
ATOM 2754 N N . GLU A 1 343 ? -22.277 -5.108 11.764 1.00 97.88 343 GLU A N 1
ATOM 2755 C CA . GLU A 1 343 ? -21.257 -5.390 10.753 1.00 97.88 343 GLU A CA 1
ATOM 2756 C C . GLU A 1 343 ? -20.531 -6.715 11.020 1.00 97.88 343 GLU A C 1
ATOM 2758 O O . GLU A 1 343 ? -20.276 -7.469 10.079 1.00 97.88 343 GLU A O 1
ATOM 2763 N N . ALA A 1 344 ? -20.296 -7.083 12.283 1.00 97.69 344 ALA A N 1
ATOM 2764 C CA . ALA A 1 344 ? -19.741 -8.387 12.642 1.00 97.69 344 ALA A CA 1
ATOM 2765 C C . ALA A 1 344 ? -20.657 -9.537 12.190 1.00 97.69 344 ALA A C 1
ATOM 2767 O O . ALA A 1 344 ? -20.186 -10.493 11.562 1.00 97.69 344 ALA A O 1
ATOM 2768 N N . ILE A 1 345 ? -21.974 -9.419 12.415 1.00 96.38 345 ILE A N 1
ATOM 2769 C CA . ILE A 1 345 ? -22.968 -10.380 11.908 1.00 96.38 345 ILE A CA 1
ATOM 2770 C C . ILE A 1 345 ? -22.936 -10.418 10.371 1.00 96.38 345 ILE A C 1
ATOM 2772 O O . ILE A 1 345 ? -22.884 -11.492 9.773 1.00 96.38 345 ILE A O 1
ATOM 2776 N N . ASN A 1 346 ? -22.903 -9.273 9.691 1.00 96.44 346 ASN A N 1
ATOM 2777 C CA . ASN A 1 346 ? -22.802 -9.246 8.229 1.00 96.44 346 ASN A CA 1
ATOM 2778 C C . ASN A 1 346 ? -21.537 -9.947 7.713 1.00 96.44 346 ASN A C 1
ATOM 2780 O O . ASN A 1 346 ? -21.602 -10.744 6.770 1.00 96.44 346 ASN A O 1
ATOM 2784 N N . LYS A 1 347 ? -20.382 -9.659 8.318 1.00 95.75 347 LYS A N 1
ATOM 2785 C CA . LYS A 1 347 ? -19.074 -10.194 7.924 1.00 95.75 347 LYS A CA 1
ATOM 2786 C C . LYS A 1 347 ? -19.024 -11.711 8.117 1.00 95.75 347 LYS A C 1
ATOM 2788 O O . LYS A 1 347 ? -18.651 -12.420 7.180 1.00 95.75 347 LYS A O 1
ATOM 2793 N N . ILE A 1 348 ? -19.488 -12.228 9.259 1.00 94.12 348 ILE A N 1
ATOM 2794 C CA . ILE A 1 348 ? -19.501 -13.674 9.532 1.00 94.12 348 ILE A CA 1
ATOM 2795 C C . ILE A 1 348 ? -20.482 -14.426 8.614 1.00 94.12 348 ILE A C 1
ATOM 2797 O O . ILE A 1 348 ? -20.154 -15.501 8.108 1.00 94.12 348 ILE A O 1
ATOM 2801 N N . LEU A 1 349 ? -21.650 -13.848 8.305 1.00 93.12 349 LEU A N 1
ATOM 2802 C CA . LEU A 1 349 ? -22.617 -14.451 7.379 1.00 93.12 349 LEU A CA 1
ATOM 2803 C C . LEU A 1 349 ? -22.086 -14.498 5.940 1.00 93.12 349 LEU A C 1
ATOM 2805 O O . LEU A 1 349 ? -22.204 -15.526 5.266 1.00 93.12 349 LEU A O 1
ATOM 2809 N N . LYS A 1 350 ? -21.420 -13.431 5.474 1.00 92.69 350 LYS A N 1
ATOM 2810 C CA . LYS A 1 350 ? -20.725 -13.424 4.174 1.00 92.69 350 LYS A CA 1
ATOM 2811 C C . LYS A 1 350 ? -19.644 -14.510 4.115 1.00 92.69 350 LYS A C 1
ATOM 2813 O O . LYS A 1 350 ? -19.577 -15.240 3.126 1.00 92.69 350 LYS A O 1
ATOM 2818 N N . GLN A 1 351 ? -18.842 -14.669 5.171 1.00 91.12 351 GLN A N 1
ATOM 2819 C CA . GLN A 1 351 ? -17.811 -15.715 5.257 1.00 91.12 351 GLN A CA 1
ATOM 2820 C C . GLN A 1 351 ? -18.407 -17.132 5.269 1.00 91.12 351 GLN A C 1
ATOM 2822 O O . GLN A 1 351 ? -17.909 -18.029 4.581 1.00 91.12 351 GLN A O 1
ATOM 2827 N N . LEU A 1 352 ? -19.511 -17.344 5.991 1.00 89.19 352 LEU A N 1
ATOM 2828 C CA . LEU A 1 352 ? -20.252 -18.607 5.971 1.00 89.19 352 LEU A CA 1
ATOM 2829 C C . LEU A 1 352 ? -20.766 -18.938 4.564 1.00 89.19 352 LEU A C 1
ATOM 2831 O O . LEU A 1 352 ? -20.684 -20.091 4.148 1.00 89.19 352 LEU A O 1
ATOM 2835 N N . LYS A 1 353 ? -21.249 -17.957 3.793 1.00 88.50 353 LYS A N 1
ATOM 2836 C CA . LYS A 1 353 ? -21.657 -18.175 2.393 1.00 88.50 353 LYS A CA 1
ATOM 2837 C C . LYS A 1 353 ? -20.457 -18.481 1.482 1.00 88.50 353 LYS A C 1
ATOM 2839 O O . LYS A 1 353 ? -20.512 -19.404 0.674 1.00 88.50 353 LYS A O 1
ATOM 2844 N N . GLN A 1 354 ? -19.349 -17.756 1.632 1.00 87.00 354 GLN A N 1
ATOM 2845 C CA . GLN A 1 354 ? -18.146 -17.940 0.807 1.00 87.00 354 GLN A CA 1
ATOM 2846 C C . GLN A 1 354 ? -17.438 -19.281 1.044 1.00 87.00 354 GLN A C 1
ATOM 2848 O O . GLN A 1 354 ? -17.016 -19.921 0.083 1.00 87.00 354 GLN A O 1
ATOM 2853 N N . SER A 1 355 ? -17.327 -19.731 2.297 1.00 82.75 355 SER A N 1
ATOM 2854 C CA . SER A 1 355 ? -16.709 -21.028 2.631 1.00 82.75 355 SER A CA 1
ATOM 2855 C C . SER A 1 355 ? -17.416 -22.201 1.943 1.00 82.75 355 SER A C 1
ATOM 2857 O O . SER A 1 355 ? -16.756 -23.087 1.398 1.00 82.75 355 SER A O 1
ATOM 2859 N N . GLN A 1 356 ? -18.747 -22.139 1.848 1.00 77.62 356 GLN A N 1
ATOM 2860 C CA . GLN A 1 356 ? -19.555 -23.123 1.127 1.00 77.62 356 GLN A CA 1
ATOM 2861 C C . GLN A 1 356 ? -19.262 -23.132 -0.378 1.00 77.62 356 GLN A C 1
ATOM 2863 O O . GLN A 1 356 ? -19.098 -24.205 -0.957 1.00 77.62 356 GLN A O 1
ATOM 2868 N N . ASN A 1 357 ? -19.112 -21.957 -1.000 1.00 75.56 357 ASN A N 1
ATOM 2869 C CA . ASN A 1 357 ? -18.758 -21.846 -2.421 1.00 75.56 357 ASN A CA 1
ATOM 2870 C C . ASN A 1 357 ? -17.377 -22.441 -2.737 1.00 75.56 357 ASN A C 1
ATOM 2872 O O . ASN A 1 357 ? -17.154 -22.933 -3.840 1.00 75.56 357 ASN A O 1
ATOM 2876 N N . LEU A 1 358 ? -16.455 -22.408 -1.773 1.00 74.69 358 LEU A N 1
ATOM 2877 C CA . LEU A 1 358 ? -15.103 -22.954 -1.908 1.00 74.69 358 LEU A CA 1
ATOM 2878 C C . LEU A 1 358 ? -15.015 -24.453 -1.571 1.00 74.69 358 LEU A C 1
ATOM 2880 O O . LEU A 1 358 ? -13.928 -25.024 -1.627 1.00 74.69 358 LEU A O 1
ATOM 2884 N N . GLY A 1 359 ? -16.126 -25.102 -1.200 1.00 64.88 359 GLY A N 1
ATOM 2885 C CA . GLY A 1 359 ? -16.135 -26.506 -0.772 1.00 64.88 359 GLY A CA 1
ATOM 2886 C C . GLY A 1 359 ? -15.401 -26.751 0.553 1.00 64.88 359 GLY A C 1
ATOM 2887 O O . GLY A 1 359 ? -15.142 -27.900 0.916 1.00 64.88 359 GLY A O 1
ATOM 2888 N N . ILE A 1 360 ? -15.071 -25.683 1.284 1.00 61.75 360 ILE A N 1
ATOM 2889 C CA . ILE A 1 360 ? -14.502 -25.745 2.625 1.00 61.75 360 ILE A CA 1
ATOM 2890 C C . ILE A 1 360 ? -15.704 -25.951 3.545 1.00 61.75 360 ILE A C 1
ATOM 2892 O O . ILE A 1 360 ? -16.484 -25.028 3.769 1.00 61.75 360 ILE A O 1
ATOM 2896 N N . GLY A 1 361 ? -15.922 -27.196 3.980 1.00 56.59 361 GLY A N 1
ATOM 2897 C CA . GLY A 1 361 ? -17.079 -27.576 4.798 1.00 56.59 361 GLY A CA 1
ATOM 2898 C C . GLY A 1 361 ? -17.291 -26.665 6.015 1.00 56.59 361 GLY A C 1
ATOM 2899 O O . GLY A 1 361 ? -16.372 -25.971 6.443 1.00 56.59 361 GLY A O 1
ATOM 2900 N N . ASN A 1 362 ? -18.515 -26.676 6.558 1.00 62.00 362 ASN A N 1
ATOM 2901 C CA . ASN A 1 362 ? -18.972 -25.819 7.661 1.00 62.00 362 ASN A CA 1
ATOM 2902 C C . ASN A 1 362 ? -17.868 -25.573 8.697 1.00 62.00 362 ASN A C 1
ATOM 2904 O O . ASN A 1 362 ? -17.454 -26.519 9.361 1.00 62.00 362 ASN A O 1
ATOM 2908 N N . SER A 1 363 ? -17.422 -24.323 8.855 1.00 71.06 363 SER A N 1
ATOM 2909 C CA . SER A 1 363 ? -16.460 -23.976 9.899 1.00 71.06 363 SER A CA 1
ATOM 2910 C C . SER A 1 363 ? -17.194 -23.883 11.242 1.00 71.06 363 SER A C 1
ATOM 2912 O O . SER A 1 363 ? -17.959 -22.931 11.437 1.00 71.06 363 SER A O 1
ATOM 2914 N N . PRO A 1 364 ? -17.003 -24.834 12.181 1.00 78.25 364 PRO A N 1
ATOM 2915 C CA . PRO A 1 364 ? -17.695 -24.803 13.469 1.00 78.25 364 PRO A CA 1
ATOM 2916 C C . PRO A 1 364 ? -17.349 -23.538 14.259 1.00 78.25 364 PRO A C 1
ATOM 2918 O O . PRO A 1 364 ? -18.183 -23.035 15.005 1.00 78.25 364 PRO A O 1
ATOM 2921 N N . SER A 1 365 ? -16.152 -22.979 14.044 1.00 84.81 365 SER A N 1
ATOM 2922 C CA . SER A 1 365 ? -15.722 -21.743 14.695 1.00 84.81 365 SER A CA 1
ATOM 2923 C C . SER A 1 365 ? -16.604 -20.551 14.324 1.00 84.81 365 SER A C 1
ATOM 2925 O O . SER A 1 365 ? -16.980 -19.802 15.213 1.00 84.81 365 SER A O 1
ATOM 2927 N N . LEU A 1 366 ? -17.007 -20.409 13.055 1.00 88.50 366 LEU A N 1
ATOM 2928 C CA . LEU A 1 366 ? -17.835 -19.279 12.613 1.00 88.50 366 LEU A CA 1
ATOM 2929 C C . LEU A 1 366 ? -19.240 -19.336 13.229 1.00 88.50 366 LEU A C 1
ATOM 2931 O O . LEU A 1 366 ? -19.797 -18.309 13.601 1.00 88.50 366 LEU A O 1
ATOM 2935 N N . ILE A 1 367 ? -19.800 -20.542 13.372 1.00 88.56 367 ILE A N 1
ATOM 2936 C CA . ILE A 1 367 ? -21.102 -20.750 14.022 1.00 88.56 367 ILE A CA 1
ATOM 2937 C C . ILE A 1 367 ? -21.006 -20.421 15.517 1.00 88.56 367 ILE A C 1
ATOM 2939 O O . ILE A 1 367 ? -21.886 -19.747 16.046 1.00 88.56 367 ILE A O 1
ATOM 2943 N N . HIS A 1 368 ? -19.923 -20.830 16.184 1.00 89.81 368 HIS A N 1
ATOM 2944 C CA . HIS A 1 368 ? -19.675 -20.453 17.577 1.00 89.81 368 HIS A CA 1
ATOM 2945 C C . HIS A 1 368 ? -19.482 -18.944 17.759 1.00 89.81 368 HIS A C 1
ATOM 2947 O O . HIS A 1 368 ? -19.956 -18.399 18.752 1.00 89.81 368 HIS A O 1
ATOM 2953 N N . THR A 1 369 ? -18.854 -18.250 16.806 1.00 92.75 369 THR A N 1
ATOM 2954 C CA . THR A 1 369 ? -18.759 -16.784 16.834 1.00 92.75 369 THR A CA 1
ATOM 2955 C C . THR A 1 369 ? -20.141 -16.135 16.738 1.00 92.75 369 THR A C 1
ATOM 2957 O O . THR A 1 369 ? -20.440 -15.252 17.535 1.00 92.75 369 THR A O 1
ATOM 2960 N N . VAL A 1 370 ? -21.023 -16.602 15.839 1.00 92.94 370 VAL A N 1
ATOM 2961 C CA . VAL A 1 370 ? -22.419 -16.115 15.778 1.00 92.94 370 VAL A CA 1
ATOM 2962 C C . VAL A 1 370 ? -23.132 -16.342 17.110 1.00 92.94 370 VAL A C 1
ATOM 2964 O O . VAL A 1 370 ? -23.788 -15.438 17.618 1.00 92.94 370 VAL A O 1
ATOM 2967 N N . GLU A 1 371 ? -22.995 -17.534 17.692 1.00 92.44 371 GLU A N 1
ATOM 2968 C CA . GLU A 1 371 ? -23.592 -17.858 18.989 1.00 92.44 371 GLU A CA 1
ATOM 2969 C C . GLU A 1 371 ? -23.102 -16.923 20.103 1.00 92.44 371 GLU A C 1
ATOM 2971 O O . GLU A 1 371 ? -23.918 -16.423 20.875 1.00 92.44 371 GLU A O 1
ATOM 2976 N N . ALA A 1 372 ? -21.794 -16.659 20.167 1.00 93.69 372 ALA A N 1
ATOM 2977 C CA . ALA A 1 372 ? -21.203 -15.755 21.150 1.00 93.69 372 ALA A CA 1
ATOM 2978 C C . ALA A 1 372 ? -21.729 -14.321 20.992 1.00 93.69 372 ALA A C 1
ATOM 2980 O O . ALA A 1 372 ? -22.143 -13.716 21.978 1.00 93.69 372 ALA A O 1
ATOM 2981 N N . ILE A 1 373 ? -21.779 -13.813 19.756 1.00 95.06 373 ILE A N 1
ATOM 2982 C CA . ILE A 1 373 ? -22.306 -12.477 19.442 1.00 95.06 373 ILE A CA 1
ATOM 2983 C C . ILE A 1 373 ? -23.768 -12.359 19.876 1.00 95.06 373 ILE A C 1
ATOM 2985 O O . ILE A 1 373 ? -24.131 -11.410 20.562 1.00 95.06 373 ILE A O 1
ATOM 2989 N N . LEU A 1 374 ? -24.614 -13.331 19.522 1.00 93.19 374 LEU A N 1
ATOM 2990 C CA . LEU A 1 374 ? -26.025 -13.313 19.914 1.00 93.19 374 LEU A CA 1
ATOM 2991 C C . LEU A 1 374 ? -26.218 -13.431 21.430 1.00 93.19 374 LEU A C 1
ATOM 2993 O O . LEU A 1 374 ? -27.137 -12.826 21.981 1.00 93.19 374 LEU A O 1
ATOM 2997 N N . GLY A 1 375 ? -25.362 -14.207 22.098 1.00 91.81 375 GLY A N 1
ATOM 2998 C CA . GLY A 1 375 ? -25.346 -14.305 23.552 1.00 91.81 375 GLY A CA 1
ATOM 2999 C C . GLY A 1 375 ? -25.062 -12.958 24.214 1.00 91.81 375 GLY A C 1
ATOM 3000 O O . GLY A 1 375 ? -25.780 -12.584 25.141 1.00 91.81 375 GLY A O 1
ATOM 3001 N N . ASP A 1 376 ? -24.072 -12.215 23.714 1.00 93.38 376 ASP A N 1
ATOM 3002 C CA . ASP A 1 376 ? -23.727 -10.901 24.264 1.00 93.38 376 ASP A CA 1
ATOM 3003 C C . ASP A 1 376 ? -24.776 -9.834 23.920 1.00 93.38 376 ASP A C 1
ATOM 3005 O O . ASP A 1 376 ? -25.171 -9.072 24.796 1.00 93.38 376 ASP A O 1
ATOM 3009 N N . ILE A 1 377 ? -25.354 -9.861 22.709 1.00 93.19 377 ILE A N 1
ATOM 3010 C CA . ILE A 1 377 ? -26.495 -8.995 22.351 1.00 93.19 377 ILE A CA 1
ATOM 3011 C C . ILE A 1 377 ? -27.663 -9.187 23.324 1.00 93.19 377 ILE A C 1
ATOM 3013 O O . ILE A 1 377 ? -28.272 -8.208 23.750 1.00 93.19 377 ILE A O 1
ATOM 3017 N N . SER A 1 378 ? -27.977 -10.433 23.690 1.00 90.69 378 SER A N 1
ATOM 3018 C CA . SER A 1 378 ? -29.081 -10.702 24.616 1.00 90.69 378 SER A CA 1
ATOM 3019 C C . SER A 1 378 ? -28.757 -10.300 26.058 1.00 90.69 378 SER A C 1
ATOM 3021 O O . SER A 1 378 ? -29.636 -9.851 26.798 1.00 90.69 378 SER A O 1
ATOM 3023 N N . LYS A 1 379 ? -27.486 -10.423 26.455 1.00 91.06 379 LYS A N 1
ATOM 3024 C CA . LYS A 1 379 ? -26.986 -9.963 27.755 1.00 91.06 379 LYS A CA 1
ATOM 3025 C C . LYS A 1 379 ? -27.050 -8.438 27.876 1.00 91.06 379 LYS A C 1
ATOM 3027 O O . LYS A 1 379 ? -27.523 -7.942 28.893 1.00 91.06 379 LYS A O 1
ATOM 3032 N N . GLU A 1 380 ? -26.659 -7.722 26.826 1.00 91.44 380 GLU A N 1
ATOM 3033 C CA . GLU A 1 380 ? -26.560 -6.256 26.774 1.00 91.44 380 GLU A CA 1
ATOM 3034 C C . GLU A 1 380 ? -27.739 -5.602 26.020 1.00 91.44 380 GLU A C 1
ATOM 3036 O O . GLU A 1 380 ? -27.611 -4.549 25.386 1.00 91.44 380 GLU A O 1
ATOM 3041 N N . LYS A 1 381 ? -28.922 -6.233 26.071 1.00 88.00 381 LYS A N 1
ATOM 3042 C CA . LYS A 1 381 ? -30.099 -5.875 25.256 1.00 88.00 381 LYS A CA 1
ATOM 3043 C C . LYS A 1 381 ? -30.550 -4.419 25.388 1.00 88.00 381 LYS A C 1
ATOM 3045 O O . LYS A 1 381 ? -30.985 -3.832 24.403 1.00 88.00 381 LYS A O 1
ATOM 3050 N N . GLU A 1 382 ? -30.462 -3.851 26.592 1.00 89.19 382 GLU A N 1
ATOM 3051 C CA . GLU A 1 382 ? -30.930 -2.487 26.884 1.00 89.19 382 GLU A CA 1
ATOM 3052 C C . GLU A 1 382 ? -30.029 -1.430 26.254 1.00 89.19 382 GLU A C 1
ATOM 3054 O O . GLU A 1 382 ? -30.482 -0.331 25.945 1.00 89.19 382 GLU A O 1
ATOM 3059 N N . GLU A 1 383 ? -28.758 -1.768 26.061 1.00 90.25 383 GLU A N 1
ATOM 3060 C CA . GLU A 1 383 ? -27.768 -0.839 25.550 1.00 90.25 383 GLU A CA 1
ATOM 3061 C C . GLU A 1 383 ? -27.598 -0.955 24.040 1.00 90.25 383 GLU A C 1
ATOM 3063 O O . GLU A 1 383 ? -27.490 0.057 23.354 1.00 90.25 383 GLU A O 1
ATOM 3068 N N . LEU A 1 384 ? -27.619 -2.180 23.509 1.00 92.12 384 LEU A N 1
ATOM 3069 C CA . LEU A 1 384 ? -27.470 -2.406 22.076 1.00 92.12 384 LEU A CA 1
ATOM 3070 C C . LEU A 1 384 ? -28.786 -2.224 21.315 1.00 92.12 384 LEU A C 1
ATOM 3072 O O . LEU A 1 384 ? -28.768 -1.690 20.214 1.00 92.12 384 LEU A O 1
ATOM 3076 N N . MET A 1 385 ? -29.930 -2.655 21.862 1.00 92.19 385 MET A N 1
ATOM 3077 C CA . MET A 1 385 ? -31.257 -2.500 21.236 1.00 92.19 385 MET A CA 1
ATOM 3078 C C . MET A 1 385 ? -31.351 -3.036 19.783 1.00 92.19 385 MET A C 1
ATOM 3080 O O . MET A 1 385 ? -32.158 -2.558 18.985 1.00 92.19 385 MET A O 1
ATOM 3084 N N . ILE A 1 386 ? -30.550 -4.055 19.432 1.00 93.62 386 ILE A N 1
ATOM 3085 C CA . ILE A 1 386 ? -30.463 -4.640 18.075 1.00 93.62 386 ILE A CA 1
ATOM 3086 C C . ILE A 1 386 ? -30.958 -6.090 17.966 1.00 93.62 386 ILE A C 1
ATOM 3088 O O . ILE A 1 386 ? -30.762 -6.709 16.920 1.00 93.62 386 ILE A O 1
ATOM 3092 N N . GLU A 1 387 ? -31.594 -6.656 18.997 1.00 91.62 387 GLU A N 1
ATOM 3093 C CA . GLU A 1 387 ? -32.064 -8.057 18.980 1.00 91.62 387 GLU A CA 1
ATOM 3094 C C . GLU A 1 387 ? -32.944 -8.360 17.753 1.00 91.62 387 GLU A C 1
ATOM 3096 O O . GLU A 1 387 ? -32.705 -9.334 17.034 1.00 91.62 387 GLU A O 1
ATOM 3101 N N . ASP A 1 388 ? -33.908 -7.484 17.454 1.00 90.00 388 ASP A N 1
ATOM 3102 C CA . ASP A 1 388 ? -34.808 -7.635 16.306 1.00 90.00 388 ASP A CA 1
ATOM 3103 C C . ASP A 1 388 ? -34.075 -7.513 14.961 1.00 90.00 388 ASP A C 1
ATOM 3105 O O . ASP A 1 388 ? -34.398 -8.218 14.000 1.00 90.00 388 ASP A O 1
ATOM 3109 N N . ILE A 1 389 ? -33.066 -6.637 14.884 1.00 93.25 389 ILE A N 1
ATOM 3110 C CA . ILE A 1 389 ? -32.256 -6.435 13.676 1.00 93.25 389 ILE A CA 1
ATOM 3111 C C . ILE A 1 389 ? -31.400 -7.678 13.424 1.00 93.25 389 ILE A C 1
ATOM 3113 O O . ILE A 1 389 ? -31.442 -8.235 12.326 1.00 93.25 389 ILE A O 1
ATOM 3117 N N . ALA A 1 390 ? -30.692 -8.161 14.446 1.00 92.94 390 ALA A N 1
ATOM 3118 C CA . ALA A 1 390 ? -29.887 -9.375 14.372 1.00 92.94 390 ALA A CA 1
ATOM 3119 C C . ALA A 1 390 ? -30.745 -10.591 13.981 1.00 92.94 390 ALA A C 1
ATOM 3121 O O . ALA A 1 390 ? -30.388 -11.344 13.071 1.00 92.94 390 ALA A O 1
ATOM 3122 N N . ALA A 1 391 ? -31.920 -10.748 14.601 1.00 91.56 391 ALA A N 1
ATOM 3123 C CA . ALA A 1 391 ? -32.859 -11.813 14.263 1.00 91.56 391 ALA A CA 1
ATOM 3124 C C . ALA A 1 391 ? -33.335 -11.718 12.808 1.00 91.56 391 ALA A C 1
ATOM 3126 O O . ALA A 1 391 ? -33.396 -12.729 12.106 1.00 91.56 391 ALA A O 1
ATOM 3127 N N . LYS A 1 392 ? -33.647 -10.511 12.324 1.00 93.00 392 LYS A N 1
ATOM 3128 C CA . LYS A 1 392 ? -34.036 -10.285 10.929 1.00 93.00 392 LYS A CA 1
ATOM 3129 C C . LYS A 1 392 ? -32.921 -10.685 9.958 1.00 93.00 392 LYS A C 1
ATOM 3131 O O . LYS A 1 392 ? -33.195 -11.440 9.030 1.00 93.00 392 LYS A O 1
ATOM 3136 N N . MET A 1 393 ? -31.683 -10.253 10.195 1.00 94.62 393 MET A N 1
ATOM 3137 C CA . MET A 1 393 ? -30.531 -10.580 9.340 1.00 94.62 393 MET A CA 1
ATOM 3138 C C . MET A 1 393 ? -30.292 -12.091 9.248 1.00 94.62 393 MET A C 1
ATOM 3140 O O . MET 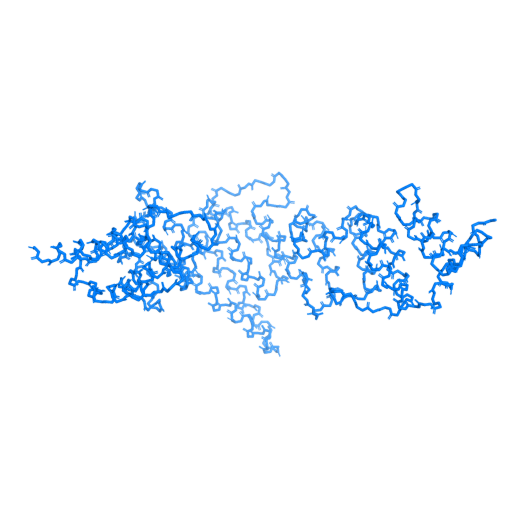A 1 393 ? -30.077 -12.636 8.165 1.00 94.62 393 MET A O 1
ATOM 3144 N N . LEU A 1 394 ? -30.371 -12.791 10.383 1.00 93.25 394 LEU A N 1
ATOM 3145 C CA . LEU A 1 394 ? -30.198 -14.242 10.427 1.00 93.25 394 LEU A CA 1
ATOM 3146 C C . LEU A 1 394 ? -31.353 -14.985 9.750 1.00 93.25 394 LEU A C 1
ATOM 3148 O O . LEU A 1 394 ? -31.120 -15.975 9.057 1.00 93.25 394 LEU A O 1
ATOM 3152 N N . ASN A 1 395 ? -32.587 -14.497 9.895 1.00 91.38 395 ASN A N 1
ATOM 3153 C CA . ASN A 1 395 ? -33.740 -15.045 9.184 1.00 91.38 395 ASN A CA 1
ATOM 3154 C C . ASN A 1 395 ? -33.617 -14.860 7.666 1.00 91.38 395 ASN A C 1
ATOM 3156 O O . ASN A 1 395 ? -33.867 -15.809 6.925 1.00 91.38 395 ASN A O 1
ATOM 3160 N N . GLU A 1 396 ? -33.200 -13.679 7.200 1.00 93.56 396 GLU A N 1
ATOM 3161 C CA . GLU A 1 396 ? -32.938 -13.411 5.779 1.00 93.56 396 GLU A CA 1
ATOM 3162 C C . GLU A 1 396 ? -31.846 -14.342 5.234 1.00 93.56 396 GLU A C 1
ATOM 3164 O O . GLU A 1 396 ? -32.034 -14.979 4.198 1.00 93.56 396 GLU A O 1
ATOM 3169 N N . PHE A 1 397 ? -30.754 -14.529 5.981 1.00 93.38 397 PHE A N 1
ATOM 3170 C CA . PHE A 1 397 ? -29.707 -15.493 5.634 1.00 93.38 397 PHE A CA 1
ATOM 3171 C C . PHE A 1 397 ? -30.226 -16.939 5.559 1.00 93.38 397 PHE A C 1
ATOM 3173 O O . PHE A 1 397 ? -29.835 -17.701 4.676 1.00 93.38 397 PHE A O 1
ATOM 3180 N N . CYS A 1 398 ? -31.146 -17.332 6.444 1.00 91.38 398 CYS A N 1
ATOM 3181 C CA . CYS A 1 398 ? -31.758 -18.663 6.416 1.00 91.38 398 CYS A CA 1
ATOM 3182 C C . CYS A 1 398 ? -32.742 -18.868 5.250 1.00 91.38 398 CYS A C 1
ATOM 3184 O O . CYS A 1 398 ? -33.060 -20.010 4.909 1.00 91.38 398 CYS A O 1
ATOM 3186 N N . GLN A 1 399 ? -33.227 -17.796 4.626 1.00 91.31 399 GLN A N 1
ATOM 3187 C CA . GLN A 1 399 ? -34.088 -17.867 3.442 1.00 91.31 399 GLN A CA 1
ATOM 3188 C C . GLN A 1 399 ? -33.291 -17.920 2.132 1.00 91.31 399 GLN A C 1
ATOM 3190 O O . GLN A 1 399 ? -33.858 -18.265 1.095 1.00 91.31 399 GLN A O 1
ATOM 3195 N N . ASP A 1 400 ? -31.988 -17.638 2.174 1.00 91.25 400 ASP A N 1
ATOM 3196 C CA . ASP A 1 400 ? -31.110 -17.677 1.008 1.00 91.25 400 ASP A CA 1
ATOM 3197 C C . ASP A 1 400 ? -30.964 -19.114 0.470 1.00 91.25 400 ASP A C 1
ATOM 3199 O O . ASP A 1 400 ? -30.503 -20.033 1.158 1.00 91.25 400 ASP A O 1
ATOM 3203 N N . SER A 1 401 ? -31.379 -19.318 -0.784 1.00 87.69 401 SER A N 1
ATOM 3204 C CA . SER A 1 401 ? -31.322 -20.613 -1.467 1.00 87.69 401 SER A CA 1
ATOM 3205 C C . SER A 1 401 ? -29.901 -21.072 -1.781 1.00 87.69 401 SER A C 1
ATOM 3207 O O . SER A 1 401 ? -29.689 -22.274 -1.943 1.00 87.69 401 SER A O 1
ATOM 3209 N N . ASP A 1 402 ? -28.941 -20.147 -1.838 1.00 87.44 402 ASP A N 1
ATOM 3210 C CA . ASP A 1 402 ? -27.532 -20.448 -2.108 1.00 87.44 402 ASP A CA 1
ATOM 3211 C C . ASP A 1 402 ? -26.817 -21.030 -0.876 1.00 87.44 402 ASP A C 1
ATOM 3213 O O . ASP A 1 402 ? -25.703 -21.541 -0.978 1.00 87.44 402 ASP A O 1
ATOM 3217 N N . VAL A 1 403 ? -27.438 -20.954 0.305 1.00 87.19 403 VAL A N 1
ATOM 3218 C CA . VAL A 1 403 ? -26.881 -21.459 1.564 1.00 87.19 403 VAL A CA 1
ATOM 3219 C C . VAL A 1 403 ? -27.352 -22.899 1.795 1.00 87.19 403 VAL A C 1
ATOM 3221 O O . VAL A 1 403 ? -28.542 -23.232 1.719 1.00 87.19 403 VAL A O 1
ATOM 3224 N N . SER A 1 404 ? -26.422 -23.793 2.129 1.00 87.94 404 SER A N 1
ATOM 3225 C CA . SER A 1 404 ? -26.728 -25.196 2.417 1.00 87.94 404 SER A CA 1
ATOM 3226 C C . SER A 1 404 ? -27.729 -25.339 3.564 1.00 87.94 404 SER A C 1
ATOM 3228 O O . SER A 1 404 ? -27.729 -24.585 4.540 1.00 87.94 404 SER A O 1
ATOM 3230 N N . VAL A 1 405 ? -28.579 -26.363 3.469 1.00 87.38 405 VAL A N 1
ATOM 3231 C CA . VAL A 1 405 ? -29.596 -26.654 4.490 1.00 87.38 405 VAL A CA 1
ATOM 3232 C C . VAL A 1 405 ? -28.955 -26.872 5.864 1.00 87.38 405 VAL A C 1
ATOM 3234 O O . VAL A 1 405 ? -29.491 -26.400 6.859 1.00 87.38 405 VAL A O 1
ATOM 3237 N N . SER A 1 406 ? -27.785 -27.517 5.935 1.00 87.19 406 SER A N 1
ATOM 3238 C CA . SER A 1 406 ? -27.090 -27.749 7.206 1.00 87.19 406 SER A CA 1
ATOM 3239 C C . SER A 1 406 ? -26.704 -26.458 7.925 1.00 87.19 406 SER A C 1
ATOM 3241 O O . SER A 1 406 ? -26.902 -26.355 9.131 1.00 87.19 406 SER A O 1
ATOM 3243 N N . VAL A 1 407 ? -26.178 -25.463 7.200 1.00 87.69 407 VAL A N 1
ATOM 3244 C CA . VAL A 1 407 ? -25.778 -24.186 7.809 1.00 87.69 407 VAL A CA 1
ATOM 3245 C C . VAL A 1 407 ? -27.013 -23.411 8.255 1.00 87.69 407 VAL A C 1
ATOM 3247 O O . VAL A 1 407 ? -27.039 -22.906 9.374 1.00 87.69 407 VAL A O 1
ATOM 3250 N N . ARG A 1 408 ? -28.067 -23.390 7.430 1.00 90.25 408 ARG A N 1
ATOM 3251 C CA . ARG A 1 408 ? -29.343 -22.752 7.784 1.00 90.25 408 ARG A CA 1
ATOM 3252 C C . ARG A 1 408 ? -29.963 -23.354 9.043 1.00 90.25 408 ARG A C 1
ATOM 3254 O O . ARG A 1 408 ? -30.371 -22.612 9.928 1.00 90.25 408 ARG A O 1
ATOM 3261 N N . LEU A 1 409 ? -29.987 -24.684 9.157 1.00 87.81 409 LEU A N 1
ATOM 3262 C CA . LEU A 1 409 ? -30.503 -25.364 10.348 1.00 87.81 409 LEU A CA 1
ATOM 3263 C C . LEU A 1 409 ? -29.701 -25.011 11.606 1.00 87.81 409 LEU A C 1
ATOM 3265 O O . LEU A 1 409 ? -30.308 -24.758 12.641 1.00 87.81 409 LEU A O 1
ATOM 3269 N N . ASN A 1 410 ? -28.370 -24.935 11.517 1.00 89.44 410 ASN A N 1
ATOM 3270 C CA . ASN A 1 410 ? -27.540 -24.537 12.656 1.00 89.44 410 ASN A CA 1
ATOM 3271 C C . ASN A 1 410 ? -27.851 -23.102 13.114 1.00 89.44 410 ASN A C 1
ATOM 3273 O O . ASN A 1 410 ? -28.021 -22.869 14.306 1.00 89.44 410 ASN A O 1
ATOM 3277 N N . ILE A 1 411 ? -27.975 -22.148 12.185 1.00 90.56 411 ILE A N 1
ATOM 3278 C CA . ILE A 1 411 ? -28.316 -20.756 12.522 1.00 90.56 411 ILE A CA 1
ATOM 3279 C C . ILE A 1 411 ? -29.729 -20.649 13.122 1.00 90.56 411 ILE A C 1
ATOM 3281 O O . ILE A 1 411 ? -29.919 -19.943 14.111 1.00 90.56 411 ILE A O 1
ATOM 3285 N N . LEU A 1 412 ? -30.711 -21.385 12.589 1.00 88.00 412 LEU A N 1
ATOM 3286 C CA . LEU A 1 412 ? -32.066 -21.430 13.157 1.00 88.00 412 LEU A CA 1
ATOM 3287 C C . LEU A 1 412 ? -32.076 -21.993 14.585 1.00 88.00 412 LEU A C 1
ATOM 3289 O O . LEU A 1 412 ? -32.735 -21.435 15.460 1.00 88.00 412 LEU A O 1
ATOM 3293 N N . GLN A 1 413 ? -31.305 -23.052 14.846 1.00 87.44 413 GLN A N 1
ATOM 3294 C CA . GLN A 1 413 ? -31.154 -23.606 16.196 1.00 87.44 413 GLN A CA 1
ATOM 3295 C C . GLN A 1 413 ? -30.532 -22.595 17.170 1.00 87.44 413 GLN A C 1
ATOM 3297 O O . GLN A 1 413 ? -30.935 -22.542 18.333 1.00 87.44 413 GLN A O 1
ATOM 3302 N N . LEU A 1 414 ? -29.583 -21.769 16.712 1.00 87.06 414 LEU A N 1
ATOM 3303 C CA . LEU A 1 414 ? -29.022 -20.686 17.525 1.00 87.06 414 LEU A CA 1
ATOM 3304 C C . LEU A 1 414 ? -30.071 -19.622 17.861 1.00 87.06 414 LEU A C 1
ATOM 3306 O O . LEU A 1 414 ? -30.184 -19.241 19.025 1.00 87.06 414 LEU A O 1
ATOM 3310 N N . LEU A 1 415 ? -30.866 -19.187 16.878 1.00 84.12 415 LEU A N 1
ATOM 3311 C CA . LEU A 1 415 ? -31.958 -18.234 17.101 1.00 84.12 415 LEU A CA 1
ATOM 3312 C C . LEU A 1 415 ? -32.955 -18.752 18.144 1.00 84.12 415 LEU A C 1
ATOM 3314 O O . LEU A 1 415 ? -33.315 -18.020 19.064 1.00 84.12 415 LEU A O 1
ATOM 3318 N N . GLU A 1 416 ? -33.359 -20.022 18.050 1.00 83.81 416 GLU A N 1
ATOM 3319 C CA . GLU A 1 416 ? -34.239 -20.642 19.046 1.00 83.81 416 GLU A CA 1
ATOM 3320 C C . GLU A 1 416 ? -33.598 -20.656 20.437 1.00 83.81 416 GLU A C 1
ATOM 3322 O O . GLU A 1 416 ? -34.244 -20.293 21.421 1.00 83.81 416 GLU A O 1
ATOM 3327 N N . LYS A 1 417 ? -32.320 -21.036 20.535 1.00 80.50 417 LYS A N 1
ATOM 3328 C CA . LYS A 1 417 ? -31.599 -21.113 21.810 1.00 80.50 417 LYS A CA 1
ATOM 3329 C C . LYS A 1 417 ? -31.490 -19.748 22.493 1.00 80.50 417 LYS A C 1
ATOM 3331 O O . LYS A 1 417 ? -31.761 -19.650 23.689 1.00 80.50 417 LYS A O 1
ATOM 3336 N N . VAL A 1 418 ? -31.130 -18.707 21.748 1.00 72.50 418 VAL A N 1
ATOM 3337 C CA . VAL A 1 418 ? -30.962 -17.342 22.273 1.00 72.50 418 VAL A CA 1
ATOM 3338 C C . VAL A 1 418 ? -32.313 -16.747 22.674 1.00 72.50 418 VAL A C 1
ATOM 3340 O O . VAL A 1 418 ? -32.443 -16.190 23.761 1.00 72.50 418 VAL A O 1
ATOM 3343 N N . TYR A 1 419 ? -33.363 -16.972 21.881 1.00 69.56 419 TYR A N 1
ATOM 3344 C CA . TYR A 1 419 ? -34.714 -16.501 22.200 1.00 69.56 419 TYR A CA 1
ATOM 3345 C C . TYR A 1 419 ? -35.340 -17.199 23.423 1.00 69.56 419 TYR A C 1
ATOM 3347 O O . TYR A 1 419 ? -36.196 -16.644 24.110 1.00 69.56 419 TYR A O 1
ATOM 3355 N N . GLN A 1 420 ? -34.933 -18.437 23.719 1.00 64.69 420 GLN A N 1
ATOM 3356 C CA . GLN A 1 420 ? -35.325 -19.128 24.955 1.00 64.69 420 GLN A CA 1
ATOM 3357 C C . GLN A 1 420 ? -34.556 -18.612 26.179 1.00 64.69 420 GLN A C 1
ATOM 3359 O O . GLN A 1 420 ? -35.087 -18.649 27.289 1.00 64.69 420 GLN A O 1
ATOM 3364 N N . LEU A 1 421 ? -33.321 -18.134 25.990 1.00 55.69 421 LEU A N 1
ATOM 3365 C CA . LEU A 1 421 ? -32.509 -17.530 27.047 1.00 55.69 421 LEU A CA 1
ATOM 3366 C C . LEU A 1 421 ? -33.006 -16.126 27.418 1.00 55.69 421 LEU A C 1
ATOM 3368 O O . LEU A 1 421 ? -33.027 -15.815 28.601 1.00 55.69 421 LEU A O 1
ATOM 3372 N N . SER A 1 422 ? -33.496 -15.335 26.458 1.00 54.66 422 SER A N 1
ATOM 3373 C CA . SER A 1 422 ? -34.017 -13.978 26.705 1.00 54.66 422 SER A CA 1
ATOM 3374 C C . SER A 1 422 ? -35.365 -13.926 27.447 1.00 54.66 422 SER A C 1
ATOM 3376 O O . SER A 1 422 ? -35.776 -12.866 27.921 1.00 54.66 422 SER A O 1
ATOM 3378 N N . LYS A 1 423 ? -36.069 -15.064 27.554 1.00 53.69 423 LYS A N 1
ATOM 3379 C CA . LYS A 1 423 ? -37.355 -15.209 28.267 1.00 53.69 423 LYS A CA 1
ATOM 3380 C C . LYS A 1 423 ? -37.232 -15.645 29.730 1.00 53.69 423 LYS A C 1
ATOM 3382 O O . LYS A 1 423 ? -38.258 -15.715 30.411 1.00 53.69 423 LYS A O 1
ATOM 3387 N N . LYS A 1 424 ? -36.031 -15.994 30.189 1.00 42.97 424 LYS A N 1
ATOM 3388 C CA . LYS A 1 424 ? -35.734 -16.274 31.600 1.00 42.97 424 LYS A CA 1
ATOM 3389 C C . LYS A 1 424 ? -35.157 -15.037 32.260 1.00 42.97 424 LYS A C 1
ATOM 3391 O O . LYS A 1 424 ? -35.441 -14.881 33.467 1.00 42.97 424 LYS A O 1
#

Foldseek 3Di:
DVVVVCVVVVNDPLVVLLVVLLVLQLDPPRALVNSVVVCVVVVSLVSNCVVLVVSLVCLVPRRVVNHFLLNLSSLLVSLVSNVSSPQAADLQRGGSVLLNLLSVLVCVLPVRDRNVLCQDQPRNLVSLLVVDAPSRLVSVQVSQVSRDPPGPRRDHSQLSLLSNLLCCLQCNRDVPDDGDQALVSSVVSLVVSVVSLLVHALVSLLVSLLSCQQDPSNVVRDDLVSNLVSLVVSLVVLQVVLVVCVVVVVSSVSSVVSNVLSVLLNVLSVLCVPPLLVVQCPDPDPLSVVLSSQSSNCSLVLVSLLVSLLVCLQVADDLVSSVSSVVSHDPVNPDDNLSSLLVNLVVLLVVLLVCVVVVNPGDVSSLVSLLRSLLVCLVCVVRNVCNVVSVVSLVVSLPDPSHDPVVSVSSVVSNVVSVVVSVD

Sequence (424 aa):
SPITLANHYHISLWDLYMTHLEYLFSESSVSSAVLTERIERFKLSEKLMDQKKAFEVRLRNNIYPGIDGKDHEKLTTCFSLLEDCGDNEDDLKLQPSVHKNLLKKFKAAMANIDYKKLMCSETSSSYLMSLLNESSVHVFAKAATNIPKQGEVFYEPSNIYCLWTQKEFFEGNSSTTKVPSNKTEWILRFKSCSDMLQRLNPSDVILFVDAVIFSEKALENMDLDCRSDIVKQVIKLCRAKSSKHKSNVLLSNEWNDAVVTLTSYQSHLQRLEDETLVQLRECFDPKIKNYCKEFDLSKSAINKLQDLLTEIVLEGPDLELLKTFLSCCPADIGWEPADAYIEAINKILKQLKQSQNLGIGNSPSLIHTVEAILGDISKEKEELMIEDIAAKMLNEFCQDSDVSVSVRLNILQLLEKVYQLSKK

Radius of gyration: 30.54 Å; chains: 1; bounding box: 65×60×83 Å

pLDDT: mean 90.06, std 9.52, range [42.97, 98.69]